Protein AF-0000000074056315 (afdb_homodimer)

InterPro domains:
  IPR000719 Protein kinase domain [PF00069] (44-263)
  IPR000719 Protein kinase domain [PS50011] (41-303)
  IPR000719 Protein kinase domain [SM00220] (41-303)
  IPR008271 Serine/threonine-protein kinase, active site [PS00108] (164-176)
  IPR011009 Protein kinase-like domain superfamily [SSF56112] (33-300)

Solvent-accessible surface area (backbone atoms only — not comparable to full-atom values): 35479 Å² total; per-residue (Å²): 135,84,79,73,76,77,76,74,77,74,76,78,78,74,74,79,76,63,82,74,72,74,74,72,89,68,62,82,71,66,67,74,81,76,77,76,70,86,45,60,61,48,79,72,42,82,74,48,74,60,96,57,35,35,30,24,37,23,39,32,49,67,36,50,73,61,65,40,93,70,33,62,26,22,36,41,30,48,35,81,90,39,47,83,36,62,69,57,47,49,43,55,46,33,25,48,56,56,38,63,72,51,84,48,89,25,40,54,52,53,38,46,81,44,85,40,87,85,28,58,31,34,37,25,66,57,80,62,65,47,42,40,67,73,42,42,60,78,76,58,55,67,47,54,48,24,44,26,49,16,44,42,25,43,36,47,29,53,36,46,73,70,72,44,32,52,54,58,50,38,32,86,31,28,33,26,31,80,90,51,42,36,25,39,47,76,45,57,52,30,27,56,60,70,48,62,83,58,78,73,73,64,50,61,56,49,63,74,51,52,71,56,72,75,55,47,51,32,35,29,39,59,45,73,74,65,46,74,74,34,60,52,39,34,34,24,7,42,35,37,33,53,40,18,38,42,50,56,40,52,55,54,77,75,35,36,39,59,58,30,55,75,66,65,64,74,62,74,79,36,83,69,54,54,76,88,51,40,65,60,49,52,29,19,58,43,78,49,61,86,63,32,62,55,40,56,61,52,16,50,54,28,42,51,50,20,50,51,45,53,48,53,58,54,52,52,67,67,64,54,126,137,82,80,74,75,77,76,74,76,74,76,76,79,74,75,78,76,65,82,73,72,75,74,72,89,69,63,84,69,66,69,77,81,76,78,77,70,88,45,60,59,47,78,73,42,81,74,47,74,62,95,58,36,36,31,25,37,23,39,33,48,66,35,50,73,60,65,39,92,69,32,61,27,23,37,41,29,48,37,80,92,38,47,81,35,62,69,56,47,49,44,54,46,32,25,49,56,57,38,64,72,50,86,48,88,24,38,55,50,54,38,47,80,44,85,39,88,85,30,57,31,34,38,24,65,58,80,61,64,46,42,39,66,72,44,43,61,77,74,58,55,68,45,56,50,24,43,26,50,15,44,42,25,44,36,47,28,52,36,46,74,71,72,44,32,53,54,58,48,38,32,86,30,27,32,27,29,80,90,50,41,36,25,41,48,77,46,57,52,30,28,57,60,70,47,62,84,56,77,74,71,64,50,60,56,50,63,73,50,52,71,55,71,73,56,47,51,31,34,29,40,58,47,74,73,65,47,73,73,34,60,52,39,34,34,24,6,44,35,37,33,51,41,18,37,43,50,57,41,52,56,55,77,75,35,38,41,56,58,28,55,74,66,64,65,74,64,74,79,36,84,69,53,54,77,87,50,40,64,61,49,50,30,18,57,43,79,49,60,87,62,33,60,55,41,56,60,52,15,51,53,27,41,52,51,21,50,52,45,54,49,55,56,52,53,52,66,68,64,56,128

pLDDT: mean 80.14, std 24.51, range [20.27, 98.62]

Sequence (642 aa):
MALHKHLRPVPAARPFRGPRRFPASHNLRKGMPGTEHNGRFLLQQLLGCGGVCEVYAALDLRRVEWSDASPQVAVKRLLPELTRNYQAQLALAQEFCILRHLVHPGVVRVFDLHNEPFGLCYSMELLQGRNAGEIRPGDLPGAALATMTARFFDALAFLHAQGIAHGDIKPANLLLKSGERPVLIDFNVAAASVRKGGTPAAVGLRESLRVPAHSLLYSSPERLEGGPPSMEDDIFSACCTVHEVFSGAHPFKRLSSSEARQQDMVPARPPGIPPFLWPLLRRGLAFQAQARPDAASLRRAFAAWSALCNCTGQVRNFFTPMALHKHLRPVPAARPFRGPRRFPASHNLRKGMPGTEHNGRFLLQQLLGCGGVCEVYAALDLRRVEWSDASPQVAVKRLLPELTRNYQAQLALAQEFCILRHLVHPGVVRVFDLHNEPFGLCYSMELLQGRNAGEIRPGDLPGAALATMTARFFDALAFLHAQGIAHGDIKPANLLLKSGERPVLIDFNVAAASVRKGGTPAAVGLRESLRVPAHSLLYSSPERLEGGPPSMEDDIFSACCTVHEVFSGAHPFKRLSSSEARQQDMVPARPPGIPPFLWPLLRRGLAFQAQARPDAASLRRAFAAWSALCNCTGQVRNFFTP

Structure (mmCIF, N/CA/C/O backbone):
data_AF-0000000074056315-model_v1
#
loop_
_entity.id
_entity.type
_entity.pdbx_description
1 polymer 'Serine/threonine protein kinase'
#
loop_
_atom_site.group_PDB
_atom_site.id
_atom_site.type_symbol
_atom_site.label_atom_id
_atom_site.label_alt_id
_atom_site.label_comp_id
_atom_site.label_asym_id
_atom_site.label_entity_id
_atom_site.label_seq_id
_atom_site.pdbx_PDB_ins_code
_atom_site.Cartn_x
_atom_site.Cartn_y
_atom_site.Cartn_z
_atom_site.occupancy
_atom_site.B_iso_or_equiv
_atom_site.auth_seq_id
_atom_site.auth_comp_id
_atom_site.auth_asym_id
_atom_site.auth_atom_id
_atom_site.pdbx_PDB_model_num
ATOM 1 N N . MET A 1 1 ? 22.984 14.461 62.719 1 20.27 1 MET A N 1
ATOM 2 C CA . MET A 1 1 ? 21.703 13.781 62.719 1 20.27 1 MET A CA 1
ATOM 3 C C . MET A 1 1 ? 21.375 13.281 61.312 1 20.27 1 MET A C 1
ATOM 5 O O . MET A 1 1 ? 21.328 14.07 60.344 1 20.27 1 MET A O 1
ATOM 9 N N . ALA A 1 2 ? 21.641 11.906 61.156 1 24.05 2 ALA A N 1
ATOM 10 C CA . ALA A 1 2 ? 21.719 10.938 60.062 1 24.05 2 ALA A CA 1
ATOM 11 C C . ALA A 1 2 ? 20.375 10.789 59.344 1 24.05 2 ALA A C 1
ATOM 13 O O . ALA A 1 2 ? 19.438 10.211 59.906 1 24.05 2 ALA A O 1
ATOM 14 N N . LEU A 1 3 ? 19.75 11.898 58.812 1 23.55 3 LEU A N 1
ATOM 15 C CA . LEU A 1 3 ? 18.375 11.898 58.312 1 23.55 3 LEU A CA 1
ATOM 16 C C . LEU A 1 3 ? 18.172 10.781 57.281 1 23.55 3 LEU A C 1
ATOM 18 O O . LEU A 1 3 ? 18.766 10.789 56.219 1 23.55 3 LEU A O 1
ATOM 22 N N . HIS A 1 4 ? 18.047 9.555 57.719 1 23.12 4 HIS A N 1
ATOM 23 C CA . HIS A 1 4 ? 17.828 8.312 57 1 23.12 4 HIS A CA 1
ATOM 24 C C . HIS A 1 4 ? 16.516 8.359 56.188 1 23.12 4 HIS A C 1
ATOM 26 O O . HIS A 1 4 ? 15.438 8.18 56.781 1 23.12 4 HIS A O 1
ATOM 32 N N . LYS A 1 5 ? 16.391 9.289 55.375 1 26.92 5 LYS A N 1
ATOM 33 C CA . LYS A 1 5 ? 15.117 9.43 54.656 1 26.92 5 LYS A CA 1
ATOM 34 C C . LYS A 1 5 ? 14.68 8.109 54.031 1 26.92 5 LYS A C 1
ATOM 36 O O . LYS A 1 5 ? 15.484 7.426 53.406 1 26.92 5 LYS A O 1
ATOM 41 N N . HIS A 1 6 ? 13.805 7.406 54.625 1 25.98 6 HIS A N 1
ATOM 42 C CA . HIS A 1 6 ? 13.211 6.102 54.344 1 25.98 6 HIS A CA 1
ATOM 43 C C . HIS A 1 6 ? 12.664 6.031 52.938 1 25.98 6 HIS A C 1
ATOM 45 O O . HIS A 1 6 ? 11.914 6.91 52.5 1 25.98 6 HIS A O 1
ATOM 51 N N . LEU A 1 7 ? 13.367 5.551 52 1 25.25 7 LEU A N 1
ATOM 52 C CA . LEU A 1 7 ? 13.125 5.336 50.562 1 25.25 7 LEU A CA 1
ATOM 53 C C . LEU A 1 7 ? 11.922 4.43 50.375 1 25.25 7 LEU A C 1
ATOM 55 O O . LEU A 1 7 ? 11.922 3.275 50.812 1 25.25 7 LEU A O 1
ATOM 59 N N . ARG A 1 8 ? 10.727 5 50.5 1 29.33 8 ARG A N 1
ATOM 60 C CA . ARG A 1 8 ? 9.523 4.172 50.406 1 29.33 8 ARG A CA 1
ATOM 61 C C . ARG A 1 8 ? 9.586 3.268 49.188 1 29.33 8 ARG A C 1
ATOM 63 O O . ARG A 1 8 ? 9.977 3.705 48.094 1 29.33 8 ARG A O 1
ATOM 70 N N . PRO A 1 9 ? 9.625 2.01 49.312 1 26.33 9 PRO A N 1
ATOM 71 C CA . PRO A 1 9 ? 9.805 1.023 48.219 1 26.33 9 PRO A CA 1
ATOM 72 C C . PRO A 1 9 ? 8.719 1.117 47.156 1 26.33 9 PRO A C 1
ATOM 74 O O . PRO A 1 9 ? 7.57 1.45 47.469 1 26.33 9 PRO A O 1
ATOM 77 N N . VAL A 1 10 ? 8.977 1.564 46.031 1 26.8 10 VAL A N 1
ATOM 78 C CA . VAL A 1 10 ? 8.078 1.742 44.906 1 26.8 10 VAL A CA 1
ATOM 79 C C . VAL A 1 10 ? 7.363 0.428 44.594 1 26.8 10 VAL A C 1
ATOM 81 O O . VAL A 1 10 ? 8 -0.621 44.469 1 26.8 10 VAL A O 1
ATOM 84 N N . PRO A 1 11 ? 6.176 0.3 45.062 1 26.11 11 PRO A N 1
ATOM 85 C CA . PRO A 1 11 ? 5.488 -0.986 44.938 1 26.11 11 PRO A CA 1
ATOM 86 C C . PRO A 1 11 ? 5.668 -1.616 43.562 1 26.11 11 PRO A C 1
ATOM 88 O O . PRO A 1 11 ? 5.945 -0.912 42.562 1 26.11 11 PRO A O 1
ATOM 91 N N . ALA A 1 12 ? 5.848 -2.881 43.531 1 26.44 12 ALA A N 1
ATOM 92 C CA . ALA A 1 12 ? 6.086 -3.854 42.469 1 26.44 12 ALA A CA 1
ATOM 93 C C . ALA A 1 12 ? 5.043 -3.723 41.344 1 26.44 12 ALA A C 1
ATOM 95 O O . ALA A 1 12 ? 3.885 -3.391 41.625 1 26.44 12 ALA A O 1
ATOM 96 N N . ALA A 1 13 ? 5.457 -3.553 40.125 1 24.84 13 ALA A N 1
ATOM 97 C CA . ALA A 1 13 ? 4.738 -3.414 38.875 1 24.84 13 ALA A CA 1
ATOM 98 C C . ALA A 1 13 ? 3.66 -4.484 38.75 1 24.84 13 ALA A C 1
ATOM 100 O O . ALA A 1 13 ? 3.928 -5.672 38.938 1 24.84 13 ALA A O 1
ATOM 101 N N . ARG A 1 14 ? 2.475 -4.184 39.062 1 27 14 ARG A N 1
ATOM 102 C CA . ARG A 1 14 ? 1.431 -5.199 38.938 1 27 14 ARG A CA 1
ATOM 103 C C . ARG A 1 14 ? 1.555 -5.977 37.656 1 27 14 ARG A C 1
ATOM 105 O O . ARG A 1 14 ? 1.919 -5.41 36.625 1 27 14 ARG A O 1
ATOM 112 N N . PRO A 1 15 ? 1.686 -7.227 37.625 1 25.62 15 PRO A N 1
ATOM 113 C CA . PRO A 1 15 ? 1.854 -8.109 36.469 1 25.62 15 PRO A CA 1
ATOM 114 C C . PRO A 1 15 ? 0.833 -7.832 35.375 1 25.62 15 PRO A C 1
ATOM 116 O O . PRO A 1 15 ? -0.277 -7.375 35.656 1 25.62 15 PRO A O 1
ATOM 119 N N . PHE A 1 16 ? 1.26 -7.395 34.312 1 24.23 16 PHE A N 1
ATOM 120 C CA . PHE A 1 16 ? 0.507 -7.195 33.062 1 24.23 16 PHE A CA 1
ATOM 121 C C . PHE A 1 16 ? -0.445 -8.359 32.812 1 24.23 16 PHE A C 1
ATOM 123 O O . PHE A 1 16 ? -0.006 -9.492 32.625 1 24.23 16 PHE A O 1
ATOM 130 N N . ARG A 1 17 ? -1.495 -8.414 33.531 1 27.39 17 ARG A N 1
ATOM 131 C CA . ARG A 1 17 ? -2.455 -9.477 33.281 1 27.39 17 ARG A CA 1
ATOM 132 C C . ARG A 1 17 ? -2.697 -9.641 31.766 1 27.39 17 ARG A C 1
ATOM 134 O O . ARG A 1 17 ? -2.773 -8.648 31.031 1 27.39 17 ARG A O 1
ATOM 141 N N . GLY A 1 18 ? -2.295 -10.625 31.156 1 27.42 18 GLY A N 1
ATOM 142 C CA . GLY A 1 18 ? -2.424 -11.117 29.797 1 27.42 18 GLY A CA 1
ATOM 143 C C . GLY A 1 18 ? -3.777 -10.82 29.172 1 27.42 18 GLY A C 1
ATOM 144 O O . GLY A 1 18 ? -4.723 -10.461 29.891 1 27.42 18 GLY A O 1
ATOM 145 N N . PRO A 1 19 ? -3.793 -10.445 28 1 26.36 19 PRO A N 1
ATOM 146 C CA . PRO A 1 19 ? -5.066 -10.023 27.406 1 26.36 19 PRO A CA 1
ATOM 147 C C . PRO A 1 19 ? -6.227 -10.938 27.797 1 26.36 19 PRO A C 1
ATOM 149 O O . PRO A 1 19 ? -6.039 -12.141 27.969 1 26.36 19 PRO A O 1
ATOM 152 N N . ARG A 1 20 ? -7.059 -10.477 28.656 1 26.86 20 ARG A N 1
ATOM 153 C CA . ARG A 1 20 ? -8.266 -11.211 29.016 1 26.86 20 ARG A CA 1
ATOM 154 C C . ARG A 1 20 ? -8.844 -11.945 27.812 1 26.86 20 ARG A C 1
ATOM 156 O O . ARG A 1 20 ? -8.812 -11.43 26.688 1 26.86 20 ARG A O 1
ATOM 163 N N . ARG A 1 21 ? -8.906 -13.219 27.781 1 28.27 21 ARG A N 1
ATOM 164 C CA . ARG A 1 21 ? -9.617 -14.102 26.875 1 28.27 21 ARG A CA 1
ATOM 165 C C . ARG A 1 21 ? -10.969 -13.523 26.484 1 28.27 21 ARG A C 1
ATOM 167 O O . ARG A 1 21 ? -11.773 -13.172 27.344 1 28.27 21 ARG A O 1
ATOM 174 N N . PHE A 1 22 ? -10.969 -12.812 25.359 1 27 22 PHE A N 1
ATOM 175 C CA . PHE A 1 22 ? -12.297 -12.391 24.938 1 27 22 PHE A CA 1
ATOM 176 C C . PHE A 1 22 ? -13.328 -13.484 25.203 1 27 22 PHE A C 1
ATOM 178 O O . PHE A 1 22 ? -13.07 -14.656 24.953 1 27 22 PHE A O 1
ATOM 185 N N . PRO A 1 23 ? -14.094 -13.32 26.234 1 29.64 23 PRO A N 1
ATOM 186 C CA . PRO A 1 23 ? -15.102 -14.359 26.484 1 29.64 23 PRO A CA 1
ATOM 187 C C . PRO A 1 23 ? -15.688 -14.938 25.203 1 29.64 23 PRO A C 1
ATOM 189 O O . PRO A 1 23 ? -15.602 -14.305 24.141 1 29.64 23 PRO A O 1
ATOM 192 N N . ALA A 1 24 ? -16.188 -16.266 25.156 1 27.09 24 ALA A N 1
ATOM 193 C CA . ALA A 1 24 ? -16.875 -17.141 24.203 1 27.09 24 ALA A CA 1
ATOM 194 C C . ALA A 1 24 ? -17.953 -16.375 23.438 1 27.09 24 ALA A C 1
ATOM 196 O O . ALA A 1 24 ? -18.484 -15.383 23.922 1 27.09 24 ALA A O 1
ATOM 197 N N . SER A 1 25 ? -18.141 -16.656 22.031 1 31.97 25 SER A N 1
ATOM 198 C CA . SER A 1 25 ? -19 -16.25 20.922 1 31.97 25 SER A CA 1
ATOM 199 C C . SER A 1 25 ? -20.438 -16.031 21.391 1 31.97 25 SER A C 1
ATOM 201 O O . SER A 1 25 ? -21.312 -15.688 20.594 1 31.97 25 SER A O 1
ATOM 203 N N . HIS A 1 26 ? -20.688 -16.562 22.641 1 29.84 26 HIS A N 1
ATOM 204 C CA . HIS A 1 26 ? -22.125 -16.641 22.891 1 29.84 26 HIS A CA 1
ATOM 205 C C . HIS A 1 26 ? -22.734 -15.242 22.984 1 29.84 26 HIS A C 1
ATOM 207 O O . HIS A 1 26 ? -23.844 -15.016 22.484 1 29.84 26 HIS A O 1
ATOM 213 N N . ASN A 1 27 ? -22.234 -14.547 24.062 1 29.81 27 ASN A N 1
ATOM 214 C CA . ASN A 1 27 ? -23.094 -13.5 24.625 1 29.81 27 ASN A CA 1
ATOM 215 C C . ASN A 1 27 ? -23 -12.211 23.812 1 29.81 27 ASN A C 1
ATOM 217 O O . ASN A 1 27 ? -23.328 -11.133 24.312 1 29.81 27 ASN A O 1
ATOM 221 N N . LEU A 1 28 ? -22.047 -12.164 22.953 1 30.89 28 LEU A N 1
ATOM 222 C CA . LEU A 1 28 ? -22 -10.867 22.281 1 30.89 28 LEU A CA 1
ATOM 223 C C . LEU A 1 28 ? -23.359 -10.539 21.672 1 30.89 28 LEU A C 1
ATOM 225 O O . LEU A 1 28 ? -23.5 -9.547 20.953 1 30.89 28 LEU A O 1
ATOM 229 N N . ARG A 1 29 ? -24.281 -11.516 21.703 1 28.83 29 ARG A N 1
ATOM 230 C CA . ARG A 1 29 ? -25.625 -11.172 21.266 1 28.83 29 ARG A CA 1
ATOM 231 C C . ARG A 1 29 ? -26.234 -10.117 22.172 1 28.83 29 ARG A C 1
ATOM 233 O O . ARG A 1 29 ? -27.312 -9.57 21.875 1 28.83 29 ARG A O 1
ATOM 240 N N . LYS A 1 30 ? -26.125 -10.266 23.484 1 29.27 30 LYS A N 1
ATOM 241 C CA . LYS A 1 30 ? -27.094 -9.555 24.312 1 29.27 30 LYS A CA 1
ATOM 242 C C . LYS A 1 30 ? -26.859 -8.047 24.25 1 29.27 30 LYS A C 1
ATOM 244 O O . LYS A 1 30 ? -27.797 -7.273 24.031 1 29.27 30 LYS A O 1
ATOM 249 N N . GLY A 1 31 ? -26.109 -7.422 25.266 1 31.23 31 GLY A N 1
ATOM 250 C CA . GLY A 1 31 ? -26.328 -6.148 25.938 1 31.23 31 GLY A CA 1
ATOM 251 C C . GLY A 1 31 ? -25.844 -4.961 25.125 1 31.23 31 GLY A C 1
ATOM 252 O O . GLY A 1 31 ? -25.734 -3.85 25.656 1 31.23 31 GLY A O 1
ATOM 253 N N . MET A 1 32 ? -24.812 -5.004 24.25 1 33.06 32 MET A N 1
ATOM 254 C CA . MET A 1 32 ? -24.547 -3.572 24.188 1 33.06 32 MET A CA 1
ATOM 255 C C . MET A 1 32 ? -25.797 -2.799 23.797 1 33.06 32 MET A C 1
ATOM 257 O O . MET A 1 32 ? -26.594 -3.273 22.984 1 33.06 32 MET A O 1
ATOM 261 N N . PRO A 1 33 ? -26.344 -1.716 24.406 1 32.88 33 PRO A N 1
ATOM 262 C CA . PRO A 1 33 ? -27.578 -1.073 23.969 1 32.88 33 PRO A CA 1
ATOM 263 C C . PRO A 1 33 ? -27.828 -1.225 22.469 1 32.88 33 PRO A C 1
ATOM 265 O O . PRO A 1 33 ? -26.906 -1.529 21.703 1 32.88 33 PRO A O 1
ATOM 268 N N . GLY A 1 34 ? -29.156 -1.071 22.016 1 35.12 34 GLY A N 1
ATOM 269 C CA . GLY A 1 34 ? -30.031 -1.274 20.859 1 35.12 34 GLY A CA 1
ATOM 270 C C . GLY A 1 34 ? -29.453 -0.705 19.578 1 35.12 34 GLY A C 1
ATOM 271 O O . GLY A 1 34 ? -30.172 -0.527 18.594 1 35.12 34 GLY A O 1
ATOM 272 N N . THR A 1 35 ? -28.453 0.268 19.625 1 36.47 35 THR A N 1
ATOM 273 C CA . THR A 1 35 ? -28.484 0.989 18.344 1 36.47 35 THR A CA 1
ATOM 274 C C . THR A 1 35 ? -28.328 0.025 17.172 1 36.47 35 THR A C 1
ATOM 276 O O . THR A 1 35 ? -27.359 -0.735 17.109 1 36.47 35 THR A O 1
ATOM 279 N N . GLU A 1 36 ? -29.281 -0.725 16.688 1 41.53 36 GLU A N 1
ATOM 280 C CA . GLU A 1 36 ? -29.547 -1.354 15.398 1 41.53 36 GLU A CA 1
ATOM 281 C C . GLU A 1 36 ? -28.641 -0.808 14.305 1 41.53 36 GLU A C 1
ATOM 283 O O . GLU A 1 36 ? -28.828 0.313 13.828 1 41.53 36 GLU A O 1
ATOM 288 N N . HIS A 1 37 ? -27.312 -0.807 14.391 1 51.25 37 HIS A N 1
ATOM 289 C CA . HIS A 1 37 ? -26.391 -0.035 13.562 1 51.25 37 HIS A CA 1
ATOM 290 C C . HIS A 1 37 ? -26.578 -0.355 12.086 1 51.25 37 HIS A C 1
ATOM 292 O O . HIS A 1 37 ? -26.562 -1.523 11.688 1 51.25 37 HIS A O 1
ATOM 298 N N . ASN A 1 38 ? -27.406 0.319 11.328 1 65.69 38 ASN A N 1
ATOM 299 C CA . ASN A 1 38 ? -27.781 0.276 9.922 1 65.69 38 ASN A CA 1
ATOM 300 C C . ASN A 1 38 ? -26.609 0.58 9.008 1 65.69 38 ASN A C 1
ATOM 302 O O . ASN A 1 38 ? -26.781 0.762 7.801 1 65.69 38 ASN A O 1
ATOM 306 N N . GLY A 1 39 ? -25.391 0.601 9.633 1 86.69 39 GLY A N 1
ATOM 307 C CA . GLY A 1 39 ? -24.281 0.89 8.742 1 86.69 39 GLY A CA 1
ATOM 308 C C . GLY A 1 39 ? -23.172 -0.138 8.82 1 86.69 39 GLY A C 1
ATOM 309 O O . GLY A 1 39 ? -23.312 -1.162 9.492 1 86.69 39 GLY A O 1
ATOM 310 N N . ARG A 1 40 ? -22.25 -0.017 8.102 1 91.88 40 ARG A N 1
ATOM 311 C CA . ARG A 1 40 ? -21.125 -0.943 7.965 1 91.88 40 ARG A CA 1
ATOM 312 C C . ARG A 1 40 ? -20.172 -0.83 9.148 1 91.88 40 ARG A C 1
ATOM 314 O O . ARG A 1 40 ? -19.516 -1.805 9.523 1 91.88 40 ARG A O 1
ATOM 321 N N . PHE A 1 41 ? -20.203 0.297 9.836 1 95.81 41 PHE A N 1
ATOM 322 C CA . PHE A 1 41 ? -19.156 0.522 10.844 1 95.81 41 PHE A CA 1
ATOM 323 C C . PHE A 1 41 ? -19.781 0.754 12.211 1 95.81 41 PHE A C 1
ATOM 325 O O . PHE A 1 41 ? -20.75 1.497 12.344 1 95.81 41 PHE A O 1
ATOM 332 N N . LEU A 1 42 ? -19.219 0.094 13.188 1 95.5 42 LEU A N 1
ATOM 333 C CA . LEU A 1 42 ? -19.484 0.405 14.586 1 95.5 42 LEU A CA 1
ATOM 334 C C . LEU A 1 42 ? -18.406 1.317 15.156 1 95.5 42 LEU A C 1
ATOM 336 O O . LEU A 1 42 ? -17.312 0.86 15.469 1 95.5 42 LEU A O 1
ATOM 340 N N . LEU A 1 43 ? -18.703 2.582 15.328 1 94.94 43 LEU A N 1
ATOM 341 C CA . LEU A 1 43 ? -17.734 3.541 15.852 1 94.94 43 LEU A CA 1
ATOM 342 C C . LEU A 1 43 ? -17.484 3.293 17.328 1 94.94 43 LEU A C 1
ATOM 344 O O . LEU A 1 43 ? -18.422 3.166 18.125 1 94.94 43 LEU A O 1
ATOM 348 N N . GLN A 1 44 ? -16.234 3.191 17.688 1 94.88 44 GLN A N 1
ATOM 349 C CA . GLN A 1 44 ? -15.906 2.766 19.047 1 94.88 44 GLN A CA 1
ATOM 350 C C . GLN A 1 44 ? -15.242 3.893 19.828 1 94.88 44 GLN A C 1
ATOM 352 O O . GLN A 1 44 ? -15.656 4.195 20.953 1 94.88 44 GLN A O 1
ATOM 357 N N . GLN A 1 45 ? -14.188 4.473 19.328 1 95.06 45 GLN A N 1
ATOM 358 C CA . GLN A 1 45 ? -13.398 5.465 20.047 1 95.06 45 GLN A CA 1
ATOM 359 C C . GLN A 1 45 ? -13.023 6.633 19.141 1 95.06 45 GLN A C 1
ATOM 361 O O . GLN A 1 45 ? -12.617 6.43 18 1 95.06 45 GLN A O 1
ATOM 366 N N . LEU A 1 46 ? -13.156 7.797 19.703 1 94.69 46 LEU A N 1
ATOM 367 C CA . LEU A 1 46 ? -12.703 8.992 19 1 94.69 46 LEU A CA 1
ATOM 368 C C . LEU A 1 46 ? -11.188 9.102 19.031 1 94.69 46 LEU A C 1
ATOM 370 O O . LEU A 1 46 ? -10.586 9.117 20.109 1 94.69 46 LEU A O 1
ATOM 374 N N . LEU A 1 47 ? -10.547 9.109 17.906 1 93.25 47 LEU A N 1
ATOM 375 C CA . LEU A 1 47 ? -9.094 9.188 17.812 1 93.25 47 LEU A CA 1
ATOM 376 C C . LEU A 1 47 ? -8.641 10.633 17.672 1 93.25 47 LEU A C 1
ATOM 378 O O . LEU A 1 47 ? -7.543 10.992 18.109 1 93.25 47 LEU A O 1
ATOM 382 N N . GLY A 1 48 ? -9.383 11.43 16.969 1 89.31 48 GLY A N 1
ATOM 383 C CA . GLY A 1 48 ? -9.078 12.836 16.75 1 89.31 48 GLY A CA 1
ATOM 384 C C . GLY A 1 48 ? -10.242 13.617 16.172 1 89.31 48 GLY A C 1
ATOM 385 O O . GLY A 1 48 ? -11.148 13.023 15.57 1 89.31 48 GLY A O 1
ATOM 386 N N . CYS A 1 49 ? -10.156 14.906 16.438 1 87.81 49 CYS A N 1
ATOM 387 C CA . CYS A 1 49 ? -11.219 15.781 15.969 1 87.81 49 CYS A CA 1
ATOM 388 C C . CYS A 1 49 ? -10.664 17.125 15.531 1 87.81 49 CYS A C 1
ATOM 390 O O . CYS A 1 49 ? -9.914 17.766 16.281 1 87.81 49 CYS A O 1
ATOM 392 N N . GLY A 1 50 ? -10.984 17.438 14.297 1 80.12 50 GLY A N 1
ATOM 393 C CA . GLY A 1 50 ? -10.641 18.766 13.812 1 80.12 50 GLY A CA 1
ATOM 394 C C . GLY A 1 50 ? -11.852 19.656 13.57 1 80.12 50 GLY A C 1
ATOM 395 O O . GLY A 1 50 ? -12.922 19.406 14.133 1 80.12 50 GLY A O 1
ATOM 396 N N . GLY A 1 51 ? -11.617 20.703 12.875 1 78.25 51 GLY A N 1
ATOM 397 C CA . GLY A 1 51 ? -12.695 21.656 12.625 1 78.25 51 GLY A CA 1
ATOM 398 C C . GLY A 1 51 ? -13.68 21.172 11.57 1 78.25 51 GLY A C 1
ATOM 399 O O . GLY A 1 51 ? -14.789 21.688 11.469 1 78.25 51 GLY A O 1
ATOM 400 N N . VAL A 1 52 ? -13.336 20.156 10.867 1 84.44 52 VAL A N 1
ATOM 401 C CA . VAL A 1 52 ? -14.164 19.75 9.742 1 84.44 52 VAL A CA 1
ATOM 402 C C . VAL A 1 52 ? -14.516 18.266 9.883 1 84.44 52 VAL A C 1
ATOM 404 O O . VAL A 1 52 ? -15.641 17.859 9.586 1 84.44 52 VAL A O 1
ATOM 407 N N . CYS A 1 53 ? -13.5 17.484 10.359 1 92.31 53 CYS A N 1
ATOM 408 C CA . CYS A 1 53 ? -13.68 16.031 10.398 1 92.31 53 CYS A CA 1
ATOM 409 C C . CYS A 1 53 ? -13.344 15.477 11.781 1 92.31 53 CYS A C 1
ATOM 411 O O . CYS A 1 53 ? -12.734 16.172 12.594 1 92.31 53 CYS A O 1
ATOM 413 N N . GLU A 1 54 ? -13.828 14.352 11.969 1 94.81 54 GLU A N 1
ATOM 414 C CA . GLU A 1 54 ? -13.438 13.539 13.117 1 94.81 54 GLU A CA 1
ATOM 415 C C . GLU A 1 54 ? -13.07 12.117 12.68 1 94.81 54 GLU A C 1
ATOM 417 O O . GLU A 1 54 ? -13.547 11.633 11.656 1 94.81 54 GLU A O 1
ATOM 422 N N . VAL A 1 55 ? -12.18 11.5 13.414 1 96.06 55 VAL A N 1
ATOM 423 C CA . VAL A 1 55 ? -11.695 10.156 13.117 1 96.06 55 VAL A CA 1
ATOM 424 C C . VAL A 1 55 ? -12 9.227 14.281 1 96.06 55 VAL A C 1
ATOM 426 O O . VAL A 1 55 ? -11.75 9.562 15.438 1 96.06 55 VAL A O 1
ATOM 429 N N . TYR A 1 56 ? -12.531 8.047 13.969 1 96.88 56 TYR A N 1
ATOM 430 C CA . TYR A 1 56 ? -12.883 7.051 14.977 1 96.88 56 TYR A CA 1
ATOM 431 C C . TYR A 1 56 ? -12.164 5.734 14.719 1 96.88 56 TYR A C 1
ATOM 433 O O . TYR A 1 56 ? -11.984 5.336 13.562 1 96.88 56 TYR A O 1
ATOM 441 N N . ALA A 1 57 ? -11.781 5.137 15.805 1 97.06 57 ALA A N 1
ATOM 442 C CA . ALA A 1 57 ? -11.602 3.691 15.719 1 97.06 57 ALA A CA 1
ATOM 443 C C . ALA A 1 57 ? -12.945 2.979 15.578 1 97.06 57 ALA A C 1
ATOM 445 O O . ALA A 1 57 ? -13.914 3.342 16.25 1 97.06 57 ALA A O 1
ATOM 446 N N . ALA A 1 58 ? -13.016 2.025 14.695 1 96.75 58 ALA A N 1
ATOM 447 C CA . ALA A 1 58 ? -14.297 1.376 14.422 1 96.75 58 ALA A CA 1
ATOM 448 C C . ALA A 1 58 ? -14.109 -0.104 14.102 1 96.75 58 ALA A C 1
ATOM 450 O O . ALA A 1 58 ? -13.008 -0.533 13.758 1 96.75 58 ALA A O 1
ATOM 451 N N . LEU A 1 59 ? -15.148 -0.818 14.312 1 96 59 LEU A N 1
ATOM 452 C CA . LEU A 1 59 ? -15.234 -2.193 13.836 1 96 59 LEU A CA 1
ATOM 453 C C . LEU A 1 59 ? -15.945 -2.256 12.484 1 96 59 LEU A C 1
ATOM 455 O O . LEU A 1 59 ? -17.047 -1.724 12.336 1 96 59 LEU A O 1
ATOM 459 N N . ASP A 1 60 ? -15.281 -2.828 11.547 1 95.12 60 ASP A N 1
ATOM 460 C CA . ASP A 1 60 ? -15.914 -3.096 10.258 1 95.12 60 ASP A CA 1
ATOM 461 C C . ASP A 1 60 ? -16.766 -4.367 10.312 1 95.12 60 ASP A C 1
ATOM 463 O O . ASP A 1 60 ? -16.219 -5.477 10.336 1 95.12 60 ASP A O 1
ATOM 467 N N . LEU A 1 61 ? -18.016 -4.25 10.258 1 92.94 61 LEU A N 1
ATOM 468 C CA . LEU A 1 61 ? -18.922 -5.363 10.492 1 92.94 61 LEU A CA 1
ATOM 469 C C . LEU A 1 61 ? -18.875 -6.359 9.344 1 92.94 61 LEU A C 1
ATOM 471 O O . LEU A 1 61 ? -19.156 -7.547 9.531 1 92.94 61 LEU A O 1
ATOM 475 N N . ARG A 1 62 ? -18.609 -5.859 8.172 1 90.31 62 ARG A N 1
ATOM 476 C CA . ARG A 1 62 ? -18.406 -6.77 7.047 1 90.31 62 ARG A CA 1
ATOM 477 C C . ARG A 1 62 ? -17.203 -7.676 7.285 1 90.31 62 ARG A C 1
ATOM 479 O O . ARG A 1 62 ? -17.25 -8.875 6.984 1 90.31 62 ARG A O 1
ATOM 486 N N . ARG A 1 63 ? -16.219 -7.152 7.793 1 88.81 63 ARG A N 1
ATOM 487 C CA . ARG A 1 63 ? -15.008 -7.926 8.086 1 88.81 63 ARG A CA 1
ATOM 488 C C . ARG A 1 63 ? -15.258 -8.906 9.227 1 88.81 63 ARG A C 1
ATOM 490 O O . ARG A 1 63 ? -14.734 -10.023 9.219 1 88.81 63 ARG A O 1
ATOM 497 N N . VAL A 1 64 ? -16.016 -8.438 10.156 1 89.94 64 VAL A N 1
ATOM 498 C CA . VAL A 1 64 ? -16.406 -9.328 11.25 1 89.94 64 VAL A CA 1
ATOM 499 C C . VAL A 1 64 ? -17.203 -10.508 10.688 1 89.94 64 VAL A C 1
ATOM 501 O O . VAL A 1 64 ? -16.969 -11.656 11.07 1 89.94 64 VAL A O 1
ATOM 504 N N . GLU A 1 65 ? -18.109 -10.172 9.844 1 88.94 65 GLU A N 1
ATOM 505 C CA . GLU A 1 65 ? -18.969 -11.172 9.227 1 88.94 65 GLU A CA 1
ATOM 506 C C . GLU A 1 65 ? -18.141 -12.281 8.578 1 88.94 65 GLU A C 1
ATOM 508 O O . GLU A 1 65 ? -18.516 -13.461 8.648 1 88.94 65 GLU A O 1
ATOM 513 N N . TRP A 1 66 ? -17.047 -11.938 8.07 1 87.38 66 TRP A N 1
ATOM 514 C CA . TRP A 1 66 ? -16.281 -12.922 7.305 1 87.38 66 TRP A CA 1
ATOM 515 C C . TRP A 1 66 ? -15.023 -13.344 8.062 1 87.38 66 TRP A C 1
ATOM 517 O O . TRP A 1 66 ? -14.023 -13.727 7.453 1 87.38 66 TRP A O 1
ATOM 527 N N . SER A 1 67 ? -14.984 -13.094 9.312 1 83.81 67 SER A N 1
ATOM 528 C CA . SER A 1 67 ? -14.016 -13.633 10.266 1 83.81 67 SER A CA 1
ATOM 529 C C . SER A 1 67 ? -12.617 -13.094 10 1 83.81 67 SER A C 1
ATOM 531 O O . SER A 1 67 ? -11.641 -13.844 10.039 1 83.81 67 SER A O 1
ATOM 533 N N . ASP A 1 68 ? -12.594 -11.867 9.633 1 86.62 68 ASP A N 1
ATOM 534 C CA . ASP A 1 68 ? -11.297 -11.211 9.57 1 86.62 68 ASP A CA 1
ATOM 535 C C . ASP A 1 68 ? -10.641 -11.148 10.953 1 86.62 68 ASP A C 1
ATOM 537 O O . ASP A 1 68 ? -11.297 -10.812 11.938 1 86.62 68 ASP A O 1
ATOM 541 N N . ALA A 1 69 ? -9.367 -11.523 10.93 1 82.94 69 ALA A N 1
ATOM 542 C CA . ALA A 1 69 ? -8.648 -11.555 12.203 1 82.94 69 ALA A CA 1
ATOM 543 C C . ALA A 1 69 ? -8.453 -10.148 12.758 1 82.94 69 ALA A C 1
ATOM 545 O O . ALA A 1 69 ? -8.258 -9.977 13.969 1 82.94 69 ALA A O 1
ATOM 546 N N . SER A 1 70 ? -8.5 -9.141 11.953 1 88.44 70 SER A N 1
ATOM 547 C CA . SER A 1 70 ? -8.289 -7.758 12.352 1 88.44 70 SER A CA 1
ATOM 548 C C . SER A 1 70 ? -9.312 -6.828 11.711 1 88.44 70 SER A C 1
ATOM 550 O O . SER A 1 70 ? -8.969 -6.027 10.836 1 88.44 70 SER A O 1
ATOM 552 N N . PRO A 1 71 ? -10.516 -6.898 12.25 1 93 71 PRO A N 1
ATOM 553 C CA . PRO A 1 71 ? -11.609 -6.148 11.617 1 93 71 PRO A CA 1
ATOM 554 C C . PRO A 1 71 ? -11.617 -4.672 12 1 93 71 PRO A C 1
ATOM 556 O O . PRO A 1 71 ? -12.469 -3.912 11.53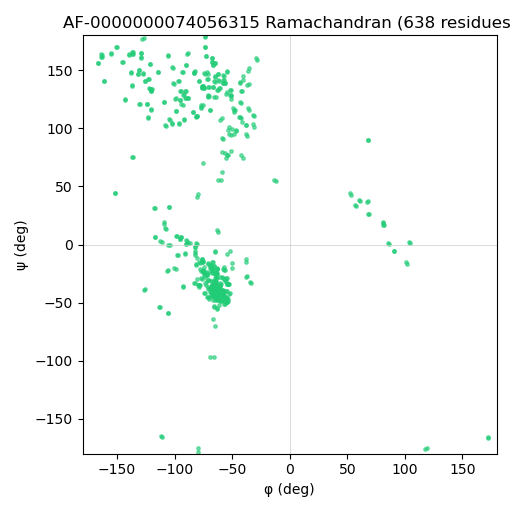9 1 93 71 PRO A O 1
ATOM 559 N N . GLN A 1 72 ? -10.664 -4.23 12.82 1 94.94 72 GLN A N 1
ATOM 560 C CA . GLN A 1 72 ? -10.617 -2.844 13.273 1 94.94 72 GLN A CA 1
ATOM 561 C C . GLN A 1 72 ? -10.094 -1.922 12.18 1 94.94 72 GLN A C 1
ATOM 563 O O . GLN A 1 72 ? -9.164 -2.281 11.453 1 94.94 72 GLN A O 1
ATOM 568 N N . VAL A 1 73 ? -10.766 -0.797 12.039 1 96.38 73 VAL A N 1
ATOM 569 C CA . VAL A 1 73 ? -10.359 0.223 11.078 1 96.38 73 VAL A CA 1
ATOM 570 C C . VAL A 1 73 ? -10.516 1.61 11.695 1 96.38 73 VAL A C 1
ATOM 572 O O . VAL A 1 73 ? -11.086 1.751 12.781 1 96.38 73 VAL A O 1
ATOM 575 N N . ALA A 1 74 ? -9.898 2.613 11.102 1 97.06 74 ALA A N 1
ATOM 576 C CA . ALA A 1 74 ? -10.211 4.008 11.391 1 97.06 74 ALA A CA 1
ATOM 577 C C . ALA A 1 74 ? -11.18 4.586 10.367 1 97.06 74 ALA A C 1
ATOM 579 O O . ALA A 1 74 ? -11.086 4.289 9.18 1 97.06 74 ALA A O 1
ATOM 580 N N . VAL A 1 75 ? -12.102 5.391 10.852 1 97.81 75 VAL A N 1
ATOM 581 C CA . VAL A 1 75 ? -13.102 5.996 9.977 1 97.81 75 VAL A CA 1
ATOM 582 C C . VAL A 1 75 ? -13.055 7.516 10.117 1 97.81 75 VAL A C 1
ATOM 584 O O . VAL A 1 75 ? -13.164 8.047 11.219 1 97.81 75 VAL A O 1
ATOM 587 N N . LYS A 1 76 ? -12.805 8.164 9.031 1 96.88 76 LYS A N 1
ATOM 588 C CA . LYS A 1 76 ? -12.859 9.625 9 1 96.88 76 LYS A CA 1
ATOM 589 C C . LYS A 1 76 ? -14.18 10.109 8.422 1 96.88 76 LYS A C 1
ATOM 591 O O . LYS A 1 76 ? -14.562 9.719 7.312 1 96.88 76 LYS A O 1
ATOM 596 N N . ARG A 1 77 ? -14.844 10.938 9.164 1 96.44 77 ARG A N 1
ATOM 597 C CA . ARG A 1 77 ? -16.141 11.453 8.719 1 96.44 77 ARG A CA 1
ATOM 598 C C . ARG A 1 77 ? -16.25 12.945 8.992 1 96.44 77 ARG A C 1
ATOM 600 O O . ARG A 1 77 ? -15.445 13.508 9.734 1 96.44 77 ARG A O 1
ATOM 607 N N . LEU A 1 78 ? -17.203 13.539 8.352 1 94.19 78 LEU A N 1
ATOM 608 C CA . LEU A 1 78 ? -17.5 14.953 8.578 1 94.19 78 LEU A CA 1
ATOM 609 C C . LEU A 1 78 ? -18.188 15.156 9.922 1 94.19 78 LEU A C 1
ATOM 611 O O . LEU A 1 78 ? -18.906 14.281 10.398 1 94.19 78 LEU A O 1
ATOM 615 N N . LEU A 1 79 ? -17.875 16.312 10.508 1 91.62 79 LEU A N 1
ATOM 616 C CA . LEU A 1 79 ? -18.672 16.688 11.68 1 91.62 79 LEU A CA 1
ATOM 617 C C . LEU A 1 79 ? -20.156 16.688 11.352 1 91.62 79 LEU A C 1
ATOM 619 O O . LEU A 1 79 ? -20.547 16.953 10.219 1 91.62 79 LEU A O 1
ATOM 623 N N . PRO A 1 80 ? -20.969 16.391 12.32 1 91.81 80 PRO A N 1
ATOM 624 C CA . PRO A 1 80 ? -22.406 16.25 12.094 1 91.81 80 PRO A CA 1
ATOM 625 C C . PRO A 1 80 ? -23.016 17.484 11.406 1 91.81 80 PRO A C 1
ATOM 627 O O . PRO A 1 80 ? -23.875 17.328 10.539 1 91.81 80 PRO A O 1
ATOM 630 N N . GLU A 1 81 ? -22.516 18.625 11.703 1 91.5 81 GLU A N 1
ATOM 631 C CA . GLU A 1 81 ? -23.078 19.859 11.164 1 91.5 81 GLU A CA 1
ATOM 632 C C . GLU A 1 81 ? -22.688 20.047 9.703 1 91.5 81 GLU A C 1
ATOM 634 O O . GLU A 1 81 ? -23.297 20.844 8.992 1 91.5 81 GLU A O 1
ATOM 639 N N . LEU A 1 82 ? -21.734 19.297 9.258 1 92.44 82 LEU A N 1
ATOM 640 C CA . LEU A 1 82 ? -21.203 19.5 7.918 1 92.44 82 LEU A CA 1
ATOM 641 C C . LEU A 1 82 ? -21.562 18.344 7 1 92.44 82 LEU A C 1
ATOM 643 O O . LEU A 1 82 ? -21.203 18.344 5.82 1 92.44 82 LEU A O 1
ATOM 647 N N . THR A 1 83 ? -22.297 17.391 7.477 1 92.88 83 THR A N 1
ATOM 648 C CA . THR A 1 83 ? -22.562 16.156 6.742 1 92.88 83 THR A CA 1
ATOM 649 C C . THR A 1 83 ? -23.328 16.453 5.457 1 92.88 83 THR A C 1
ATOM 651 O O . THR A 1 83 ? -23.219 15.711 4.48 1 92.88 83 THR A O 1
ATOM 654 N N . ARG A 1 84 ? -24.047 17.547 5.43 1 93 84 ARG A N 1
ATOM 655 C CA . ARG A 1 84 ? -24.859 17.859 4.262 1 93 84 ARG A CA 1
ATOM 656 C C . ARG A 1 84 ? -24.219 18.953 3.422 1 93 84 ARG A C 1
ATOM 658 O O . ARG A 1 84 ? -24.781 19.375 2.408 1 93 84 ARG A O 1
ATOM 665 N N . ASN A 1 85 ? -23.109 19.406 3.895 1 91.31 85 ASN A N 1
ATOM 666 C CA . ASN A 1 85 ? -22.375 20.406 3.137 1 91.31 85 ASN A CA 1
ATOM 667 C C . ASN A 1 85 ? -21.625 19.781 1.969 1 91.31 85 ASN A C 1
ATOM 669 O O . ASN A 1 85 ? -20.672 19.016 2.172 1 91.31 85 ASN A O 1
ATOM 673 N N . TYR A 1 86 ? -21.953 20.172 0.849 1 89.88 86 TYR A N 1
ATOM 674 C CA . TYR A 1 86 ? -21.422 19.531 -0.353 1 89.88 86 TYR A CA 1
ATOM 675 C C . TYR A 1 86 ? -19.922 19.781 -0.473 1 89.88 86 TYR A C 1
ATOM 677 O O . TYR A 1 86 ? -19.172 18.875 -0.859 1 89.88 86 TYR A O 1
ATOM 685 N N . GLN A 1 87 ? -19.562 20.969 -0.185 1 86.56 87 GLN A N 1
ATOM 686 C CA . GLN A 1 87 ? -18.141 21.297 -0.29 1 86.56 87 GLN A CA 1
ATOM 687 C C . GLN A 1 87 ? -17.312 20.453 0.684 1 86.56 87 GLN A C 1
ATOM 689 O O . GLN A 1 87 ? -16.203 20.016 0.351 1 86.56 87 GLN A O 1
ATOM 694 N N . ALA A 1 88 ? -17.859 20.297 1.846 1 89.44 88 ALA A N 1
ATOM 695 C CA . ALA A 1 88 ? -17.188 19.453 2.834 1 89.44 88 ALA A CA 1
ATOM 696 C C . ALA A 1 88 ? -17.125 18 2.369 1 89.44 88 ALA A C 1
ATOM 698 O O . ALA A 1 88 ? -16.094 17.344 2.514 1 89.44 88 ALA A O 1
ATOM 699 N N . GLN A 1 89 ? -18.156 17.562 1.788 1 92.81 89 GLN A N 1
ATOM 700 C CA . GLN A 1 89 ? -18.203 16.203 1.249 1 92.81 89 GLN A CA 1
ATOM 701 C C . GLN A 1 89 ? -17.172 16.016 0.137 1 92.81 89 GLN A C 1
ATOM 703 O O . GLN A 1 89 ? -16.453 15.016 0.106 1 92.81 89 GLN A O 1
ATOM 708 N N . LEU A 1 90 ? -17.125 16.953 -0.694 1 90 90 LEU A N 1
ATOM 709 C CA . LEU A 1 90 ? -16.203 16.906 -1.82 1 90 90 LEU A CA 1
ATOM 710 C C . LEU A 1 90 ? -14.758 16.891 -1.334 1 90 90 LEU A C 1
ATOM 712 O O . LEU A 1 90 ? -13.938 16.141 -1.855 1 90 90 LEU A O 1
ATOM 716 N N . ALA A 1 91 ? -14.445 17.688 -0.359 1 88.62 91 ALA A N 1
ATOM 717 C CA . ALA A 1 91 ? -13.094 17.734 0.191 1 88.62 91 ALA A CA 1
ATOM 718 C C . ALA A 1 91 ? -12.688 16.406 0.797 1 88.62 91 ALA A C 1
ATOM 720 O O . ALA A 1 91 ? -11.57 15.93 0.595 1 88.62 91 ALA A O 1
ATOM 721 N N . LEU A 1 92 ? -13.594 15.844 1.528 1 92.94 92 LEU A N 1
ATOM 722 C CA . LEU A 1 92 ? -13.344 14.539 2.131 1 92.94 92 LEU A CA 1
ATOM 723 C C . LEU A 1 92 ? -13.117 13.477 1.058 1 92.94 92 LEU A C 1
ATOM 725 O O . LEU A 1 92 ? -12.188 12.68 1.154 1 92.94 92 LEU A O 1
ATOM 729 N N . ALA A 1 93 ? -13.93 13.508 0.034 1 93.31 93 ALA A N 1
ATOM 730 C CA . ALA A 1 93 ? -13.812 12.555 -1.065 1 93.31 93 ALA A CA 1
ATOM 731 C C . ALA A 1 93 ? -12.492 12.734 -1.811 1 93.31 93 ALA A C 1
ATOM 733 O O . ALA A 1 93 ? -11.836 11.758 -2.166 1 93.31 93 ALA A O 1
ATOM 734 N N . GLN A 1 94 ? -12.141 13.922 -1.997 1 90.31 94 GLN A N 1
ATOM 735 C CA . GLN A 1 94 ? -10.906 14.211 -2.711 1 90.31 94 GLN A CA 1
ATOM 736 C C . GLN A 1 94 ? -9.688 13.75 -1.908 1 90.31 94 GLN A C 1
ATOM 738 O O . GLN A 1 94 ? -8.703 13.273 -2.477 1 90.31 94 GLN A O 1
ATOM 743 N N . GLU A 1 95 ? -9.797 13.992 -0.623 1 92.31 95 GLU A N 1
ATOM 744 C CA . GLU A 1 95 ? -8.734 13.469 0.228 1 92.31 95 GLU A CA 1
ATOM 745 C C . GLU A 1 95 ? -8.562 11.961 0.034 1 92.31 95 GLU A C 1
ATOM 747 O O . GLU A 1 95 ? -7.441 11.477 -0.153 1 92.31 95 GLU A O 1
ATOM 752 N N . PHE A 1 96 ? -9.602 11.258 0.014 1 94.06 96 PHE A N 1
ATOM 753 C CA . PHE A 1 96 ? -9.578 9.82 -0.214 1 94.06 96 PHE A CA 1
ATOM 754 C C . PHE A 1 96 ? -8.984 9.492 -1.579 1 94.06 96 PHE A C 1
ATOM 756 O O . PHE A 1 96 ? -8.148 8.594 -1.702 1 94.06 96 PHE A O 1
ATOM 763 N N . CYS A 1 97 ? -9.391 10.242 -2.564 1 89.75 97 CYS A N 1
ATOM 764 C CA . CYS A 1 97 ? -8.969 9.977 -3.936 1 89.75 97 CYS A CA 1
ATOM 765 C C . CYS A 1 97 ? -7.465 10.164 -4.09 1 89.75 97 CYS A C 1
ATOM 767 O O . CYS A 1 97 ? -6.816 9.422 -4.832 1 89.75 97 CYS A O 1
ATOM 769 N N . ILE A 1 98 ? -6.934 11.062 -3.408 1 88.56 98 ILE A N 1
ATOM 770 C CA . ILE A 1 98 ? -5.492 11.281 -3.439 1 88.56 98 ILE A CA 1
ATOM 771 C C . ILE A 1 98 ? -4.777 10.133 -2.732 1 88.56 98 ILE A C 1
ATOM 773 O O . ILE A 1 98 ? -3.842 9.547 -3.277 1 88.56 98 ILE A O 1
ATOM 777 N N . LEU A 1 99 ? -5.262 9.781 -1.645 1 92.62 99 LEU A N 1
ATOM 778 C CA . LEU A 1 99 ? -4.613 8.797 -0.786 1 92.62 99 LEU A CA 1
ATOM 779 C C . LEU A 1 99 ? -4.652 7.414 -1.421 1 92.62 99 LEU A C 1
ATOM 781 O O . LEU A 1 99 ? -3.709 6.633 -1.28 1 92.62 99 LEU A O 1
ATOM 785 N N . ARG A 1 100 ? -5.691 7.117 -2.051 1 89.44 100 ARG A N 1
ATOM 786 C CA . ARG A 1 100 ? -5.922 5.758 -2.531 1 89.44 100 ARG A CA 1
ATOM 787 C C . ARG A 1 100 ? -4.859 5.352 -3.549 1 89.44 100 ARG A C 1
ATOM 789 O O . ARG A 1 100 ? -4.641 4.16 -3.779 1 89.44 100 ARG A O 1
ATOM 796 N N . HIS A 1 101 ? -4.219 6.262 -4.137 1 83.75 101 HIS A N 1
ATOM 797 C CA . HIS A 1 101 ? -3.229 5.969 -5.172 1 83.75 101 HIS A CA 1
ATOM 798 C C . HIS A 1 101 ? -1.816 5.965 -4.594 1 83.75 101 HIS A C 1
ATOM 800 O O . HIS A 1 101 ? -0.859 5.621 -5.293 1 83.75 101 HIS A O 1
ATOM 806 N N . LEU A 1 102 ? -1.715 6.359 -3.438 1 87.62 102 LEU A N 1
ATOM 807 C CA . LEU A 1 102 ? -0.402 6.461 -2.811 1 87.62 102 LEU A CA 1
ATOM 808 C C . LEU A 1 102 ? -0.057 5.176 -2.064 1 87.62 102 LEU A C 1
ATOM 810 O O . LEU A 1 102 ? -0.648 4.875 -1.024 1 87.62 102 LEU A O 1
ATOM 814 N N . VAL A 1 103 ? 0.879 4.461 -2.66 1 85 103 VAL A N 1
ATOM 815 C CA . VAL A 1 103 ? 1.303 3.217 -2.029 1 85 103 VAL A CA 1
ATOM 816 C C . VAL A 1 103 ? 2.705 3.381 -1.449 1 85 103 VAL A C 1
ATOM 818 O O . VAL A 1 103 ? 3.695 3.344 -2.182 1 85 103 VAL A O 1
ATOM 821 N N . HIS A 1 104 ? 2.801 3.539 -0.252 1 89.88 104 HIS A N 1
ATOM 822 C CA . HIS A 1 104 ? 4.051 3.729 0.476 1 89.88 104 HIS A CA 1
ATOM 823 C C . HIS A 1 104 ? 3.869 3.451 1.965 1 89.88 104 HIS A C 1
ATOM 825 O O . HIS A 1 104 ? 2.859 3.844 2.555 1 89.88 104 HIS A O 1
ATOM 831 N N . PRO A 1 105 ? 4.852 2.82 2.547 1 89.12 105 PRO A N 1
ATOM 832 C CA . PRO A 1 105 ? 4.719 2.477 3.965 1 89.12 105 PRO A CA 1
ATOM 833 C C . PRO A 1 105 ? 4.617 3.709 4.863 1 89.12 105 PRO A C 1
ATOM 835 O O . PRO A 1 105 ? 4.156 3.609 6.004 1 89.12 105 PRO A O 1
ATOM 838 N N . GLY A 1 106 ? 5.055 4.832 4.402 1 94.56 106 GLY A N 1
ATOM 839 C CA . GLY A 1 106 ? 5.043 6.051 5.199 1 94.56 106 GLY A CA 1
ATOM 840 C C . GLY A 1 106 ? 3.812 6.906 4.969 1 94.56 106 GLY A C 1
ATOM 841 O O . GLY A 1 106 ? 3.744 8.047 5.434 1 94.56 106 GLY A O 1
ATOM 842 N N . VAL A 1 107 ? 2.873 6.438 4.234 1 94.88 107 VAL A N 1
ATOM 843 C CA . VAL A 1 107 ? 1.605 7.117 3.986 1 94.88 107 VAL A CA 1
ATOM 844 C C . VAL A 1 107 ? 0.449 6.234 4.457 1 94.88 107 VAL A C 1
ATOM 846 O O . VAL A 1 107 ? 0.421 5.035 4.176 1 94.88 107 VAL A O 1
ATOM 849 N N . VAL A 1 108 ? -0.444 6.809 5.188 1 95.25 108 VAL A N 1
ATOM 850 C CA . VAL A 1 108 ? -1.562 6.047 5.734 1 95.25 108 VAL A CA 1
ATOM 851 C C . VAL A 1 108 ? -2.32 5.355 4.605 1 95.25 108 VAL A C 1
ATOM 853 O O . VAL A 1 108 ? -2.545 5.945 3.547 1 95.25 108 VAL A O 1
ATOM 856 N N . ARG A 1 109 ? -2.697 4.172 4.844 1 92.75 109 ARG A N 1
ATOM 857 C CA . ARG A 1 109 ? -3.422 3.395 3.844 1 92.75 109 ARG A CA 1
ATOM 858 C C . ARG A 1 109 ? -4.926 3.582 3.99 1 92.75 109 ARG A C 1
ATOM 860 O O . ARG A 1 109 ? -5.484 3.352 5.066 1 92.75 109 ARG A O 1
ATOM 867 N N . VAL A 1 110 ? -5.539 3.951 2.953 1 94.62 110 VAL A N 1
ATOM 868 C CA . VAL A 1 110 ? -6.996 4.07 2.967 1 94.62 110 VAL A CA 1
ATOM 869 C C . VAL A 1 110 ? -7.617 2.854 2.283 1 94.62 110 VAL A C 1
ATOM 871 O O . VAL A 1 110 ? -6.996 2.232 1.419 1 94.62 110 VAL A O 1
ATOM 874 N N . PHE A 1 111 ? -8.836 2.506 2.68 1 93.56 111 PHE A N 1
ATOM 875 C CA . PHE A 1 111 ? -9.477 1.3 2.17 1 93.56 111 PHE A CA 1
ATOM 876 C C . PHE A 1 111 ? -10.57 1.651 1.166 1 93.56 111 PHE A C 1
ATOM 878 O O . PHE A 1 111 ? -10.531 1.199 0.019 1 93.56 111 PHE A O 1
ATOM 885 N N . ASP A 1 112 ? -11.562 2.457 1.663 1 94.56 112 ASP A N 1
ATOM 886 C CA . ASP A 1 112 ? -12.641 2.744 0.727 1 94.56 112 ASP A CA 1
ATOM 887 C C . ASP A 1 112 ? -13.477 3.936 1.197 1 94.56 112 ASP A C 1
ATOM 889 O O . ASP A 1 112 ? -13.375 4.348 2.355 1 94.56 112 ASP A O 1
ATOM 893 N N . LEU A 1 113 ? -14.203 4.488 0.242 1 94.62 113 LEU A N 1
ATOM 894 C CA . LEU A 1 113 ? -15.156 5.562 0.474 1 94.62 113 LEU A CA 1
ATOM 895 C C . LEU A 1 113 ? -16.562 5.008 0.671 1 94.62 113 LEU A C 1
ATOM 897 O O . LEU A 1 113 ? -17.016 4.168 -0.11 1 94.62 113 LEU A O 1
ATOM 901 N N . HIS A 1 114 ? -17.266 5.477 1.738 1 93.44 114 HIS A N 1
ATOM 902 C CA . HIS A 1 114 ? -18.547 4.883 2.117 1 93.44 114 HIS A CA 1
ATOM 903 C C . HIS A 1 114 ? -19.625 5.945 2.244 1 93.44 114 HIS A C 1
ATOM 905 O O . HIS A 1 114 ? -19.344 7.074 2.65 1 93.44 114 HIS A O 1
ATOM 911 N N . ASN A 1 115 ? -20.797 5.535 1.908 1 92.19 115 ASN A N 1
ATOM 912 C CA . ASN A 1 115 ? -22 6.258 2.297 1 92.19 115 ASN A CA 1
ATOM 913 C C . ASN A 1 115 ? -22.703 5.582 3.471 1 92.19 115 ASN A C 1
ATOM 915 O O . ASN A 1 115 ? -23.344 4.543 3.301 1 92.19 115 ASN A O 1
ATOM 919 N N . GLU A 1 116 ? -22.562 6.152 4.609 1 93.5 116 GLU A N 1
ATOM 920 C CA . GLU A 1 116 ? -23.156 5.613 5.832 1 93.5 116 GLU A CA 1
ATOM 921 C C . GLU A 1 116 ? -24.359 6.441 6.277 1 93.5 116 GLU A C 1
ATOM 923 O O . GLU A 1 116 ? -24.547 7.562 5.809 1 93.5 116 GLU A O 1
ATOM 928 N N . PRO A 1 117 ? -25.141 5.875 7.113 1 91.94 117 PRO A N 1
ATOM 929 C CA . PRO A 1 117 ? -26.281 6.652 7.617 1 91.94 117 PRO A CA 1
ATOM 930 C C . PRO A 1 117 ? -25.844 7.98 8.242 1 91.94 117 PRO A C 1
ATOM 932 O O . PRO A 1 117 ? -26.594 8.961 8.172 1 91.94 117 PRO A O 1
ATOM 935 N N . PHE A 1 118 ? -24.625 8.016 8.789 1 91.94 118 PHE A N 1
ATOM 936 C CA . PHE A 1 118 ? -24.156 9.234 9.438 1 91.94 118 PHE A CA 1
ATOM 937 C C . PHE A 1 118 ? -23.453 10.141 8.438 1 91.94 118 PHE A C 1
ATOM 939 O O . PHE A 1 118 ? -22.922 11.195 8.812 1 91.94 118 PHE A O 1
ATOM 946 N N . GLY A 1 119 ? -23.438 9.711 7.148 1 93.25 119 GLY A N 1
ATOM 947 C CA . GLY A 1 119 ? -22.859 10.547 6.113 1 93.25 119 GLY A CA 1
ATOM 948 C C . GLY A 1 119 ? -21.688 9.906 5.414 1 93.25 119 GLY A C 1
ATOM 949 O O . GLY A 1 119 ? -21.359 8.75 5.672 1 93.25 119 GLY A O 1
ATOM 950 N N . LEU A 1 120 ? -21.078 10.719 4.523 1 94.38 120 LEU A N 1
ATOM 951 C CA . LEU A 1 120 ? -19.906 10.289 3.764 1 94.38 120 LEU A CA 1
ATOM 952 C C . LEU A 1 120 ? -18.719 10.086 4.684 1 94.38 120 LEU A C 1
ATOM 954 O O . LEU A 1 120 ? -18.469 10.898 5.582 1 94.38 120 LEU A O 1
ATOM 958 N N . CYS A 1 121 ? -18.031 9.039 4.488 1 96.81 121 CYS A N 1
ATOM 959 C CA . CYS A 1 121 ? -16.828 8.773 5.258 1 96.81 121 CYS A CA 1
ATOM 960 C C . CYS A 1 121 ? -15.883 7.848 4.492 1 96.81 121 CYS A C 1
ATOM 962 O O . CYS A 1 121 ? -16.266 7.289 3.463 1 96.81 121 CYS A O 1
ATOM 964 N N . TYR A 1 122 ? -14.648 7.77 4.902 1 96.5 122 TYR A N 1
ATOM 965 C CA . TYR A 1 122 ? -13.797 6.727 4.344 1 96.5 122 TYR A CA 1
ATOM 966 C C . TYR A 1 122 ? -13.062 5.973 5.441 1 96.5 122 TYR A C 1
ATOM 968 O O . TYR A 1 122 ? -12.836 6.508 6.531 1 96.5 122 TYR A O 1
ATOM 976 N N . SER A 1 123 ? -12.852 4.688 5.176 1 96.62 123 SER A N 1
ATOM 977 C CA . SER A 1 123 ? -12.133 3.811 6.094 1 96.62 123 SER A CA 1
ATOM 978 C C . SER A 1 123 ? -10.648 3.748 5.746 1 96.62 123 SER A C 1
ATOM 980 O O . SER A 1 123 ? -10.273 3.891 4.582 1 96.62 123 SER A O 1
ATOM 982 N N . MET A 1 124 ? -9.836 3.566 6.758 1 96 124 MET A N 1
ATOM 983 C CA . MET A 1 124 ? -8.391 3.469 6.605 1 96 124 MET A CA 1
ATOM 984 C C . MET A 1 124 ? -7.785 2.586 7.691 1 96 124 MET A C 1
ATOM 986 O O . MET A 1 124 ? -8.492 2.121 8.586 1 96 124 MET A O 1
ATOM 990 N N . GLU A 1 125 ? -6.543 2.285 7.523 1 93.56 125 GLU A N 1
ATOM 991 C CA . GLU A 1 125 ? -5.867 1.453 8.516 1 93.56 125 GLU A CA 1
ATOM 992 C C . GLU A 1 125 ? -5.852 2.129 9.883 1 93.56 125 GLU A C 1
ATOM 994 O O . GLU A 1 125 ? -5.668 3.346 9.977 1 93.56 125 GLU A O 1
ATOM 999 N N . LEU A 1 126 ? -6.156 1.379 10.883 1 94.62 126 LEU A N 1
ATOM 1000 C CA . LEU A 1 126 ? -6.027 1.863 12.25 1 94.62 126 LEU A CA 1
ATOM 1001 C C . LEU A 1 126 ? -4.582 1.758 12.727 1 94.62 126 LEU A C 1
ATOM 1003 O O . LEU A 1 126 ? -4.055 0.655 12.883 1 94.62 126 LEU A O 1
ATOM 1007 N N . LEU A 1 127 ? -3.996 2.838 12.883 1 92.69 127 LEU A N 1
ATOM 1008 C CA . LEU A 1 127 ? -2.596 2.891 13.289 1 92.69 127 LEU A CA 1
ATOM 1009 C C . LEU A 1 127 ? -2.473 2.893 14.805 1 92.69 127 LEU A C 1
ATOM 1011 O O . LEU A 1 127 ? -3.17 3.645 15.492 1 92.69 127 LEU A O 1
ATOM 1015 N N . GLN A 1 128 ? -1.667 1.931 15.203 1 89 128 GLN A N 1
ATOM 1016 C CA . GLN A 1 128 ? -1.311 1.921 16.609 1 89 128 GLN A CA 1
ATOM 1017 C C . GLN A 1 128 ? 0.055 2.561 16.844 1 89 128 GLN A C 1
ATOM 1019 O O . GLN A 1 128 ? 1.038 2.184 16.203 1 89 128 GLN A O 1
ATOM 1024 N N . GLY A 1 129 ? 0.049 3.598 17.5 1 89.12 129 GLY A N 1
ATOM 1025 C CA . GLY A 1 129 ? 1.289 4.305 17.781 1 89.12 129 GLY A CA 1
ATOM 1026 C C . GLY A 1 129 ? 1.072 5.656 18.438 1 89.12 129 GLY A C 1
ATOM 1027 O O . GLY A 1 129 ? 0.048 5.879 19.078 1 89.12 129 GLY A O 1
ATOM 1028 N N . ARG A 1 130 ? 2.123 6.418 18.438 1 89.19 130 ARG A N 1
ATOM 1029 C CA . ARG A 1 130 ? 2.031 7.738 19.047 1 89.19 130 ARG A CA 1
ATOM 1030 C C . ARG A 1 130 ? 2.365 8.836 18.047 1 89.19 130 ARG A C 1
ATOM 1032 O O . ARG A 1 130 ? 3.066 8.586 17.062 1 89.19 130 ARG A O 1
ATOM 1039 N N . ASN A 1 131 ? 1.851 9.969 18.328 1 90.81 131 ASN A N 1
ATOM 1040 C CA . ASN A 1 131 ? 2.174 11.133 17.5 1 90.81 131 ASN A CA 1
ATOM 1041 C C . ASN A 1 131 ? 3.609 11.594 17.734 1 90.81 131 ASN A C 1
ATOM 1043 O O . ASN A 1 131 ? 4.125 11.508 18.844 1 90.81 131 ASN A O 1
ATOM 1047 N N . ALA A 1 132 ? 4.148 12.109 16.688 1 92.88 132 ALA A N 1
ATOM 1048 C CA . ALA A 1 132 ? 5.516 12.602 16.797 1 92.88 132 ALA A CA 1
ATOM 1049 C C . ALA A 1 132 ? 5.617 13.711 17.844 1 92.88 132 ALA A C 1
ATOM 1051 O O . ALA A 1 132 ? 6.676 13.914 18.438 1 92.88 132 ALA A O 1
ATOM 1052 N N . GLY A 1 133 ? 4.527 14.414 18.031 1 89.69 133 GLY A N 1
ATOM 1053 C CA . GLY A 1 133 ? 4.508 15.477 19.031 1 89.69 133 GLY A CA 1
ATOM 1054 C C . GLY A 1 133 ? 4.641 14.969 20.453 1 89.69 133 GLY A C 1
ATOM 1055 O O . GLY A 1 133 ? 4.93 15.742 21.375 1 89.69 133 GLY A O 1
ATOM 1056 N N . GLU A 1 134 ? 4.457 13.695 20.641 1 89.88 134 GLU A N 1
ATOM 1057 C CA . GLU A 1 134 ? 4.527 13.086 21.969 1 89.88 134 GLU A CA 1
ATOM 1058 C C . GLU A 1 134 ? 5.938 12.602 22.281 1 89.88 134 GLU A C 1
ATOM 1060 O O . GLU A 1 134 ? 6.23 12.211 23.406 1 89.88 134 GLU A O 1
ATOM 1065 N N . ILE A 1 135 ? 6.75 12.664 21.312 1 89.56 135 ILE A N 1
ATOM 1066 C CA . ILE A 1 135 ? 8.125 12.219 21.516 1 89.56 135 ILE A CA 1
ATOM 1067 C C . ILE A 1 135 ? 8.898 13.273 22.297 1 89.56 135 ILE A C 1
ATOM 1069 O O . ILE A 1 135 ? 8.805 14.469 22 1 89.56 135 ILE A O 1
ATOM 1073 N N . ARG A 1 136 ? 9.617 12.82 23.25 1 89.19 136 ARG A N 1
ATOM 1074 C CA . ARG A 1 136 ? 10.484 13.68 24.031 1 89.19 136 ARG A CA 1
ATOM 1075 C C . ARG A 1 136 ? 11.953 13.328 23.812 1 89.19 136 ARG A C 1
ATOM 1077 O O . ARG A 1 136 ? 12.281 12.188 23.5 1 89.19 136 ARG A O 1
ATOM 1084 N N . PRO A 1 137 ? 12.703 14.445 23.938 1 87.75 137 PRO A N 1
ATOM 1085 C CA . PRO A 1 137 ? 14.133 14.141 23.828 1 87.75 137 PRO A CA 1
ATOM 1086 C C . PRO A 1 137 ? 14.57 13.008 24.75 1 87.75 137 PRO A C 1
ATOM 1088 O O . PRO A 1 137 ? 14.188 12.977 25.922 1 87.75 137 PRO A O 1
ATOM 1091 N N . GLY A 1 138 ? 15.242 12.031 24.203 1 87.06 138 GLY A N 1
ATOM 1092 C CA . GLY A 1 138 ? 15.711 10.914 25.016 1 87.06 138 GLY A CA 1
ATOM 1093 C C . GLY A 1 138 ? 14.844 9.68 24.875 1 87.06 138 GLY A C 1
ATOM 1094 O O . GLY A 1 138 ? 15.258 8.578 25.25 1 87.06 138 GLY A O 1
ATOM 1095 N N . ASP A 1 139 ? 13.648 9.859 24.344 1 88.56 139 ASP A N 1
ATOM 1096 C CA . ASP A 1 139 ? 12.734 8.734 24.203 1 88.56 139 ASP A CA 1
ATOM 1097 C C . ASP A 1 139 ? 13.297 7.688 23.25 1 88.56 139 ASP A C 1
ATOM 1099 O O . ASP A 1 139 ? 13.078 6.488 23.422 1 88.56 139 ASP A O 1
ATOM 1103 N N . LEU A 1 140 ? 14.055 8.125 22.234 1 89.56 140 LEU A N 1
ATOM 1104 C CA . LEU A 1 140 ? 14.602 7.242 21.203 1 89.56 140 LEU A CA 1
ATOM 1105 C C . LEU A 1 140 ? 16.109 7.406 21.094 1 89.56 140 LEU A C 1
ATOM 1107 O O . LEU A 1 140 ? 16.625 8.523 21.188 1 89.56 140 LEU A O 1
ATOM 1111 N N . PRO A 1 141 ? 16.781 6.277 20.891 1 89.88 141 PRO A N 1
ATOM 1112 C CA . PRO A 1 141 ? 18.219 6.379 20.641 1 89.88 141 PRO A CA 1
ATOM 1113 C C . PRO A 1 141 ? 18.531 7.043 19.297 1 89.88 141 PRO A C 1
ATOM 1115 O O . PRO A 1 141 ? 17.672 7.113 18.422 1 89.88 141 PRO A O 1
ATOM 1118 N N . GLY A 1 142 ? 19.703 7.492 19.219 1 89.38 142 GLY A N 1
ATOM 1119 C CA . GLY A 1 142 ? 20.156 8.188 18.031 1 89.38 142 GLY A CA 1
ATOM 1120 C C . GLY A 1 142 ? 19.922 7.402 16.75 1 89.38 142 GLY A C 1
ATOM 1121 O O . GLY A 1 142 ? 19.438 7.949 15.766 1 89.38 142 GLY A O 1
ATOM 1122 N N . ALA A 1 143 ? 20.203 6.16 16.844 1 90.31 143 ALA A N 1
ATOM 1123 C CA . ALA A 1 143 ? 20.031 5.305 15.672 1 90.31 143 ALA A CA 1
ATOM 1124 C C . ALA A 1 143 ? 18.578 5.227 15.242 1 90.31 143 ALA A C 1
ATOM 1126 O O . ALA A 1 143 ? 18.266 5.289 14.055 1 90.31 143 ALA A O 1
ATOM 1127 N N . ALA A 1 144 ? 17.703 5.121 16.188 1 91.62 144 ALA A N 1
ATOM 1128 C CA . ALA A 1 144 ? 16.266 5.047 15.914 1 91.62 144 ALA A CA 1
ATOM 1129 C C . ALA A 1 144 ? 15.758 6.363 15.344 1 91.62 144 ALA A C 1
ATOM 1131 O O . ALA A 1 144 ? 14.953 6.371 14.406 1 91.62 144 ALA A O 1
ATOM 1132 N N . LEU A 1 145 ? 16.281 7.434 15.867 1 93.75 145 LEU A N 1
ATOM 1133 C CA . LEU A 1 145 ? 15.906 8.758 15.383 1 93.75 145 LEU A CA 1
ATOM 1134 C C . LEU A 1 145 ? 16.359 8.953 13.938 1 93.75 145 LEU A C 1
ATOM 1136 O O . LEU A 1 145 ? 15.609 9.484 13.117 1 93.75 145 LEU A O 1
ATOM 1140 N N . ALA A 1 146 ? 17.547 8.523 13.695 1 94.88 146 ALA A N 1
ATOM 1141 C CA . ALA A 1 146 ? 18.109 8.633 12.344 1 94.88 146 ALA A CA 1
ATOM 1142 C C . ALA A 1 146 ? 17.266 7.848 11.344 1 94.88 146 ALA A C 1
ATOM 1144 O O . ALA A 1 146 ? 16.891 8.367 10.289 1 94.88 146 ALA A O 1
ATOM 1145 N N . THR A 1 147 ? 16.953 6.66 11.742 1 94.56 147 THR A N 1
ATOM 1146 C CA . THR A 1 147 ? 16.188 5.777 10.875 1 94.56 147 THR A CA 1
ATOM 1147 C C . THR A 1 147 ? 14.781 6.324 10.664 1 94.56 147 THR A C 1
ATOM 1149 O O . THR A 1 147 ? 14.297 6.383 9.531 1 94.56 147 THR A O 1
ATOM 1152 N N . MET A 1 148 ? 14.195 6.684 11.719 1 95.19 148 MET A N 1
ATOM 1153 C CA . MET A 1 148 ? 12.844 7.238 11.672 1 95.19 148 MET A CA 1
ATOM 1154 C C . MET A 1 148 ? 12.789 8.461 10.766 1 95.19 148 MET A C 1
ATOM 1156 O O . MET A 1 148 ? 11.891 8.586 9.93 1 95.19 148 MET A O 1
ATOM 1160 N N . THR A 1 149 ? 13.742 9.328 10.906 1 97.19 149 THR A N 1
ATOM 1161 C CA . THR A 1 149 ? 13.766 10.57 10.148 1 97.19 149 THR A CA 1
ATOM 1162 C C . THR A 1 149 ? 14.031 10.297 8.672 1 97.19 149 THR A C 1
ATOM 1164 O O . THR A 1 149 ? 13.414 10.906 7.797 1 97.19 149 THR A O 1
ATOM 1167 N N . ALA A 1 150 ? 14.914 9.406 8.422 1 97.44 150 ALA A N 1
ATOM 1168 C CA . ALA A 1 150 ? 15.164 9.008 7.043 1 97.44 150 ALA A CA 1
ATOM 1169 C C . ALA A 1 150 ? 13.898 8.477 6.383 1 97.44 150 ALA A C 1
ATOM 1171 O O . ALA A 1 150 ? 13.586 8.828 5.246 1 97.44 150 ALA A O 1
ATOM 1172 N N . ARG A 1 151 ? 13.195 7.676 7.086 1 96.19 151 ARG A N 1
ATOM 1173 C CA . ARG A 1 151 ? 11.953 7.098 6.578 1 96.19 151 ARG A CA 1
ATOM 1174 C C . ARG A 1 151 ? 10.898 8.172 6.359 1 96.19 151 ARG A C 1
ATOM 1176 O O . ARG A 1 151 ? 10.125 8.109 5.398 1 96.19 151 ARG A O 1
ATOM 1183 N N . PHE A 1 152 ? 10.875 9.094 7.289 1 97.88 152 PHE A N 1
ATOM 1184 C CA . PHE A 1 152 ? 9.961 10.219 7.172 1 97.88 152 PHE A CA 1
ATOM 1185 C C . PHE A 1 152 ? 10.219 10.992 5.883 1 97.88 152 PHE A C 1
ATOM 1187 O O . PHE A 1 152 ? 9.297 11.234 5.102 1 97.88 152 PHE A O 1
ATOM 1194 N N . PHE A 1 153 ? 11.445 11.312 5.594 1 98.44 153 PHE A N 1
ATOM 1195 C CA . PHE A 1 153 ? 11.781 12.062 4.391 1 98.44 153 PHE A CA 1
ATOM 1196 C C . PHE A 1 153 ? 11.625 11.195 3.148 1 98.44 153 PHE A C 1
ATOM 1198 O O . PHE A 1 153 ? 11.383 11.703 2.053 1 98.44 153 PHE A O 1
ATOM 1205 N N . ASP A 1 154 ? 11.758 9.922 3.338 1 97.12 154 ASP A N 1
ATOM 1206 C CA . ASP A 1 154 ? 11.484 9.008 2.23 1 97.12 154 ASP A CA 1
ATOM 1207 C C . ASP A 1 154 ? 10.023 9.102 1.795 1 97.12 154 ASP A C 1
ATOM 1209 O O . ASP A 1 154 ? 9.727 9.133 0.599 1 97.12 154 ASP A O 1
ATOM 1213 N N . ALA A 1 155 ? 9.172 9.133 2.73 1 97.06 155 ALA A N 1
ATOM 1214 C CA . ALA A 1 155 ? 7.754 9.281 2.436 1 97.06 155 ALA A CA 1
ATOM 1215 C C . ALA A 1 155 ? 7.477 10.609 1.735 1 97.06 155 ALA A C 1
ATOM 1217 O O . ALA A 1 155 ? 6.711 10.664 0.771 1 97.06 155 ALA A O 1
ATOM 1218 N N . LEU A 1 156 ? 8.133 11.594 2.203 1 97.94 156 LEU A N 1
ATOM 1219 C CA . LEU A 1 156 ? 7.941 12.914 1.604 1 97.94 156 LEU A CA 1
ATOM 1220 C C . LEU A 1 156 ? 8.492 12.945 0.183 1 97.94 156 LEU A C 1
ATOM 1222 O O . LEU A 1 156 ? 7.875 13.523 -0.715 1 97.94 156 LEU A O 1
ATOM 1226 N N . ALA A 1 157 ? 9.648 12.391 0.045 1 98.06 157 ALA A N 1
ATOM 1227 C CA . ALA A 1 157 ? 10.234 12.312 -1.29 1 98.06 157 ALA A CA 1
ATOM 1228 C C . ALA A 1 157 ? 9.32 11.555 -2.25 1 98.06 157 ALA A C 1
ATOM 1230 O O . ALA A 1 157 ? 9.164 11.953 -3.408 1 98.06 157 ALA A O 1
ATOM 1231 N N . PHE A 1 158 ? 8.758 10.531 -1.762 1 94.31 158 PHE A N 1
ATOM 1232 C CA . PHE A 1 158 ? 7.797 9.766 -2.543 1 94.31 158 PHE A CA 1
ATOM 1233 C C . PHE A 1 158 ? 6.617 10.633 -2.965 1 94.31 158 PHE A C 1
ATOM 1235 O O . PHE A 1 158 ? 6.25 10.664 -4.141 1 94.31 158 PHE A O 1
ATOM 1242 N N . LEU A 1 159 ? 6.059 11.344 -2.066 1 96.31 159 LEU A N 1
ATOM 1243 C CA . LEU A 1 159 ? 4.941 12.234 -2.367 1 96.31 159 LEU A CA 1
ATOM 1244 C C . LEU A 1 159 ? 5.332 13.25 -3.43 1 96.31 159 LEU A C 1
ATOM 1246 O O . LEU A 1 159 ? 4.613 13.438 -4.414 1 96.31 159 LEU A O 1
ATOM 1250 N N . HIS A 1 160 ? 6.445 13.852 -3.229 1 96.75 160 HIS A N 1
ATOM 1251 C CA . HIS A 1 160 ? 6.898 14.914 -4.121 1 96.75 160 HIS A CA 1
ATOM 1252 C C . HIS A 1 160 ? 7.195 14.375 -5.516 1 96.75 160 HIS A C 1
ATOM 1254 O O . HIS A 1 160 ? 6.957 15.062 -6.512 1 96.75 160 HIS A O 1
ATOM 1260 N N . ALA A 1 161 ? 7.68 13.195 -5.543 1 94.19 161 ALA A N 1
ATOM 1261 C CA . ALA A 1 161 ? 7.945 12.555 -6.828 1 94.19 161 ALA A CA 1
ATOM 1262 C C . ALA A 1 161 ? 6.652 12.328 -7.605 1 94.19 161 ALA A C 1
ATOM 1264 O O . ALA A 1 161 ? 6.664 12.25 -8.836 1 94.19 161 ALA A O 1
ATOM 1265 N N . GLN A 1 162 ? 5.582 12.242 -6.898 1 89.88 162 GLN A N 1
ATOM 1266 C CA . GLN A 1 162 ? 4.273 12.07 -7.52 1 89.88 162 GLN A CA 1
ATOM 1267 C C . GLN A 1 162 ? 3.625 13.422 -7.809 1 89.88 162 GLN A C 1
ATOM 1269 O O . GLN A 1 162 ? 2.475 13.484 -8.242 1 89.88 162 GLN A O 1
ATOM 1274 N N . GLY A 1 163 ? 4.285 14.477 -7.492 1 92.44 163 GLY A N 1
ATOM 1275 C CA . GLY A 1 163 ? 3.77 15.82 -7.715 1 92.44 163 GLY A CA 1
ATOM 1276 C C . GLY A 1 163 ? 2.797 16.266 -6.641 1 92.44 163 GLY A C 1
ATOM 1277 O O . GLY A 1 163 ? 2.004 17.188 -6.859 1 92.44 163 GLY A O 1
ATOM 1278 N N . ILE A 1 164 ? 2.826 15.648 -5.547 1 93.25 164 ILE A N 1
ATOM 1279 C CA . ILE A 1 164 ? 1.869 15.945 -4.484 1 93.25 164 ILE A CA 1
ATOM 1280 C C . ILE A 1 164 ? 2.58 16.641 -3.328 1 93.25 164 ILE A C 1
ATOM 1282 O O . ILE A 1 164 ? 3.568 16.125 -2.797 1 93.25 164 ILE A O 1
ATOM 1286 N N . ALA A 1 165 ? 2.125 17.812 -2.973 1 95.19 165 ALA A N 1
ATOM 1287 C CA . ALA A 1 165 ? 2.482 18.453 -1.716 1 95.19 165 ALA A CA 1
ATOM 1288 C C . ALA A 1 165 ? 1.495 18.094 -0.61 1 95.19 165 ALA A C 1
ATOM 1290 O O . ALA A 1 165 ? 0.28 18.156 -0.81 1 95.19 165 ALA A O 1
ATOM 1291 N N . HIS A 1 166 ? 1.978 17.703 0.549 1 94.94 166 HIS A N 1
ATOM 1292 C CA . HIS A 1 166 ? 1.104 17.328 1.658 1 94.94 166 HIS A CA 1
ATOM 1293 C C . HIS A 1 166 ? 0.302 18.531 2.148 1 94.94 166 HIS A C 1
ATOM 1295 O O . HIS A 1 166 ? -0.916 18.438 2.324 1 94.94 166 HIS A O 1
ATOM 1301 N N . GLY A 1 167 ? 1.091 19.625 2.459 1 92.56 167 GLY A N 1
ATOM 1302 C CA . GLY A 1 167 ? 0.469 20.922 2.727 1 92.56 167 GLY A CA 1
ATOM 1303 C C . GLY A 1 167 ? 0.142 21.125 4.191 1 92.56 167 GLY A C 1
ATOM 1304 O O . GLY A 1 167 ? -0.221 22.234 4.602 1 92.56 167 GLY A O 1
ATOM 1305 N N . ASP A 1 168 ? 0.334 20.125 5.035 1 91.94 168 ASP A N 1
ATOM 1306 C CA . ASP A 1 168 ? 0.021 20.297 6.453 1 91.94 168 ASP A CA 1
ATOM 1307 C C . ASP A 1 168 ? 0.902 19.406 7.324 1 91.94 168 ASP A C 1
ATOM 1309 O O . ASP A 1 168 ? 0.406 18.719 8.219 1 91.94 168 ASP A O 1
ATOM 1313 N N . ILE A 1 169 ? 2.104 19.359 7.043 1 95.94 169 ILE A N 1
ATOM 1314 C CA . ILE A 1 169 ? 3.041 18.562 7.828 1 95.94 169 ILE A CA 1
ATOM 1315 C C . ILE A 1 169 ? 3.256 19.219 9.195 1 95.94 169 ILE A C 1
ATOM 1317 O O . ILE A 1 169 ? 3.527 20.422 9.273 1 95.94 169 ILE A O 1
ATOM 1321 N N . LYS A 1 170 ? 3.094 18.484 10.234 1 94.62 170 LYS A N 1
ATOM 1322 C CA . LYS A 1 170 ? 3.297 18.828 11.641 1 94.62 170 LYS A CA 1
ATOM 1323 C C . LYS A 1 170 ? 3.369 17.578 12.508 1 94.62 170 LYS A C 1
ATOM 1325 O O . LYS A 1 170 ? 3.023 16.484 12.062 1 94.62 170 LYS A O 1
ATOM 1330 N N . PRO A 1 171 ? 3.871 17.719 13.711 1 94.44 171 PRO A N 1
ATOM 1331 C CA . PRO A 1 171 ? 4.012 16.531 14.555 1 94.44 171 PRO A CA 1
ATOM 1332 C C . PRO A 1 171 ? 2.699 15.758 14.719 1 94.44 171 PRO A C 1
ATOM 1334 O O . PRO A 1 171 ? 2.697 14.531 14.719 1 94.44 171 PRO A O 1
ATOM 1337 N N . ALA A 1 172 ? 1.558 16.453 14.742 1 91.56 172 ALA A N 1
ATOM 1338 C CA . ALA A 1 172 ? 0.255 15.836 14.961 1 91.56 172 ALA A CA 1
ATOM 1339 C C . ALA A 1 172 ? -0.161 15 13.75 1 91.56 172 ALA A C 1
ATOM 1341 O O . ALA A 1 172 ? -1.053 14.156 13.852 1 91.56 172 ALA A O 1
ATOM 1342 N N . ASN A 1 173 ? 0.472 15.203 12.602 1 93.69 173 ASN A N 1
ATOM 1343 C CA . ASN A 1 173 ? 0.127 14.477 11.383 1 93.69 173 ASN A CA 1
ATOM 1344 C C . ASN A 1 173 ? 1.193 13.445 11.023 1 93.69 173 ASN A C 1
ATOM 1346 O O . ASN A 1 173 ? 1.247 12.977 9.891 1 93.69 173 ASN A O 1
ATOM 1350 N N . LEU A 1 174 ? 2.037 13.195 11.945 1 96.06 174 LEU A N 1
ATOM 1351 C CA . LEU A 1 174 ? 3.055 12.148 11.828 1 96.06 174 LEU A CA 1
ATOM 1352 C C . LEU A 1 174 ? 2.934 11.141 12.969 1 96.06 174 LEU A C 1
ATOM 1354 O O . LEU A 1 174 ? 3.264 11.453 14.117 1 96.06 174 LEU A O 1
ATOM 1358 N N . LEU A 1 175 ? 2.512 10 12.617 1 95.62 175 LEU A N 1
ATOM 1359 C CA . LEU A 1 175 ? 2.344 8.945 13.609 1 95.62 175 LEU A CA 1
ATOM 1360 C C . LEU A 1 175 ? 3.508 7.961 13.555 1 95.62 175 LEU A C 1
ATOM 1362 O O . LEU A 1 175 ? 3.979 7.605 12.477 1 95.62 175 LEU A O 1
ATOM 1366 N N . LEU A 1 176 ? 3.928 7.566 14.711 1 93.5 176 LEU A N 1
ATOM 1367 C CA . LEU A 1 176 ? 4.965 6.543 14.805 1 93.5 176 LEU A CA 1
ATOM 1368 C C . LEU A 1 176 ? 4.367 5.207 15.227 1 93.5 176 LEU A C 1
ATOM 1370 O O . LEU A 1 176 ? 3.959 5.039 16.375 1 93.5 176 LEU A O 1
ATOM 1374 N N . LYS A 1 177 ? 4.332 4.305 14.234 1 89.75 177 LYS A N 1
ATOM 1375 C CA . LYS A 1 177 ? 3.873 2.945 14.516 1 89.75 177 LYS A CA 1
ATOM 1376 C C . LYS A 1 177 ? 4.922 2.156 15.289 1 89.75 177 LYS A C 1
ATOM 1378 O O . LYS A 1 177 ? 5.973 2.695 15.648 1 89.75 177 LYS A O 1
ATOM 1383 N N . SER A 1 178 ? 4.555 0.883 15.602 1 80.25 178 SER A N 1
ATOM 1384 C CA . SER A 1 178 ? 5.512 -0.004 16.25 1 80.25 178 SER A CA 1
ATOM 1385 C C . SER A 1 178 ? 6.832 -0.045 15.484 1 80.25 178 SER A C 1
ATOM 1387 O O . SER A 1 178 ? 6.84 -0.07 14.258 1 80.25 178 SER A O 1
ATOM 1389 N N . GLY A 1 179 ? 7.93 0.085 16.219 1 74.12 179 GLY A N 1
ATOM 1390 C CA . GLY A 1 179 ? 9.25 0.104 15.625 1 74.12 179 GLY A CA 1
ATOM 1391 C C . GLY A 1 179 ? 9.633 1.463 15.07 1 74.12 179 GLY A C 1
ATOM 1392 O O . GLY A 1 179 ? 10.477 1.558 14.172 1 74.12 179 GLY A O 1
ATOM 1393 N N . GLU A 1 180 ? 8.906 2.465 15.508 1 79.69 180 GLU A N 1
ATOM 1394 C CA . GLU A 1 180 ? 9.156 3.865 15.18 1 79.69 180 GLU A CA 1
ATOM 1395 C C . GLU A 1 180 ? 9.055 4.105 13.672 1 79.69 180 GLU A C 1
ATOM 1397 O O . GLU A 1 180 ? 9.906 4.785 13.094 1 79.69 180 GLU A O 1
ATOM 1402 N N . ARG A 1 181 ? 8.164 3.471 13.062 1 90.62 181 ARG A N 1
ATOM 1403 C CA . ARG A 1 181 ? 7.891 3.695 11.641 1 90.62 181 ARG A CA 1
ATOM 1404 C C . ARG A 1 181 ? 6.945 4.879 11.445 1 90.62 181 ARG A C 1
ATOM 1406 O O . ARG A 1 181 ? 5.785 4.824 11.852 1 90.62 181 ARG A O 1
ATOM 1413 N N . PRO A 1 182 ? 7.504 5.934 10.828 1 96.19 182 PRO A N 1
ATOM 1414 C CA . PRO A 1 182 ? 6.676 7.133 10.664 1 96.19 182 PRO A CA 1
ATOM 1415 C C . PRO A 1 182 ? 5.629 6.977 9.562 1 96.19 182 PRO A C 1
ATOM 1417 O O . PRO A 1 182 ? 5.93 6.434 8.5 1 96.19 182 PRO A O 1
ATOM 1420 N N . VAL A 1 183 ? 4.422 7.402 9.805 1 96.62 183 VAL A N 1
ATOM 1421 C CA . VAL A 1 183 ? 3.33 7.387 8.836 1 96.62 183 VAL A CA 1
ATOM 1422 C C . VAL A 1 183 ? 2.656 8.758 8.797 1 96.62 183 VAL A C 1
ATOM 1424 O O . VAL A 1 183 ? 2.219 9.273 9.828 1 96.62 183 VAL A O 1
ATOM 1427 N N . LEU A 1 184 ? 2.666 9.336 7.637 1 96.94 184 LEU A N 1
ATOM 1428 C CA . LEU A 1 184 ? 1.97 10.594 7.426 1 96.94 184 LEU A CA 1
ATOM 1429 C C . LEU A 1 184 ? 0.462 10.383 7.355 1 96.94 184 LEU A C 1
ATOM 1431 O O . LEU A 1 184 ? -0.006 9.453 6.695 1 96.94 184 LEU A O 1
ATOM 1435 N N . ILE A 1 185 ? -0.249 11.219 8.031 1 94.44 185 ILE A N 1
ATOM 1436 C CA . ILE A 1 185 ? -1.706 11.141 8.023 1 94.44 185 ILE A CA 1
ATOM 1437 C C . ILE A 1 185 ? -2.295 12.508 7.707 1 94.44 185 ILE A C 1
ATOM 1439 O O . ILE A 1 185 ? -1.574 13.508 7.672 1 94.44 185 ILE A O 1
ATOM 1443 N N . ASP A 1 186 ? -3.578 12.586 7.344 1 91 186 ASP A N 1
ATOM 1444 C CA . ASP A 1 186 ? -4.383 13.789 7.141 1 91 186 ASP A CA 1
ATOM 1445 C C . ASP A 1 186 ? -3.896 14.57 5.922 1 91 186 ASP A C 1
ATOM 1447 O O . ASP A 1 186 ? -3.164 15.555 6.062 1 91 186 ASP A O 1
ATOM 1451 N N . PHE A 1 187 ? -4.367 14.336 4.824 1 91.19 187 PHE A N 1
ATOM 1452 C CA . PHE A 1 187 ? -4.004 14.945 3.549 1 91.19 187 PHE A CA 1
ATOM 1453 C C . PHE A 1 187 ? -5.07 15.938 3.102 1 91.19 187 PHE A C 1
ATOM 1455 O O . PHE A 1 187 ? -5.328 16.078 1.904 1 91.19 187 PHE A O 1
ATOM 1462 N N . ASN A 1 188 ? -5.684 16.562 3.994 1 84.44 188 ASN A N 1
ATOM 1463 C CA . ASN A 1 188 ? -6.816 17.422 3.707 1 84.44 188 ASN A CA 1
ATOM 1464 C C . ASN A 1 188 ? -6.402 18.625 2.865 1 84.44 188 ASN A C 1
ATOM 1466 O O . ASN A 1 188 ? -7.137 19.047 1.969 1 84.44 188 ASN A O 1
ATOM 1470 N N . VAL A 1 189 ? -5.281 19.156 3.084 1 75.62 189 VAL A N 1
ATOM 1471 C CA . VAL A 1 189 ? -4.824 20.328 2.348 1 75.62 189 VAL A CA 1
ATOM 1472 C C . VAL A 1 189 ? -4.422 19.938 0.931 1 75.62 189 VAL A C 1
ATOM 1474 O O . VAL A 1 189 ? -4.723 20.641 -0.032 1 75.62 189 VAL A O 1
ATOM 1477 N N . ALA A 1 190 ? -3.762 18.844 0.827 1 77.38 190 ALA A N 1
ATOM 1478 C CA . ALA A 1 190 ? -3.408 18.328 -0.495 1 77.38 190 ALA A CA 1
ATOM 1479 C C . ALA A 1 190 ? -4.648 18.172 -1.372 1 77.38 190 ALA A C 1
ATOM 1481 O O . ALA A 1 190 ? -4.621 18.516 -2.559 1 77.38 190 ALA A O 1
ATOM 1482 N N . ALA A 1 191 ? -5.648 17.734 -0.816 1 73.12 191 ALA A N 1
ATOM 1483 C CA . ALA A 1 191 ? -6.898 17.5 -1.528 1 73.12 191 ALA A CA 1
ATOM 1484 C C . ALA A 1 191 ? -7.52 18.812 -2.008 1 73.12 191 ALA A C 1
ATOM 1486 O O . ALA A 1 191 ? -8.07 18.875 -3.107 1 73.12 191 ALA A O 1
ATOM 1487 N N . ALA A 1 192 ? -7.363 19.797 -1.264 1 66.19 192 ALA A N 1
ATOM 1488 C CA . ALA A 1 192 ? -7.949 21.094 -1.578 1 66.19 192 ALA A CA 1
ATOM 1489 C C . ALA A 1 192 ? -7.191 21.781 -2.709 1 66.19 192 ALA A C 1
ATOM 1491 O O . ALA A 1 192 ? -7.766 22.578 -3.457 1 66.19 192 ALA A O 1
ATOM 1492 N N . SER A 1 193 ? -5.957 21.438 -2.877 1 62.38 193 SER A N 1
ATOM 1493 C CA . SER A 1 193 ? -5.098 22.094 -3.859 1 62.38 193 SER A CA 1
ATOM 1494 C C . SER A 1 193 ? -5.309 21.5 -5.254 1 62.38 193 SER A C 1
ATOM 1496 O O . SER A 1 193 ? -5.047 22.172 -6.258 1 62.38 193 SER A O 1
ATOM 1498 N N . VAL A 1 194 ? -5.586 20.25 -5.273 1 56.31 194 VAL A N 1
ATOM 1499 C CA . VAL A 1 194 ? -5.793 19.625 -6.578 1 56.31 194 VAL A CA 1
ATOM 1500 C C . VAL A 1 194 ? -7.051 20.188 -7.23 1 56.31 194 VAL A C 1
ATOM 1502 O O . VAL A 1 194 ? -7.164 20.219 -8.461 1 56.31 194 VAL A O 1
ATOM 1505 N N . ARG A 1 195 ? -7.984 20.75 -6.492 1 51.22 195 ARG A N 1
ATOM 1506 C CA . ARG A 1 195 ? -9.242 21.297 -6.996 1 51.22 195 ARG A CA 1
ATOM 1507 C C . ARG A 1 195 ? -9.016 22.625 -7.703 1 51.22 195 ARG A C 1
ATOM 1509 O O . ARG A 1 195 ? -9.922 23.141 -8.367 1 51.22 195 ARG A O 1
ATOM 1516 N N . LYS A 1 196 ? -7.984 23.312 -7.508 1 46.12 196 LYS A N 1
ATOM 1517 C CA . LYS A 1 196 ? -7.953 24.688 -7.98 1 46.12 196 LYS A CA 1
ATOM 1518 C C . LYS A 1 196 ? -8.211 24.766 -9.484 1 46.12 196 LYS A C 1
ATOM 1520 O O . LYS A 1 196 ? -8.297 25.859 -10.055 1 46.12 196 LYS A O 1
ATOM 1525 N N . GLY A 1 197 ? -8.094 23.797 -10.328 1 38.38 197 GLY A N 1
ATOM 1526 C CA . GLY A 1 197 ? -8.57 24.281 -11.617 1 38.38 197 GLY A CA 1
ATOM 1527 C C . GLY A 1 197 ? -10.062 24.562 -11.641 1 38.38 197 GLY A C 1
ATOM 1528 O O . GLY A 1 197 ? -10.609 24.938 -12.672 1 38.38 197 GLY A O 1
ATOM 1529 N N . GLY A 1 198 ? -10.883 24 -10.859 1 35.19 198 GLY A N 1
ATOM 1530 C CA . GLY A 1 198 ? -12.273 24.391 -10.969 1 35.19 198 GLY A CA 1
ATOM 1531 C C . GLY A 1 198 ? -12.586 25.703 -10.273 1 35.19 198 GLY A C 1
ATOM 1532 O O . GLY A 1 198 ? -11.703 26.312 -9.664 1 35.19 198 GLY A O 1
ATOM 1533 N N . THR A 1 199 ? -14.094 26.156 -10.234 1 33.81 199 THR A N 1
ATOM 1534 C CA . THR A 1 199 ? -14.695 27.438 -9.914 1 33.81 199 THR A CA 1
ATOM 1535 C C . THR A 1 199 ? -14.305 27.891 -8.508 1 33.81 199 THR A C 1
ATOM 1537 O O . THR A 1 199 ? -14.062 27.062 -7.629 1 33.81 199 THR A O 1
ATOM 1540 N N . PRO A 1 200 ? -14.047 29.188 -8.266 1 33.34 200 PRO A N 1
ATOM 1541 C CA . PRO A 1 200 ? -13.75 30.031 -7.105 1 33.34 200 PRO A CA 1
ATOM 1542 C C . PRO A 1 200 ? -14.547 29.641 -5.867 1 33.34 200 PRO A C 1
ATOM 1544 O O . PRO A 1 200 ? -14.383 30.234 -4.801 1 33.34 200 PRO A O 1
ATOM 1547 N N . ALA A 1 201 ? -15.672 29.094 -6.051 1 33.19 201 ALA A N 1
ATOM 1548 C CA . ALA A 1 201 ? -16.594 28.938 -4.938 1 33.19 201 ALA A CA 1
ATOM 1549 C C . ALA A 1 201 ? -15.961 28.141 -3.795 1 33.19 201 ALA A C 1
ATOM 1551 O O . ALA A 1 201 ? -16.578 27.953 -2.748 1 33.19 201 ALA A O 1
ATOM 1552 N N . ALA A 1 202 ? -14.977 27.375 -4.031 1 37.84 202 ALA A N 1
ATOM 1553 C CA . ALA A 1 202 ? -14.305 26.656 -2.945 1 37.84 202 ALA A CA 1
ATOM 1554 C C . ALA A 1 202 ? -13.625 27.641 -1.99 1 37.84 202 ALA A C 1
ATOM 1556 O O . ALA A 1 202 ? -12.953 27.219 -1.045 1 37.84 202 ALA A O 1
ATOM 1557 N N . VAL A 1 203 ? -13.609 28.875 -2.262 1 33.94 203 VAL A N 1
ATOM 1558 C CA . VAL A 1 203 ? -13.094 30 -1.49 1 33.94 203 VAL A CA 1
ATOM 1559 C C . VAL A 1 203 ? -13.82 30.078 -0.15 1 33.94 203 VAL A C 1
ATOM 1561 O O . VAL A 1 203 ? -13.219 30.422 0.869 1 33.94 203 VAL A O 1
ATOM 1564 N N . GLY A 1 204 ? -15.109 29.906 -0.235 1 35.69 204 GLY A N 1
ATOM 1565 C CA . GLY A 1 204 ? -15.812 30.156 1.015 1 35.69 204 GLY A CA 1
ATOM 1566 C C . GLY A 1 204 ? -15.398 29.203 2.127 1 35.69 204 GLY A C 1
ATOM 1567 O O . GLY A 1 204 ? -15.555 29.516 3.309 1 35.69 204 GLY A O 1
ATOM 1568 N N . LEU A 1 205 ? -15.305 27.906 1.766 1 38.78 205 LEU A N 1
ATOM 1569 C CA . LEU A 1 205 ? -14.836 27 2.807 1 38.78 205 LEU A CA 1
ATOM 1570 C C . LEU A 1 205 ? -13.367 27.25 3.131 1 38.78 205 LEU A C 1
ATOM 1572 O O . LEU A 1 205 ? -12.828 26.703 4.09 1 38.78 205 LEU A O 1
ATOM 1576 N N . ARG A 1 206 ? -12.625 27.875 2.336 1 40.97 206 ARG A N 1
ATOM 1577 C CA . ARG A 1 206 ? -11.281 28.375 2.656 1 40.97 206 ARG A CA 1
ATOM 1578 C C . ARG A 1 206 ? -11.305 29.25 3.902 1 40.97 206 ARG A C 1
ATOM 1580 O O . ARG A 1 206 ? -10.375 29.203 4.715 1 40.97 206 ARG A O 1
ATOM 1587 N N . GLU A 1 207 ? -12.227 30.125 3.809 1 39.31 207 GLU A N 1
ATOM 1588 C CA . GLU A 1 207 ? -12.344 31.016 4.961 1 39.31 207 GLU A CA 1
ATOM 1589 C C . GLU A 1 207 ? -12.727 30.25 6.219 1 39.31 20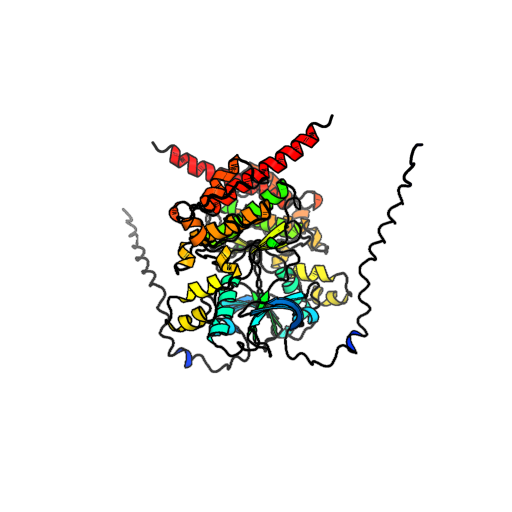7 GLU A C 1
ATOM 1591 O O . GLU A 1 207 ? -12.25 30.562 7.312 1 39.31 207 GLU A O 1
ATOM 1596 N N . SER A 1 208 ? -13.82 29.547 6.078 1 38.19 208 SER A N 1
ATOM 1597 C CA . SER A 1 208 ? -14.273 28.859 7.289 1 38.19 208 SER A CA 1
ATOM 1598 C C . SER A 1 208 ? -13.312 27.734 7.672 1 38.19 208 SER A C 1
ATOM 1600 O O . SER A 1 208 ? -13.414 27.172 8.766 1 38.19 208 SER A O 1
ATOM 1602 N N . LEU A 1 209 ? -12.648 27.094 6.684 1 41.06 209 LEU A N 1
ATOM 1603 C CA . LEU A 1 209 ? -11.688 26.078 7.09 1 41.06 209 LEU A CA 1
ATOM 1604 C C . LEU A 1 209 ? -10.367 26.719 7.52 1 41.06 209 LEU A C 1
ATOM 1606 O O . LEU A 1 209 ? -9.438 26.812 6.719 1 41.06 209 LEU A O 1
ATOM 1610 N N . ARG A 1 210 ? -10.445 27.75 8.188 1 39.75 210 ARG A N 1
ATOM 1611 C CA . ARG A 1 210 ? -9.258 28.297 8.836 1 39.75 210 ARG A CA 1
ATOM 1612 C C . ARG A 1 210 ? -8.297 27.188 9.242 1 39.75 210 ARG A C 1
ATOM 1614 O O . ARG A 1 210 ? -8.719 26.156 9.758 1 39.75 210 ARG A O 1
ATOM 1621 N N . VAL A 1 211 ? -7.277 27.078 8.484 1 46.75 211 VAL A N 1
ATOM 1622 C CA . VAL A 1 211 ? -6.199 26.219 8.969 1 46.75 211 VAL A CA 1
ATOM 1623 C C . VAL A 1 211 ? -6.148 26.266 10.5 1 46.75 211 VAL A C 1
ATOM 1625 O O . VAL A 1 211 ? -6.094 27.344 11.094 1 46.75 211 VAL A O 1
ATOM 1628 N N . PRO A 1 212 ? -6.504 25.172 11.094 1 53.44 212 PRO A N 1
ATOM 1629 C CA . PRO A 1 212 ? -6.355 25.234 12.547 1 53.44 212 PRO A CA 1
ATOM 1630 C C . PRO A 1 212 ? -5.062 25.922 12.977 1 53.44 212 PRO A C 1
ATOM 1632 O O . PRO A 1 212 ? -4.043 25.828 12.289 1 53.44 212 PRO A O 1
ATOM 1635 N N . ALA A 1 213 ? -5.09 26.844 13.891 1 51 213 ALA A N 1
ATOM 1636 C CA . ALA A 1 213 ? -4.004 27.609 14.492 1 51 213 ALA A CA 1
ATOM 1637 C C . ALA A 1 213 ? -2.738 26.766 14.617 1 51 213 ALA A C 1
ATOM 1639 O O . ALA A 1 213 ? -1.637 27.234 14.328 1 51 213 ALA A O 1
ATOM 1640 N N . HIS A 1 214 ? -2.941 25.516 14.828 1 59.06 214 HIS A N 1
ATOM 1641 C CA . HIS A 1 214 ? -1.777 24.672 15.086 1 59.06 214 HIS A CA 1
ATOM 1642 C C . HIS A 1 214 ? -1.01 24.391 13.805 1 59.06 214 HIS A C 1
ATOM 1644 O O . HIS A 1 214 ? 0.213 24.219 13.828 1 59.06 214 HIS A O 1
ATOM 1650 N N . SER A 1 215 ? -1.695 24.5 12.688 1 75.25 215 SER A N 1
ATOM 1651 C CA . SER A 1 215 ? -1.017 24.297 11.414 1 75.25 215 SER A CA 1
ATOM 1652 C C . SER A 1 215 ? -0.219 25.531 11.008 1 75.25 215 SER A C 1
ATOM 1654 O O . SER A 1 215 ? 0.806 25.422 10.328 1 75.25 215 SER A O 1
ATOM 1656 N N . LEU A 1 216 ? -0.51 26.609 11.648 1 82.69 216 LEU A N 1
ATOM 1657 C CA . LEU A 1 216 ? 0.127 27.875 11.289 1 82.69 216 LEU A CA 1
ATOM 1658 C C . LEU A 1 216 ? 1.562 27.922 11.805 1 82.69 216 LEU A C 1
ATOM 1660 O O . LEU A 1 216 ? 2.445 28.469 11.141 1 82.69 216 LEU A O 1
ATOM 1664 N N . LEU A 1 217 ? 1.803 27.234 12.922 1 90.75 217 LEU A N 1
ATOM 1665 C CA . LEU A 1 217 ? 3.109 27.25 13.57 1 90.75 217 LEU A CA 1
ATOM 1666 C C . LEU A 1 217 ? 4.148 26.531 12.719 1 90.75 217 LEU A C 1
ATOM 1668 O O . LEU A 1 217 ? 5.348 26.766 12.867 1 90.75 217 LEU A O 1
ATOM 1672 N N . TYR A 1 218 ? 3.684 25.75 11.805 1 94.94 218 TYR A N 1
ATOM 1673 C CA . TYR A 1 218 ? 4.621 24.922 11.039 1 94.94 218 TYR A CA 1
ATOM 1674 C C . TYR A 1 218 ? 4.594 25.312 9.562 1 94.94 218 TYR A C 1
ATOM 1676 O O . TYR A 1 218 ? 5.246 24.672 8.734 1 94.94 218 TYR A O 1
ATOM 1684 N N . SER A 1 219 ? 3.865 26.359 9.281 1 94.44 219 SER A N 1
ATOM 1685 C CA . SER A 1 219 ? 3.721 26.797 7.898 1 94.44 219 SER A CA 1
ATOM 1686 C C . SER A 1 219 ? 4.898 27.656 7.465 1 94.44 219 SER A C 1
ATOM 1688 O O . SER A 1 219 ? 5.434 28.422 8.266 1 94.44 219 SER A O 1
ATOM 1690 N N . SER A 1 220 ? 5.254 27.578 6.234 1 95.38 220 SER A N 1
ATOM 1691 C CA . SER A 1 220 ? 6.293 28.438 5.66 1 95.38 220 SER A CA 1
ATOM 1692 C C . SER A 1 220 ? 5.801 29.859 5.48 1 95.38 220 SER A C 1
ATOM 1694 O O . SER A 1 220 ? 4.598 30.125 5.508 1 95.38 220 SER A O 1
ATOM 1696 N N . PRO A 1 221 ? 6.746 30.75 5.332 1 94.5 221 PRO A N 1
ATOM 1697 C CA . PRO A 1 221 ? 6.344 32.125 5.07 1 94.5 221 PRO A CA 1
ATOM 1698 C C . PRO A 1 221 ? 5.465 32.281 3.83 1 94.5 221 PRO A C 1
ATOM 1700 O O . PRO A 1 221 ? 4.477 33 3.846 1 94.5 221 PRO A O 1
ATOM 1703 N N . GLU A 1 222 ? 5.797 31.516 2.738 1 93.44 222 GLU A N 1
ATOM 1704 C CA . GLU A 1 222 ? 5.027 31.578 1.499 1 93.44 222 GLU A CA 1
ATOM 1705 C C . GLU A 1 222 ? 3.582 31.156 1.724 1 93.44 222 GLU A C 1
ATOM 1707 O O . GLU A 1 222 ? 2.654 31.766 1.185 1 93.44 222 GLU A O 1
ATOM 1712 N N . ARG A 1 223 ? 3.43 30.125 2.498 1 91.06 223 ARG A N 1
ATOM 1713 C CA . ARG A 1 223 ? 2.09 29.641 2.801 1 91.06 223 ARG A CA 1
ATOM 1714 C C . ARG A 1 223 ? 1.305 30.656 3.619 1 91.06 223 ARG A C 1
ATOM 1716 O O . ARG A 1 223 ? 0.117 30.875 3.373 1 91.06 223 ARG A O 1
ATOM 1723 N N . LEU A 1 224 ? 1.938 31.25 4.594 1 90 224 LEU A N 1
ATOM 1724 C CA . LEU A 1 224 ? 1.297 32.25 5.445 1 90 224 LEU A CA 1
ATOM 1725 C C . LEU A 1 224 ? 0.883 33.469 4.637 1 90 224 LEU A C 1
ATOM 1727 O O . LEU A 1 224 ? -0.077 34.156 4.992 1 90 224 LEU A O 1
ATOM 1731 N N . GLU A 1 225 ? 1.592 33.688 3.623 1 88.81 225 GLU A N 1
ATOM 1732 C CA . GLU A 1 225 ? 1.298 34.812 2.754 1 88.81 225 GLU A CA 1
ATOM 1733 C C . GLU A 1 225 ? 0.192 34.469 1.759 1 88.81 225 GLU A C 1
ATOM 1735 O O . GLU A 1 225 ? -0.159 35.312 0.909 1 88.81 225 GLU A O 1
ATOM 1740 N N . GLY A 1 226 ? -0.296 33.156 1.823 1 85.38 226 GLY A N 1
ATOM 1741 C CA . GLY A 1 226 ? -1.462 32.812 1.035 1 85.38 226 GLY A CA 1
ATOM 1742 C C . GLY A 1 226 ? -1.115 32 -0.208 1 85.38 226 GLY A C 1
ATOM 1743 O O . GLY A 1 226 ? -1.977 31.766 -1.057 1 85.38 226 GLY A O 1
ATOM 1744 N N . GLY A 1 227 ? 0.062 31.719 -0.373 1 85.31 227 GLY A N 1
ATOM 1745 C CA . GLY A 1 227 ? 0.459 30.906 -1.519 1 85.31 227 GLY A CA 1
ATOM 1746 C C . GLY A 1 227 ? -0.093 29.5 -1.478 1 85.31 227 GLY A C 1
ATOM 1747 O O . GLY A 1 227 ? -0.465 29 -0.412 1 85.31 227 GLY A O 1
ATOM 1748 N N . PRO A 1 228 ? -0.207 28.859 -2.643 1 86.81 228 PRO A N 1
ATOM 1749 C CA . PRO A 1 228 ? -0.613 27.453 -2.666 1 86.81 228 PRO A CA 1
ATOM 1750 C C . PRO A 1 228 ? 0.431 26.516 -2.047 1 86.81 228 PRO A C 1
ATOM 1752 O O . PRO A 1 228 ? 1.613 26.875 -1.988 1 86.81 228 PRO A O 1
ATOM 1755 N N . PRO A 1 229 ? -0.04 25.422 -1.583 1 89.56 229 PRO A N 1
ATOM 1756 C CA . PRO A 1 229 ? 0.934 24.453 -1.057 1 89.56 229 PRO A CA 1
ATOM 1757 C C . PRO A 1 229 ? 1.972 24.047 -2.096 1 89.56 229 PRO A C 1
ATOM 1759 O O . PRO A 1 229 ? 1.639 23.875 -3.273 1 89.56 229 PRO A O 1
ATOM 1762 N N . SER A 1 230 ? 3.215 23.953 -1.631 1 94.06 230 SER A N 1
ATOM 1763 C CA . SER A 1 230 ? 4.312 23.531 -2.498 1 94.06 230 SER A CA 1
ATOM 1764 C C . SER A 1 230 ? 5.219 22.531 -1.795 1 94.06 230 SER A C 1
ATOM 1766 O O . SER A 1 230 ? 5.109 22.328 -0.584 1 94.06 230 SER A O 1
ATOM 1768 N N . MET A 1 231 ? 6.039 21.891 -2.568 1 96.69 231 MET A N 1
ATOM 1769 C CA . MET A 1 231 ? 6.98 20.922 -2.014 1 96.69 231 MET A CA 1
ATOM 1770 C C . MET A 1 231 ? 7.988 21.609 -1.095 1 96.69 231 MET A C 1
ATOM 1772 O O . MET A 1 231 ? 8.422 21.016 -0.097 1 96.69 231 MET A O 1
ATOM 1776 N N . GLU A 1 232 ? 8.289 22.828 -1.45 1 97.31 232 GLU A N 1
ATOM 1777 C CA . GLU A 1 232 ? 9.203 23.594 -0.615 1 97.31 232 GLU A CA 1
ATOM 1778 C C . GLU A 1 232 ? 8.57 23.922 0.735 1 97.31 232 GLU A C 1
ATOM 1780 O O . GLU A 1 232 ? 9.266 23.969 1.754 1 97.31 232 GLU A O 1
ATOM 1785 N N . ASP A 1 233 ? 7.277 24.172 0.732 1 96 233 ASP A N 1
ATOM 1786 C CA . ASP A 1 233 ? 6.559 24.406 1.981 1 96 233 ASP A CA 1
ATOM 1787 C C . ASP A 1 233 ? 6.609 23.172 2.875 1 96 233 ASP A C 1
ATOM 1789 O O . ASP A 1 233 ? 6.777 23.281 4.09 1 96 233 ASP A O 1
ATOM 1793 N N . ASP A 1 234 ? 6.445 22.062 2.209 1 97.62 234 ASP A N 1
ATOM 1794 C CA . ASP A 1 234 ? 6.516 20.781 2.928 1 97.62 234 ASP A CA 1
ATOM 1795 C C . ASP A 1 234 ? 7.863 20.625 3.633 1 97.62 234 ASP A C 1
ATOM 1797 O O . ASP A 1 234 ? 7.922 20.141 4.762 1 97.62 234 ASP A O 1
ATOM 1801 N N . ILE A 1 235 ? 8.875 21.031 2.949 1 98.62 235 ILE A N 1
ATOM 1802 C CA . ILE A 1 235 ? 10.219 20.891 3.496 1 98.62 235 ILE A CA 1
ATOM 1803 C C . ILE A 1 235 ? 10.359 21.734 4.758 1 98.62 235 ILE A C 1
ATOM 1805 O O . ILE A 1 235 ? 10.883 21.266 5.77 1 98.62 235 ILE A O 1
ATOM 1809 N N . PHE A 1 236 ? 9.922 22.953 4.703 1 98.31 236 PHE A N 1
ATOM 1810 C CA . PHE A 1 236 ? 9.969 23.812 5.875 1 98.31 236 PHE A CA 1
ATOM 1811 C C . PHE A 1 236 ? 9.242 23.188 7.051 1 98.31 236 PHE A C 1
ATOM 1813 O O . PHE A 1 236 ? 9.805 23.047 8.141 1 98.31 236 PHE A O 1
ATOM 1820 N N . SER A 1 237 ? 8.008 22.766 6.789 1 97.81 237 SER A N 1
ATOM 1821 C CA . SER A 1 237 ? 7.18 22.156 7.828 1 97.81 237 SER A CA 1
ATOM 1822 C C . SER A 1 237 ? 7.809 20.891 8.367 1 97.81 237 SER A C 1
ATOM 1824 O O . SER A 1 237 ? 7.773 20.625 9.57 1 97.81 237 SER A O 1
ATOM 1826 N N . ALA A 1 238 ? 8.359 20.109 7.465 1 98.44 238 ALA A N 1
ATOM 1827 C CA . ALA A 1 238 ? 8.992 18.859 7.852 1 98.44 238 ALA A CA 1
ATOM 1828 C C . ALA A 1 238 ? 10.211 19.109 8.742 1 98.44 238 ALA A C 1
ATOM 1830 O O . ALA A 1 238 ? 10.406 18.422 9.742 1 98.44 238 ALA A O 1
ATOM 1831 N N . CYS A 1 239 ? 11 20.047 8.344 1 98.56 239 CYS A N 1
ATOM 1832 C CA . CYS A 1 239 ? 12.203 20.344 9.125 1 98.56 239 CYS A CA 1
ATOM 1833 C C . CYS A 1 239 ? 11.844 20.938 10.477 1 98.56 239 CYS A C 1
ATOM 1835 O O . CYS A 1 239 ? 12.523 20.688 11.477 1 98.56 239 CYS A O 1
ATOM 1837 N N . CYS A 1 240 ? 10.773 21.75 10.555 1 97.69 240 CYS A N 1
ATOM 1838 C CA . CYS A 1 240 ? 10.258 22.172 11.844 1 97.69 240 CYS A CA 1
ATOM 1839 C C . CYS A 1 240 ? 9.891 20.984 12.719 1 97.69 240 CYS A C 1
ATOM 1841 O O . CYS A 1 240 ? 10.242 20.938 13.898 1 97.69 240 CYS A O 1
ATOM 1843 N N . THR A 1 241 ? 9.219 20.031 12.148 1 97.12 241 THR A N 1
ATOM 1844 C CA . THR A 1 241 ? 8.766 18.844 12.844 1 97.12 241 THR A CA 1
ATOM 1845 C C . THR A 1 241 ? 9.953 18.031 13.367 1 97.12 241 THR A C 1
ATOM 1847 O O . THR A 1 241 ? 9.969 17.641 14.539 1 97.12 241 THR A O 1
ATOM 1850 N N . VAL A 1 242 ? 10.93 17.828 12.477 1 97.5 242 VAL A N 1
ATOM 1851 C CA . VAL A 1 242 ? 12.117 17.062 12.859 1 97.5 242 VAL A CA 1
ATOM 1852 C C . VAL A 1 242 ? 12.844 17.781 13.992 1 97.5 242 VAL A C 1
ATOM 1854 O O . VAL A 1 242 ? 13.242 17.156 14.977 1 97.5 242 VAL A O 1
ATOM 1857 N N . HIS A 1 243 ? 13.023 19.094 13.859 1 97.06 243 HIS A N 1
ATOM 1858 C CA . HIS A 1 243 ? 13.664 19.891 14.898 1 97.06 243 HIS A CA 1
ATOM 1859 C C . HIS A 1 243 ? 12.969 19.688 16.25 1 97.06 243 HIS A C 1
ATOM 1861 O O . HIS A 1 243 ? 13.625 19.469 17.266 1 97.06 243 HIS A O 1
ATOM 1867 N N . GLU A 1 244 ? 11.695 19.75 16.219 1 95.25 244 GLU A N 1
ATOM 1868 C CA . GLU A 1 244 ? 10.914 19.641 17.438 1 95.25 244 GLU A CA 1
ATOM 1869 C C . GLU A 1 244 ? 11.023 18.234 18.031 1 95.25 244 GLU A C 1
ATOM 1871 O O . GLU A 1 244 ? 11.117 18.078 19.25 1 95.25 244 GLU A O 1
ATOM 1876 N N . VAL A 1 245 ? 10.977 17.219 17.25 1 94.56 245 VAL A N 1
ATOM 1877 C CA . VAL A 1 245 ? 11.094 15.852 17.719 1 94.56 245 VAL A CA 1
ATOM 1878 C C . VAL A 1 245 ? 12.445 15.664 18.422 1 94.56 245 VAL A C 1
ATOM 1880 O O . VAL A 1 245 ? 12.523 15.008 19.453 1 94.56 245 VAL A O 1
ATOM 1883 N N . PHE A 1 246 ? 13.484 16.25 17.891 1 95.06 246 PHE A N 1
ATOM 1884 C CA . PHE A 1 246 ? 14.836 16.047 18.391 1 95.06 246 PHE A CA 1
ATOM 1885 C C . PHE A 1 246 ? 15.07 16.906 19.641 1 95.06 246 PHE A C 1
ATOM 1887 O O . PHE A 1 246 ? 15.812 16.5 20.531 1 95.06 246 PHE A O 1
ATOM 1894 N N . SER A 1 247 ? 14.5 18.078 19.688 1 93.81 247 SER A N 1
ATOM 1895 C CA . SER A 1 247 ? 14.844 19.031 20.75 1 93.81 247 SER A CA 1
ATOM 1896 C C . SER A 1 247 ? 13.727 19.125 21.781 1 93.81 247 SER A C 1
ATOM 1898 O O . SER A 1 247 ? 13.945 19.641 22.891 1 93.81 247 SER A O 1
ATOM 1900 N N . GLY A 1 248 ? 12.516 18.734 21.328 1 92.81 248 GLY A N 1
ATOM 1901 C CA . GLY A 1 248 ? 11.367 18.922 22.203 1 92.81 248 GLY A CA 1
ATOM 1902 C C . GLY A 1 248 ? 10.758 20.312 22.109 1 92.81 248 GLY A C 1
ATOM 1903 O O . GLY A 1 248 ? 9.773 20.609 22.781 1 92.81 248 GLY A O 1
ATOM 1904 N N . ALA A 1 249 ? 11.352 21.109 21.234 1 92.94 249 ALA A N 1
ATOM 1905 C CA . ALA A 1 249 ? 10.875 22.484 21.125 1 92.94 249 ALA A CA 1
ATOM 1906 C C . ALA A 1 249 ? 10.797 22.922 19.656 1 92.94 249 ALA A C 1
ATOM 1908 O O . ALA A 1 249 ? 11.609 22.484 18.844 1 92.94 249 ALA A O 1
ATOM 1909 N N . HIS A 1 250 ? 9.867 23.75 19.422 1 94.94 250 HIS A N 1
ATOM 1910 C CA . HIS A 1 250 ? 9.75 24.344 18.094 1 94.94 250 HIS A CA 1
ATOM 1911 C C . HIS A 1 250 ? 10.984 25.172 17.75 1 94.94 250 HIS A C 1
ATOM 1913 O O . HIS A 1 250 ? 11.516 25.875 18.609 1 94.94 250 HIS A O 1
ATOM 1919 N N . PRO A 1 251 ? 11.422 25.141 16.562 1 96.38 251 PRO A N 1
ATOM 1920 C CA . PRO A 1 251 ? 12.688 25.797 16.234 1 96.38 251 PRO A CA 1
ATOM 1921 C C . PRO A 1 251 ? 12.609 27.328 16.391 1 96.38 251 PRO A C 1
ATOM 1923 O O . PRO A 1 251 ? 13.641 27.969 16.578 1 96.38 251 PRO A O 1
ATOM 1926 N N . PHE A 1 252 ? 11.422 27.938 16.297 1 96.69 252 PHE A N 1
ATOM 1927 C CA . PHE A 1 252 ? 11.281 29.375 16.375 1 96.69 252 PHE A CA 1
ATOM 1928 C C . PHE A 1 252 ? 10.438 29.781 17.578 1 96.69 252 PHE A C 1
ATOM 1930 O O . PHE A 1 252 ? 9.641 30.734 17.484 1 96.69 252 PHE A O 1
ATOM 1937 N N . LYS A 1 253 ? 10.523 29 18.625 1 93.25 253 LYS A N 1
ATOM 1938 C CA . LYS A 1 253 ? 9.875 29.297 19.906 1 93.25 253 LYS A CA 1
ATOM 1939 C C . LYS A 1 253 ? 8.375 29.484 19.734 1 93.25 253 LYS A C 1
ATOM 1941 O O . LYS A 1 253 ? 7.785 30.406 20.281 1 93.25 253 LYS A O 1
ATOM 1946 N N . ARG A 1 254 ? 7.82 28.75 18.812 1 91.81 254 ARG A N 1
ATOM 1947 C CA . ARG A 1 254 ? 6.383 28.688 18.562 1 91.81 254 ARG A CA 1
ATOM 1948 C C . ARG A 1 254 ? 5.871 30 17.984 1 91.81 254 ARG A C 1
ATOM 1950 O O . ARG A 1 254 ? 4.742 30.406 18.266 1 91.81 254 ARG A O 1
ATOM 1957 N N . LEU A 1 255 ? 6.742 30.688 17.344 1 92.62 255 LEU A N 1
ATOM 1958 C CA . LEU A 1 255 ? 6.344 31.828 16.516 1 92.62 255 LEU A CA 1
ATOM 1959 C C . LEU A 1 255 ? 6.062 31.375 15.086 1 92.62 255 LEU A C 1
ATOM 1961 O O . LEU A 1 255 ? 6.609 30.375 14.625 1 92.62 255 LEU A O 1
ATOM 1965 N N . SER A 1 256 ? 5.242 32.188 14.5 1 93.06 256 SER A N 1
ATOM 1966 C CA . SER A 1 256 ? 5.035 31.938 13.078 1 93.06 256 SER A CA 1
ATOM 1967 C C . SER A 1 256 ? 6.305 32.219 12.281 1 93.06 256 SER A C 1
ATOM 1969 O O . SER A 1 256 ? 7.176 32.969 12.727 1 93.06 256 SER A O 1
ATOM 1971 N N . SER A 1 257 ? 6.352 31.609 11.156 1 94.25 257 SER A N 1
ATOM 1972 C CA . SER A 1 257 ? 7.527 31.797 10.312 1 94.25 257 SER A CA 1
ATOM 1973 C C . SER A 1 257 ? 7.688 33.281 9.922 1 94.25 257 SER A C 1
ATOM 1975 O O . SER A 1 257 ? 8.805 33.781 9.812 1 94.25 257 SER A O 1
ATOM 1977 N N . SER A 1 258 ? 6.621 33.938 9.719 1 92.75 258 SER A N 1
ATOM 1978 C CA . SER A 1 258 ? 6.668 35.375 9.391 1 92.75 258 SER A CA 1
ATOM 1979 C C . SER A 1 258 ? 7.246 36.188 10.531 1 92.75 258 SER A C 1
ATOM 1981 O O . SER A 1 258 ? 8.094 37.062 10.32 1 92.75 258 SER A O 1
ATOM 1983 N N . GLU A 1 259 ? 6.777 35.906 11.719 1 93.94 259 GLU A N 1
ATOM 1984 C CA . GLU A 1 259 ? 7.293 36.594 12.891 1 93.94 259 GLU A CA 1
ATOM 1985 C C . GLU A 1 259 ? 8.766 36.281 13.117 1 93.94 259 GLU A C 1
ATOM 1987 O O . GLU A 1 259 ? 9.562 37.156 13.438 1 93.94 259 GLU A O 1
ATOM 1992 N N . ALA A 1 260 ? 9.062 35.031 12.992 1 96.06 260 ALA A N 1
ATOM 1993 C CA . ALA A 1 260 ? 10.445 34.625 13.156 1 96.06 260 ALA A CA 1
ATOM 1994 C C . ALA A 1 260 ? 11.352 35.281 12.141 1 96.06 260 ALA A C 1
ATOM 1996 O O . ALA A 1 260 ? 12.469 35.719 12.469 1 96.06 260 ALA A O 1
ATOM 1997 N N . ARG A 1 261 ? 10.875 35.375 10.922 1 95.19 261 ARG A N 1
ATOM 1998 C CA . ARG A 1 261 ? 11.625 36.031 9.859 1 95.19 261 ARG A CA 1
ATOM 1999 C C . ARG A 1 261 ? 11.859 37.5 10.188 1 95.19 261 ARG A C 1
ATOM 2001 O O . ARG A 1 261 ? 12.969 38 10.008 1 95.19 261 ARG A O 1
ATOM 2008 N N . GLN A 1 262 ? 10.836 38.156 10.656 1 95 262 GLN A N 1
ATOM 2009 C CA . GLN A 1 262 ? 10.922 39.562 11.016 1 95 262 GLN A CA 1
ATOM 2010 C C . GLN A 1 262 ? 11.945 39.781 12.125 1 95 262 GLN A C 1
ATOM 2012 O O . GLN A 1 262 ? 12.633 40.812 12.141 1 95 262 GLN A O 1
ATOM 2017 N N . GLN A 1 263 ? 12.016 38.844 12.992 1 95.94 263 GLN A N 1
ATOM 2018 C CA . GLN A 1 263 ? 12.938 38.938 14.117 1 95.94 263 GLN A CA 1
ATOM 2019 C C . GLN A 1 263 ? 14.305 38.375 13.766 1 95.94 263 GLN A C 1
ATOM 2021 O O . GLN A 1 263 ? 15.195 38.312 14.617 1 95.94 263 GLN A O 1
ATOM 2026 N N . ASP A 1 264 ? 14.453 37.938 12.555 1 94 264 ASP A N 1
ATOM 2027 C CA . ASP A 1 264 ? 15.688 37.344 12.062 1 94 264 ASP A CA 1
ATOM 2028 C C . ASP A 1 264 ? 16.156 36.219 12.984 1 94 264 ASP A C 1
ATOM 2030 O O . ASP A 1 264 ? 17.312 36.188 13.398 1 94 264 ASP A O 1
ATOM 2034 N N . MET A 1 265 ? 15.266 35.406 13.375 1 95.31 265 MET A N 1
ATOM 2035 C CA . MET A 1 265 ? 15.562 34.312 14.305 1 95.31 265 MET A CA 1
ATOM 2036 C C . MET A 1 265 ? 16.391 33.219 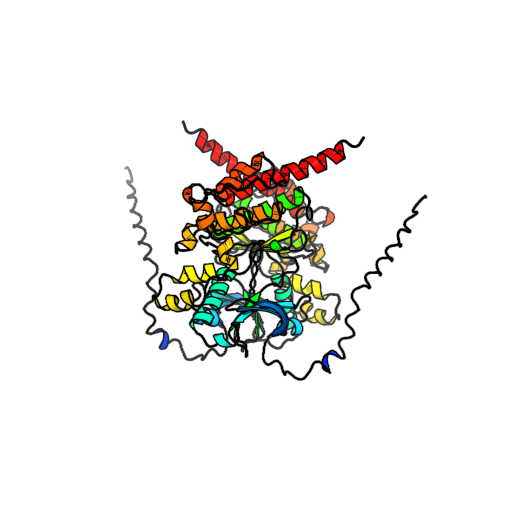13.617 1 95.31 265 MET A C 1
ATOM 2038 O O . MET A 1 265 ? 16.156 32.906 12.445 1 95.31 265 MET A O 1
ATOM 2042 N N . VAL A 1 266 ? 17.297 32.688 14.375 1 93.81 266 VAL A N 1
ATOM 2043 C CA . VAL A 1 266 ? 18.109 31.562 13.922 1 93.81 266 VAL A CA 1
ATOM 2044 C C . VAL A 1 266 ? 17.906 30.359 14.859 1 93.81 266 VAL A C 1
ATOM 2046 O O . VAL A 1 266 ? 18.219 30.438 16.047 1 93.81 266 VAL A O 1
ATOM 2049 N N . PRO A 1 267 ? 17.359 29.297 14.281 1 95.88 267 PRO A N 1
ATOM 2050 C CA . PRO A 1 267 ? 17.156 28.141 15.148 1 95.88 267 PRO A CA 1
ATOM 2051 C C . PRO A 1 267 ? 18.453 27.531 15.656 1 95.88 267 PRO A C 1
ATOM 2053 O O . PRO A 1 267 ? 19.453 27.5 14.914 1 95.88 267 PRO A O 1
ATOM 2056 N N . ALA A 1 268 ? 18.438 27.047 16.906 1 95.75 268 ALA A N 1
ATOM 2057 C CA . ALA A 1 268 ? 19.594 26.359 17.484 1 95.75 268 ALA A CA 1
ATOM 2058 C C . ALA A 1 268 ? 19.625 24.891 17.062 1 95.75 268 ALA A C 1
ATOM 2060 O O . ALA A 1 268 ? 18.578 24.281 16.844 1 95.75 268 ALA A O 1
ATOM 2061 N N . ARG A 1 269 ? 20.766 24.422 16.969 1 96.31 269 ARG A N 1
ATOM 2062 C CA . ARG A 1 269 ? 20.891 23 16.656 1 96.31 269 ARG A CA 1
ATOM 2063 C C . ARG A 1 269 ? 20.344 22.141 17.797 1 96.31 269 ARG A C 1
ATOM 2065 O O . ARG A 1 269 ? 20.766 22.281 18.938 1 96.31 269 ARG A O 1
ATOM 2072 N N . PRO A 1 270 ? 19.453 21.25 17.453 1 94.88 270 PRO A N 1
ATOM 2073 C CA . PRO A 1 270 ? 19.047 20.297 18.484 1 94.88 270 PRO A CA 1
ATOM 2074 C C . PRO A 1 270 ? 20.203 19.375 18.922 1 94.88 270 PRO A C 1
ATOM 2076 O O . PRO A 1 270 ? 20.969 18.922 18.078 1 94.88 270 PRO A O 1
ATOM 2079 N N . PRO A 1 271 ? 20.312 19.109 20.172 1 89.88 271 PRO A N 1
ATOM 2080 C CA . PRO A 1 271 ? 21.422 18.266 20.656 1 89.88 271 PRO A CA 1
ATOM 2081 C C . PRO A 1 271 ? 21.453 16.891 20 1 89.88 271 PRO A C 1
ATOM 2083 O O . PRO A 1 271 ? 22.531 16.328 19.797 1 89.88 271 PRO A O 1
ATOM 2086 N N . GLY A 1 272 ? 20.422 16.391 19.609 1 89.94 272 GLY A N 1
ATOM 2087 C CA . GLY A 1 272 ? 20.375 15.047 19.047 1 89.94 272 GLY A CA 1
ATOM 2088 C C . GLY A 1 272 ? 20.766 14.992 17.594 1 89.94 272 GLY A C 1
ATOM 2089 O O . GLY A 1 272 ? 21.016 13.922 17.047 1 89.94 272 GLY A O 1
ATOM 2090 N N . ILE A 1 273 ? 20.922 16.078 16.938 1 94.25 273 ILE A N 1
ATOM 2091 C CA . ILE A 1 273 ? 21.297 16.141 15.531 1 94.25 273 ILE A CA 1
ATOM 2092 C C . ILE A 1 273 ? 22.812 16.266 15.398 1 94.25 273 ILE A C 1
ATOM 2094 O O . ILE A 1 273 ? 23.406 17.219 15.914 1 94.25 273 ILE A O 1
ATOM 2098 N N . PRO A 1 274 ? 23.438 15.359 14.758 1 94.56 274 PRO A N 1
ATOM 2099 C CA . PRO A 1 274 ? 24.875 15.492 14.555 1 94.56 274 PRO A CA 1
ATOM 2100 C C . PRO A 1 274 ? 25.25 16.781 13.836 1 94.56 274 PRO A C 1
ATOM 2102 O O . PRO A 1 274 ? 24.547 17.234 12.938 1 94.56 274 PRO A O 1
ATOM 2105 N N . PRO A 1 275 ? 26.406 17.328 14.234 1 95.31 275 PRO A N 1
ATOM 2106 C CA . PRO A 1 275 ? 26.844 18.578 13.633 1 95.31 275 PRO A CA 1
ATOM 2107 C C . PRO A 1 275 ? 26.922 18.516 12.109 1 95.31 275 PRO A C 1
ATOM 2109 O O . PRO A 1 275 ? 26.641 19.516 11.43 1 95.31 275 PRO A O 1
ATOM 2112 N N . PHE A 1 276 ? 27.219 17.406 11.609 1 94.19 276 PHE A N 1
ATOM 2113 C CA . PHE A 1 276 ? 27.422 17.297 10.164 1 94.19 276 PHE A CA 1
ATOM 2114 C C . PHE A 1 276 ? 26.078 17.312 9.43 1 94.19 276 PHE A C 1
ATOM 2116 O O . PHE A 1 276 ? 26.031 17.562 8.227 1 94.19 276 PHE A O 1
ATOM 2123 N N . LEU A 1 277 ? 24.969 17.109 10.109 1 96.62 277 LEU A N 1
ATOM 2124 C CA . LEU A 1 277 ? 23.656 17.078 9.492 1 96.62 277 LEU A CA 1
ATOM 2125 C C . LEU A 1 277 ? 22.938 18.422 9.656 1 96.62 277 LEU A C 1
ATOM 2127 O O . LEU A 1 277 ? 22.016 18.734 8.914 1 96.62 277 LEU A O 1
ATOM 2131 N N . TRP A 1 278 ? 23.359 19.188 10.617 1 97 278 TRP A N 1
ATOM 2132 C CA . TRP A 1 278 ? 22.672 20.406 11.023 1 97 278 TRP A CA 1
ATOM 2133 C C . TRP A 1 278 ? 22.594 21.406 9.867 1 97 278 TRP A C 1
ATOM 2135 O O . TRP A 1 278 ? 21.547 21.984 9.609 1 97 278 TRP A O 1
ATOM 2145 N N . PRO A 1 279 ? 23.688 21.562 9.094 1 97.56 279 PRO A N 1
ATOM 2146 C CA . PRO A 1 279 ? 23.609 22.547 8.016 1 97.56 279 PRO A CA 1
ATOM 2147 C C . PRO A 1 279 ? 22.484 22.25 7.023 1 97.56 279 PRO A C 1
ATOM 2149 O O . PRO A 1 279 ? 21.797 23.172 6.57 1 97.56 279 PRO A O 1
ATOM 2152 N N . LEU A 1 280 ? 22.312 21.016 6.738 1 97.94 280 LEU A N 1
ATOM 2153 C CA . LEU A 1 280 ? 21.281 20.625 5.781 1 97.94 280 LEU A CA 1
ATOM 2154 C C . LEU A 1 280 ? 19.891 20.844 6.371 1 97.94 280 LEU A C 1
ATOM 2156 O O . LEU A 1 280 ? 19 21.391 5.711 1 97.94 280 LEU A O 1
ATOM 2160 N N . LEU A 1 281 ? 19.688 20.406 7.617 1 97.88 281 LEU A N 1
ATOM 2161 C CA . LEU A 1 281 ? 18.406 20.609 8.281 1 97.88 281 LEU A CA 1
ATOM 2162 C C . LEU A 1 281 ? 18.094 22.094 8.438 1 97.88 281 LEU A C 1
ATOM 2164 O O . LEU A 1 281 ? 16.969 22.516 8.227 1 97.88 281 LEU A O 1
ATOM 2168 N N . ARG A 1 282 ? 19.109 22.828 8.812 1 98 282 ARG A N 1
ATOM 2169 C CA . ARG A 1 282 ? 18.953 24.266 8.977 1 98 282 ARG A CA 1
ATOM 2170 C C . ARG A 1 282 ? 18.516 24.922 7.672 1 98 282 ARG A C 1
ATOM 2172 O O . ARG A 1 282 ? 17.703 25.844 7.676 1 98 282 ARG A O 1
ATOM 2179 N N . ARG A 1 283 ? 19.078 24.484 6.578 1 98.25 283 ARG A N 1
ATOM 2180 C CA . ARG A 1 283 ? 18.656 25 5.277 1 98.25 283 ARG A CA 1
ATOM 2181 C C . ARG A 1 283 ? 17.188 24.734 5.02 1 98.25 283 ARG A C 1
ATOM 2183 O O . ARG A 1 283 ? 16.5 25.531 4.371 1 98.25 283 ARG A O 1
ATOM 2190 N N . GLY A 1 284 ? 16.734 23.625 5.523 1 98.38 284 GLY A N 1
ATOM 2191 C CA . GLY A 1 284 ? 15.328 23.297 5.387 1 98.38 284 GLY A CA 1
ATOM 2192 C C . GLY A 1 284 ? 14.422 24.25 6.141 1 98.38 284 GLY A C 1
ATOM 2193 O O . GLY A 1 284 ? 13.227 24.344 5.848 1 98.38 284 GLY A O 1
ATOM 2194 N N . LEU A 1 285 ? 14.977 24.984 7.098 1 98.06 285 LEU A N 1
ATOM 2195 C CA . LEU A 1 285 ? 14.25 25.938 7.938 1 98.06 285 LEU A CA 1
ATOM 2196 C C . LEU A 1 285 ? 14.398 27.359 7.418 1 98.06 285 LEU A C 1
ATOM 2198 O O . LEU A 1 285 ? 13.977 28.312 8.078 1 98.06 285 LEU A O 1
ATOM 2202 N N . ALA A 1 286 ? 15.016 27.453 6.242 1 97.88 286 ALA A N 1
ATOM 2203 C CA . ALA A 1 286 ? 15.219 28.781 5.66 1 97.88 286 ALA A CA 1
ATOM 2204 C C . ALA A 1 286 ? 13.891 29.453 5.371 1 97.88 286 ALA A C 1
ATOM 2206 O O . ALA A 1 286 ? 12.922 28.812 4.969 1 97.88 286 ALA A O 1
ATOM 2207 N N . PHE A 1 287 ? 13.852 30.75 5.504 1 97 287 PHE A N 1
ATOM 2208 C CA . PHE A 1 287 ? 12.633 31.516 5.242 1 97 287 PHE A CA 1
ATOM 2209 C C . PHE A 1 287 ? 12.414 31.672 3.744 1 97 287 PHE A C 1
ATOM 2211 O O . PHE A 1 287 ? 11.281 31.906 3.301 1 97 287 PHE A O 1
ATOM 2218 N N . GLN A 1 288 ? 13.477 31.547 2.979 1 95.75 288 GLN A N 1
ATOM 2219 C CA . GLN A 1 288 ? 13.367 31.578 1.524 1 95.75 288 GLN A CA 1
ATOM 2220 C C . GLN A 1 288 ? 13.195 30.172 0.949 1 95.75 288 GLN A C 1
ATOM 2222 O O . GLN A 1 288 ? 14.039 29.297 1.161 1 95.75 288 GLN A O 1
ATOM 2227 N N . ALA A 1 289 ? 12.258 30.016 0.154 1 96.56 289 ALA A N 1
ATOM 2228 C CA . ALA A 1 289 ? 11.891 28.703 -0.373 1 96.56 289 ALA A CA 1
ATOM 2229 C C . ALA A 1 289 ? 13.023 28.094 -1.199 1 96.56 289 ALA A C 1
ATOM 2231 O O . ALA A 1 289 ? 13.289 26.891 -1.122 1 96.56 289 ALA A O 1
ATOM 2232 N N . GLN A 1 290 ? 13.711 28.859 -1.973 1 96.31 290 GLN A N 1
ATOM 2233 C CA . GLN A 1 290 ? 14.719 28.375 -2.918 1 96.31 290 GLN A CA 1
ATOM 2234 C C . GLN A 1 290 ? 15.945 27.828 -2.189 1 96.31 290 GLN A C 1
ATOM 2236 O O . GLN A 1 290 ? 16.734 27.078 -2.77 1 96.31 290 GLN A O 1
ATOM 2241 N N . ALA A 1 291 ? 16.094 28.219 -0.99 1 97.12 291 ALA A N 1
ATOM 2242 C CA . ALA A 1 291 ? 17.266 27.797 -0.22 1 97.12 291 ALA A CA 1
ATOM 2243 C C . ALA A 1 291 ? 17.062 26.391 0.352 1 97.12 291 ALA A C 1
ATOM 2245 O O . ALA A 1 291 ? 18.016 25.75 0.786 1 97.12 291 ALA A O 1
ATOM 2246 N N . ARG A 1 292 ? 15.852 25.953 0.386 1 98.31 292 ARG A N 1
ATOM 2247 C CA . ARG A 1 292 ? 15.531 24.703 1.06 1 98.31 292 ARG A CA 1
ATOM 2248 C C . ARG A 1 292 ? 15.898 23.5 0.191 1 98.31 292 ARG A C 1
ATOM 2250 O O . ARG A 1 292 ? 15.711 23.531 -1.027 1 98.31 292 ARG A O 1
ATOM 2257 N N . PRO A 1 293 ? 16.422 22.469 0.783 1 98.5 293 PRO A N 1
ATOM 2258 C CA . PRO A 1 293 ? 16.734 21.25 0.028 1 98.5 293 PRO A CA 1
ATOM 2259 C C . PRO A 1 293 ? 15.484 20.453 -0.351 1 98.5 293 PRO A C 1
ATOM 2261 O O . PRO A 1 293 ? 14.375 20.812 0.068 1 98.5 293 PRO A O 1
ATOM 2264 N N . ASP A 1 294 ? 15.719 19.484 -1.195 1 98.12 294 ASP A N 1
ATOM 2265 C CA . ASP A 1 294 ? 14.602 18.594 -1.507 1 98.12 294 ASP A CA 1
ATOM 2266 C C . ASP A 1 294 ? 14.531 17.438 -0.52 1 98.12 294 ASP A C 1
ATOM 2268 O O . ASP A 1 294 ? 15.461 17.203 0.252 1 98.12 294 ASP A O 1
ATOM 2272 N N . ALA A 1 295 ? 13.445 16.812 -0.528 1 98.44 295 ALA A N 1
ATOM 2273 C CA . ALA A 1 295 ? 13.203 15.711 0.41 1 98.44 295 ALA A CA 1
ATOM 2274 C C . ALA A 1 295 ? 14.203 14.578 0.197 1 98.44 295 ALA A C 1
ATOM 2276 O O . ALA A 1 295 ? 14.648 13.945 1.157 1 98.44 295 ALA A O 1
ATOM 2277 N N . ALA A 1 296 ? 14.562 14.32 -1.011 1 97.5 296 ALA A N 1
ATOM 2278 C CA . ALA A 1 296 ? 15.492 13.242 -1.328 1 97.5 296 ALA A CA 1
ATOM 2279 C C . ALA A 1 296 ? 16.859 13.508 -0.709 1 97.5 296 ALA A C 1
ATOM 2281 O O . ALA A 1 296 ? 17.516 12.586 -0.206 1 97.5 296 ALA A O 1
ATOM 2282 N N . SER A 1 297 ? 17.312 14.711 -0.803 1 97.94 297 SER A N 1
ATOM 2283 C CA . SER A 1 297 ? 18.594 15.086 -0.211 1 97.94 297 SER A CA 1
ATOM 2284 C C . SER A 1 297 ? 18.578 14.875 1.299 1 97.94 297 SER A C 1
ATOM 2286 O O . SER A 1 297 ? 19.547 14.359 1.863 1 97.94 297 SER A O 1
ATOM 2288 N N . LEU A 1 298 ? 17.547 15.281 1.916 1 98.44 298 LEU A N 1
ATOM 2289 C CA . LEU A 1 298 ? 17.422 15.086 3.355 1 98.44 298 LEU A CA 1
ATOM 2290 C C . LEU A 1 298 ? 17.359 13.602 3.699 1 98.44 298 LEU A C 1
ATOM 2292 O O . LEU A 1 298 ? 18 13.156 4.652 1 98.44 298 LEU A O 1
ATOM 2296 N N . ARG A 1 299 ? 16.578 12.836 2.949 1 98 299 ARG A N 1
ATOM 2297 C CA . ARG A 1 299 ? 16.5 11.391 3.135 1 98 299 ARG A CA 1
ATOM 2298 C C . ARG A 1 299 ? 17.891 10.75 3.086 1 98 299 ARG A C 1
ATOM 2300 O O . ARG A 1 299 ? 18.25 9.961 3.965 1 98 299 ARG A O 1
ATOM 2307 N N . ARG A 1 300 ? 18.656 11.094 2.086 1 96.69 300 ARG A N 1
ATOM 2308 C CA . ARG A 1 300 ? 19.984 10.523 1.907 1 96.69 300 ARG A CA 1
ATOM 2309 C C . ARG A 1 300 ? 20.891 10.844 3.096 1 96.69 300 ARG A C 1
ATOM 2311 O O . ARG A 1 300 ? 21.625 9.977 3.578 1 96.69 300 ARG A O 1
ATOM 2318 N N . ALA A 1 301 ? 20.844 12.047 3.5 1 96.75 301 ALA A N 1
ATOM 2319 C CA . ALA A 1 301 ? 21.688 12.484 4.609 1 96.75 301 ALA A CA 1
ATOM 2320 C C . ALA A 1 301 ? 21.359 11.711 5.887 1 96.75 301 ALA A C 1
ATOM 2322 O O . ALA A 1 301 ? 22.266 11.219 6.566 1 96.75 301 ALA A O 1
ATOM 2323 N N . PHE A 1 302 ? 20.125 11.594 6.191 1 97.12 302 PHE A N 1
ATOM 2324 C CA . PHE A 1 302 ? 19.734 10.914 7.422 1 97.12 302 PHE A CA 1
ATOM 2325 C C . PHE A 1 302 ? 19.938 9.406 7.285 1 97.12 302 PHE A C 1
ATOM 2327 O O . PHE A 1 302 ? 20.234 8.719 8.266 1 97.12 302 PHE A O 1
ATOM 2334 N N . ALA A 1 303 ? 19.719 8.898 6.102 1 94.62 303 ALA A N 1
ATOM 2335 C CA . ALA A 1 303 ? 20 7.48 5.859 1 94.62 303 AL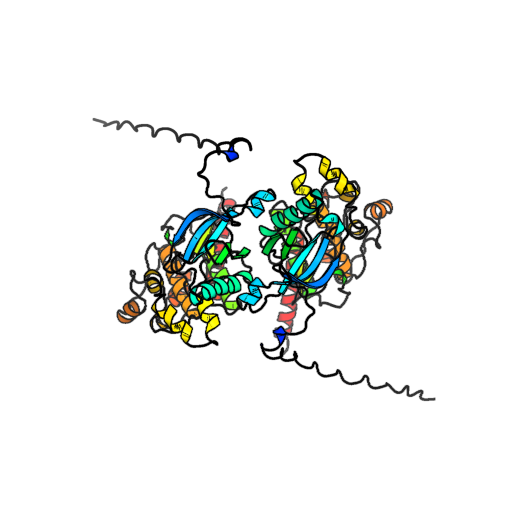A A CA 1
ATOM 2336 C C . ALA A 1 303 ? 21.484 7.168 6.094 1 94.62 303 ALA A C 1
ATOM 2338 O O . ALA A 1 303 ? 21.812 6.125 6.652 1 94.62 303 ALA A O 1
ATOM 2339 N N . ALA A 1 304 ? 22.328 8.039 5.617 1 93.38 304 ALA A N 1
ATOM 2340 C CA . ALA A 1 304 ? 23.766 7.879 5.836 1 93.38 304 ALA A CA 1
ATOM 2341 C C . ALA A 1 304 ? 24.094 7.879 7.328 1 93.38 304 ALA A C 1
ATOM 2343 O O . ALA A 1 304 ? 24.891 7.066 7.793 1 93.38 304 ALA A O 1
ATOM 2344 N N . TRP A 1 305 ? 23.469 8.797 8.008 1 94 305 TRP A N 1
ATOM 2345 C CA . TRP A 1 305 ? 23.672 8.836 9.453 1 94 305 TRP A CA 1
ATOM 2346 C C . TRP A 1 305 ? 23.188 7.539 10.102 1 94 305 TRP A C 1
ATOM 2348 O O . TRP A 1 305 ? 23.859 6.988 10.977 1 94 305 TRP A O 1
ATOM 2358 N N . SER A 1 306 ? 22.031 7.039 9.719 1 92.44 306 SER A N 1
ATOM 2359 C CA . SER A 1 306 ? 21.484 5.789 10.234 1 92.44 306 SER A CA 1
ATOM 2360 C C . SER A 1 306 ? 22.453 4.629 10.008 1 92.44 306 SER A C 1
ATOM 2362 O O . SER A 1 306 ? 22.656 3.807 10.906 1 92.44 306 SER A O 1
ATOM 2364 N N . ALA A 1 307 ? 23.016 4.594 8.836 1 88.88 307 ALA A N 1
ATOM 2365 C CA . ALA A 1 307 ? 23.984 3.551 8.492 1 88.88 307 ALA A CA 1
ATOM 2366 C C . ALA A 1 307 ? 25.203 3.619 9.406 1 88.88 307 ALA A C 1
ATOM 2368 O O . ALA A 1 307 ? 25.734 2.586 9.828 1 88.88 307 ALA A O 1
ATOM 2369 N N . LEU A 1 308 ? 25.656 4.734 9.688 1 86.88 308 LEU A N 1
ATOM 2370 C CA . LEU A 1 308 ? 26.812 4.949 10.555 1 86.88 308 LEU A CA 1
ATOM 2371 C C . LEU A 1 308 ? 26.516 4.496 11.977 1 86.88 308 LEU A C 1
ATOM 2373 O O . LEU A 1 308 ? 27.391 3.918 12.641 1 86.88 308 LEU A O 1
ATOM 2377 N N . CYS A 1 309 ? 25.312 4.789 12.398 1 87.06 309 CYS A N 1
ATOM 2378 C CA . CYS A 1 309 ? 24.906 4.387 13.742 1 87.06 309 CYS A CA 1
ATOM 2379 C C . CYS A 1 309 ? 24.859 2.867 13.867 1 87.06 309 CYS A C 1
ATOM 2381 O O . CYS A 1 309 ? 25.156 2.318 14.93 1 87.06 309 CYS A O 1
ATOM 2383 N N . ASN A 1 310 ? 24.438 2.232 12.82 1 77.5 310 ASN A N 1
ATOM 2384 C CA . ASN A 1 310 ? 24.297 0.78 12.844 1 77.5 310 ASN A CA 1
ATOM 2385 C C . ASN A 1 310 ? 25.641 0.079 12.664 1 77.5 310 ASN A C 1
ATOM 2387 O O . ASN A 1 310 ? 25.812 -1.066 13.086 1 77.5 310 ASN A O 1
ATOM 2391 N N . CYS A 1 311 ? 26.453 0.676 11.883 1 68.25 311 CYS A N 1
ATOM 2392 C CA . CYS A 1 311 ? 27.797 0.116 11.727 1 68.25 311 CYS A CA 1
ATOM 2393 C C . CYS A 1 311 ? 28.578 0.197 13.031 1 68.25 311 CYS A C 1
ATOM 2395 O O . CYS A 1 311 ? 29.359 -0.702 13.344 1 68.25 311 CYS A O 1
ATOM 2397 N N . THR A 1 312 ? 28.5 1.327 13.688 1 57.06 312 THR A N 1
ATOM 2398 C CA . THR A 1 312 ? 29.25 1.477 14.93 1 57.06 312 THR A CA 1
ATOM 2399 C C . THR A 1 312 ? 28.719 0.533 16 1 57.06 312 THR A C 1
ATOM 2401 O O . THR A 1 312 ? 29.453 0.118 16.891 1 57.06 312 THR A O 1
ATOM 2404 N N . GLY A 1 313 ? 27.5 0.23 16.016 1 49.59 313 GLY A N 1
ATOM 2405 C CA . GLY A 1 313 ? 27 -0.771 16.953 1 49.59 313 GLY A CA 1
ATOM 2406 C C . GLY A 1 313 ? 27.516 -2.168 16.641 1 49.59 313 GLY A C 1
ATOM 2407 O O . GLY A 1 313 ? 27.734 -2.965 17.562 1 49.59 313 GLY A O 1
ATOM 2408 N N . GLN A 1 314 ? 27.625 -2.506 15.367 1 46.03 314 GLN A N 1
ATOM 2409 C CA . GLN A 1 314 ? 28.172 -3.801 14.992 1 46.03 314 GLN A CA 1
ATOM 2410 C C . GLN A 1 314 ? 29.672 -3.852 15.266 1 46.03 314 GLN A C 1
ATOM 2412 O O . GLN A 1 314 ? 30.219 -4.91 15.578 1 46.03 314 GLN A O 1
ATOM 2417 N N . VAL A 1 315 ? 30.391 -2.775 15.039 1 41.62 315 VAL A N 1
ATOM 2418 C CA . VAL A 1 315 ? 31.812 -2.854 15.352 1 41.62 315 VAL A CA 1
ATOM 2419 C C . VAL A 1 315 ? 32 -3.059 16.859 1 41.62 315 VAL A C 1
ATOM 2421 O O . VAL A 1 315 ? 33.094 -3.449 17.297 1 41.62 315 VAL A O 1
ATOM 2424 N N . ARG A 1 316 ? 31.094 -2.576 17.594 1 40.5 316 ARG A N 1
ATOM 2425 C CA . ARG A 1 316 ? 31.375 -2.809 19 1 40.5 316 ARG A CA 1
ATOM 2426 C C . ARG A 1 316 ? 31.344 -4.297 19.328 1 40.5 316 ARG A C 1
ATOM 2428 O O . ARG A 1 316 ? 31.875 -4.723 20.359 1 40.5 316 ARG A O 1
ATOM 2435 N N . ASN A 1 317 ? 30.453 -4.969 18.641 1 38.28 317 ASN A N 1
ATOM 2436 C CA . ASN A 1 317 ? 30.422 -6.375 19.031 1 38.28 317 ASN A CA 1
ATOM 2437 C C . ASN A 1 317 ? 31.672 -7.113 18.547 1 38.28 317 ASN A C 1
ATOM 2439 O O . ASN A 1 317 ? 31.875 -8.281 18.891 1 38.28 317 ASN A O 1
ATOM 2443 N N . PHE A 1 318 ? 32.281 -6.613 17.516 1 35.97 318 PHE A N 1
ATOM 2444 C CA . PHE A 1 318 ? 33.469 -7.348 17.078 1 35.97 318 PHE A CA 1
ATOM 2445 C C . PHE A 1 318 ? 34.625 -7.113 18.047 1 35.97 318 PHE A C 1
ATOM 2447 O O . PHE A 1 318 ? 35.594 -7.879 18.062 1 35.97 318 PHE A O 1
ATOM 2454 N N . PHE A 1 319 ? 34.594 -5.965 18.688 1 30.47 319 PHE A N 1
ATOM 2455 C CA . PHE A 1 319 ? 35.781 -5.715 19.5 1 30.47 319 PHE A CA 1
ATOM 2456 C C . PHE A 1 319 ? 35.562 -6.137 20.953 1 30.47 319 PHE A C 1
ATOM 2458 O O . PHE A 1 319 ? 36.219 -5.648 21.859 1 30.47 319 PHE A O 1
ATOM 2465 N N . THR A 1 320 ? 34.406 -6.727 21.219 1 30.3 320 THR A N 1
ATOM 2466 C CA . THR A 1 320 ? 34.625 -7.301 22.547 1 30.3 320 THR A CA 1
ATOM 2467 C C . THR A 1 320 ? 35.625 -8.469 22.484 1 30.3 320 THR A C 1
ATOM 2469 O O . THR A 1 320 ? 35.406 -9.406 21.703 1 30.3 320 THR A O 1
ATOM 2472 N N . PRO A 1 321 ? 36.75 -8.344 23.094 1 29 321 PRO A N 1
ATOM 2473 C CA . PRO A 1 321 ? 37.594 -9.523 23.312 1 29 321 PRO A CA 1
ATOM 2474 C C . PRO A 1 321 ? 36.844 -10.672 23.969 1 29 321 PRO A C 1
ATOM 2476 O O . PRO A 1 321 ? 35.844 -10.453 24.688 1 29 321 PRO A O 1
ATOM 2479 N N . MET B 1 1 ? 22.734 -8.266 -65.625 1 25.67 1 MET B N 1
ATOM 2480 C CA . MET B 1 1 ? 21.469 -7.543 -65.562 1 25.67 1 MET B CA 1
ATOM 2481 C C . MET B 1 1 ? 20.969 -7.387 -64.125 1 25.67 1 MET B C 1
ATOM 2483 O O . MET B 1 1 ? 20.75 -8.375 -63.438 1 25.67 1 MET B O 1
ATOM 2487 N N . ALA B 1 2 ? 21.234 -6.199 -63.531 1 25.36 2 ALA B N 1
ATOM 2488 C CA . ALA B 1 2 ? 21.328 -5.625 -62.188 1 25.36 2 ALA B CA 1
ATOM 2489 C C . ALA B 1 2 ? 19.922 -5.422 -61.594 1 25.36 2 ALA B C 1
ATOM 2491 O O . ALA B 1 2 ? 19.141 -4.617 -62.125 1 25.36 2 ALA B O 1
ATOM 2492 N N . LEU B 1 3 ? 19.203 -6.512 -61.25 1 26.16 3 LEU B N 1
ATOM 2493 C CA . LEU B 1 3 ? 17.812 -6.523 -60.812 1 26.16 3 LEU B CA 1
ATOM 2494 C C . LEU B 1 3 ? 17.578 -5.516 -59.688 1 26.16 3 LEU B C 1
ATOM 2496 O O . LEU B 1 3 ? 18.172 -5.633 -58.625 1 26.16 3 LEU B O 1
ATOM 2500 N N . HIS B 1 4 ? 17.422 -4.258 -60 1 23.66 4 HIS B N 1
ATOM 2501 C CA . HIS B 1 4 ? 17.172 -3.08 -59.156 1 23.66 4 HIS B CA 1
ATOM 2502 C C . HIS B 1 4 ? 15.891 -3.25 -58.344 1 23.66 4 HIS B C 1
ATOM 2504 O O . HIS B 1 4 ? 14.781 -3.1 -58.875 1 23.66 4 HIS B O 1
ATOM 2510 N N . LYS B 1 5 ? 15.852 -4.223 -57.5 1 25.72 5 LYS B N 1
ATOM 2511 C CA . LYS B 1 5 ? 14.648 -4.547 -56.75 1 25.72 5 LYS B CA 1
ATOM 2512 C C . LYS B 1 5 ? 14.086 -3.311 -56.062 1 25.72 5 LYS B C 1
ATOM 2514 O O . LYS B 1 5 ? 14.82 -2.586 -55.375 1 25.72 5 LYS B O 1
ATOM 2519 N N . HIS B 1 6 ? 13.18 -2.621 -56.625 1 25.81 6 HIS B N 1
ATOM 2520 C CA . HIS B 1 6 ? 12.445 -1.426 -56.219 1 25.81 6 HIS B CA 1
ATOM 2521 C C . HIS B 1 6 ? 11.898 -1.575 -54.812 1 25.81 6 HIS B C 1
ATOM 2523 O O . HIS B 1 6 ? 11.273 -2.586 -54.469 1 25.81 6 HIS B O 1
ATOM 2529 N N . LEU B 1 7 ? 12.57 -1.098 -53.781 1 25.88 7 LEU B N 1
ATOM 2530 C CA . LEU B 1 7 ? 12.32 -1.037 -52.344 1 25.88 7 LEU B CA 1
ATOM 2531 C C . LEU B 1 7 ? 10.992 -0.348 -52.062 1 25.88 7 LEU B C 1
ATOM 2533 O O . LEU B 1 7 ? 10.812 0.827 -52.375 1 25.88 7 LEU B O 1
ATOM 2537 N N . ARG B 1 8 ? 9.898 -1.042 -52.312 1 29.19 8 ARG B N 1
ATOM 2538 C CA . ARG B 1 8 ? 8.602 -0.393 -52.125 1 29.19 8 ARG B CA 1
ATOM 2539 C C . ARG B 1 8 ? 8.547 0.326 -50.781 1 29.19 8 ARG B C 1
ATOM 2541 O O . ARG B 1 8 ? 8.969 -0.219 -49.75 1 29.19 8 ARG B O 1
ATOM 2548 N N . PRO B 1 9 ? 8.422 1.623 -50.719 1 26.16 9 PRO B N 1
ATOM 2549 C CA . PRO B 1 9 ? 8.469 2.463 -49.5 1 26.16 9 PRO B CA 1
ATOM 2550 C C . PRO B 1 9 ? 7.379 2.107 -48.5 1 26.16 9 PRO B C 1
ATOM 2552 O O . PRO B 1 9 ? 6.273 1.729 -48.906 1 26.16 9 PRO B O 1
ATOM 2555 N N . VAL B 1 10 ? 7.637 1.513 -47.438 1 27.42 10 VAL B N 1
ATOM 2556 C CA . VAL B 1 10 ? 6.734 1.098 -46.375 1 27.42 10 VAL B CA 1
ATOM 2557 C C . VAL B 1 10 ? 5.898 2.289 -45.906 1 27.42 10 VAL B C 1
ATOM 2559 O O . VAL B 1 10 ? 6.438 3.367 -45.625 1 27.42 10 VAL B O 1
ATOM 2562 N N . PRO B 1 11 ? 4.68 2.361 -46.344 1 26.16 11 PRO B N 1
ATOM 2563 C CA . PRO B 1 11 ? 3.867 3.543 -46.031 1 26.16 11 PRO B CA 1
ATOM 2564 C C . PRO B 1 11 ? 4.012 4 -44.594 1 26.16 11 PRO B C 1
ATOM 2566 O O . PRO B 1 11 ? 4.363 3.201 -43.719 1 26.16 11 PRO B O 1
ATOM 2569 N N . ALA B 1 12 ? 4.078 5.273 -44.375 1 26.2 12 ALA B N 1
ATOM 2570 C CA . ALA B 1 12 ? 4.227 6.117 -43.188 1 26.2 12 ALA B CA 1
ATOM 2571 C C . ALA B 1 12 ? 3.207 5.742 -42.125 1 26.2 12 ALA B C 1
ATOM 2573 O O . ALA B 1 12 ? 2.084 5.34 -42.438 1 26.2 12 ALA B O 1
ATOM 2574 N N . ALA B 1 13 ? 3.656 5.492 -40.906 1 25.84 13 ALA B N 1
ATOM 2575 C CA . ALA B 1 13 ? 2.949 5.16 -39.688 1 25.84 13 ALA B CA 1
ATOM 2576 C C . ALA B 1 13 ? 1.758 6.09 -39.469 1 25.84 13 ALA B C 1
ATOM 2578 O O . ALA B 1 13 ? 1.889 7.312 -39.562 1 25.84 13 ALA B O 1
ATOM 2579 N N . ARG B 1 14 ? 0.59 5.734 -39.781 1 26.64 14 ARG B N 1
ATOM 2580 C CA . ARG B 1 14 ? -0.563 6.602 -39.562 1 26.64 14 ARG B CA 1
ATOM 2581 C C . ARG B 1 14 ? -0.49 7.289 -38.188 1 26.64 14 ARG B C 1
ATOM 2583 O O . ARG B 1 14 ? -0.046 6.688 -37.219 1 26.64 14 ARG B O 1
ATOM 2590 N N . PRO B 1 15 ? -0.488 8.547 -38.062 1 25.36 15 PRO B N 1
ATOM 2591 C CA . PRO B 1 15 ? -0.384 9.328 -36.812 1 25.36 15 PRO B CA 1
ATOM 2592 C C . PRO B 1 15 ? -1.349 8.859 -35.75 1 25.36 15 PRO B C 1
ATOM 2594 O O . PRO B 1 15 ? -2.408 8.305 -36.062 1 25.36 15 PRO B O 1
ATOM 2597 N N . PHE B 1 16 ? -0.882 8.414 -34.719 1 23.91 16 PHE B N 1
ATOM 2598 C CA . PHE B 1 16 ? -1.593 8.047 -33.5 1 23.91 16 PHE B CA 1
ATOM 2599 C C . PHE B 1 16 ? -2.658 9.086 -33.156 1 23.91 16 PHE B C 1
ATOM 2601 O O . PHE B 1 16 ? -2.338 10.242 -32.875 1 23.91 16 PHE B O 1
ATOM 2608 N N . ARG B 1 17 ? -3.744 9.078 -33.812 1 27.41 17 ARG B N 1
ATOM 2609 C CA . ARG B 1 17 ? -4.809 10.008 -33.438 1 27.41 17 ARG B CA 1
ATOM 2610 C C . ARG B 1 17 ? -4.996 10.078 -31.938 1 27.41 17 ARG B C 1
ATOM 2612 O O . ARG B 1 17 ? -4.938 9.055 -31.25 1 27.41 17 ARG B O 1
ATOM 2619 N N . GLY B 1 18 ? -4.672 11.078 -31.297 1 26.94 18 GLY B N 1
ATOM 2620 C CA . GLY B 1 18 ? -4.789 11.5 -29.906 1 26.94 18 GLY B CA 1
ATOM 2621 C C . GLY B 1 18 ? -6.086 11.062 -29.25 1 26.94 18 GLY B C 1
ATOM 2622 O O . GLY B 1 18 ? -7.031 10.68 -29.938 1 26.94 18 GLY B O 1
ATOM 2623 N N . PRO B 1 19 ? -6.027 10.609 -28.094 1 26.11 19 PRO B N 1
ATOM 2624 C CA . PRO B 1 19 ? -7.234 10.062 -27.469 1 26.11 19 PRO B CA 1
ATOM 2625 C C . PRO B 1 19 ? -8.469 10.922 -27.734 1 26.11 19 PRO B C 1
ATOM 2627 O O . PRO B 1 19 ? -8.367 12.141 -27.859 1 26.11 19 PRO B O 1
ATOM 2630 N N . ARG B 1 20 ? -9.352 10.461 -28.531 1 26.84 20 ARG B N 1
ATOM 2631 C CA . ARG B 1 20 ? -10.625 11.133 -28.781 1 26.84 20 ARG B CA 1
ATOM 2632 C C . ARG B 1 20 ? -11.156 11.789 -27.516 1 26.84 20 ARG B C 1
ATOM 2634 O O . ARG B 1 20 ? -11.008 11.25 -26.422 1 26.84 20 ARG B O 1
ATOM 2641 N N . ARG B 1 21 ? -11.312 13.047 -27.453 1 28.61 21 ARG B N 1
ATOM 2642 C CA . ARG B 1 21 ? -12.023 13.867 -26.484 1 28.61 21 ARG B CA 1
ATOM 2643 C C . ARG B 1 21 ? -13.312 13.188 -26.031 1 28.61 21 ARG B C 1
ATOM 2645 O O . ARG B 1 21 ? -14.133 12.805 -26.859 1 28.61 21 ARG B O 1
ATOM 2652 N N . PHE B 1 22 ? -13.242 12.477 -24.922 1 26.3 22 PHE B N 1
ATOM 2653 C CA . PHE B 1 22 ? -14.531 11.992 -24.438 1 26.3 22 PHE B CA 1
ATOM 2654 C C . PHE B 1 22 ? -15.617 13.039 -24.641 1 26.3 22 PHE B C 1
ATOM 2656 O O . PHE B 1 22 ? -15.414 14.219 -24.359 1 26.3 22 PHE B O 1
ATOM 2663 N N . PRO B 1 23 ? -16.422 12.844 -25.625 1 29.08 23 PRO B N 1
ATOM 2664 C CA . PRO B 1 23 ? -17.484 13.836 -25.781 1 29.08 23 PRO B CA 1
ATOM 2665 C C . PRO B 1 23 ? -18.016 14.352 -24.453 1 29.08 23 PRO B C 1
ATOM 2667 O O . PRO B 1 23 ? -17.844 13.703 -23.422 1 29.08 23 PRO B O 1
ATOM 2670 N N . ALA B 1 24 ? -18.516 15.664 -24.328 1 27.08 24 ALA B N 1
ATOM 2671 C CA . ALA B 1 24 ? -19.188 16.453 -23.297 1 27.08 24 ALA B CA 1
ATOM 2672 C C . ALA B 1 24 ? -20.234 15.617 -22.547 1 27.08 24 ALA B C 1
ATOM 2674 O O . ALA B 1 24 ? -20.734 14.617 -23.078 1 27.08 24 ALA B O 1
ATOM 2675 N N . SER B 1 25 ? -20.422 15.859 -21.156 1 32.28 25 SER B N 1
ATOM 2676 C CA . SER B 1 25 ? -21.266 15.398 -20.062 1 32.28 25 SER B CA 1
ATOM 2677 C C . SER B 1 25 ? -22.688 15.141 -20.547 1 32.28 25 SER B C 1
ATOM 2679 O O . SER B 1 25 ? -23.562 14.812 -19.734 1 32.28 25 SER B O 1
ATOM 2681 N N . HIS B 1 26 ? -22.953 15.625 -21.781 1 29.77 26 HIS B N 1
ATOM 2682 C CA . HIS B 1 26 ? -24.406 15.633 -22 1 29.77 26 HIS B CA 1
ATOM 2683 C C . HIS B 1 26 ? -24.969 14.211 -22.016 1 29.77 26 HIS B C 1
ATOM 2685 O O . HIS B 1 26 ? -26.016 13.953 -21.406 1 29.77 26 HIS B O 1
ATOM 2691 N N . ASN B 1 27 ? -24.594 13.508 -23.125 1 29.55 27 ASN B N 1
ATOM 2692 C CA . ASN B 1 27 ? -25.453 12.453 -23.625 1 29.55 27 ASN B CA 1
ATOM 2693 C C . ASN B 1 27 ? -25.234 11.148 -22.859 1 29.55 27 ASN B C 1
ATOM 2695 O O . ASN B 1 27 ? -25.516 10.062 -23.391 1 29.55 27 ASN B O 1
ATOM 2699 N N . LEU B 1 28 ? -24.25 11.172 -21.984 1 31.41 28 LEU B N 1
ATOM 2700 C CA . LEU B 1 28 ? -24.141 9.844 -21.375 1 31.41 28 LEU B CA 1
ATOM 2701 C C . LEU B 1 28 ? -25.5 9.375 -20.844 1 31.41 28 LEU B C 1
ATOM 2703 O O . LEU B 1 28 ? -25.562 8.367 -20.125 1 31.41 28 LEU B O 1
ATOM 2707 N N . ARG B 1 29 ? -26.5 10.273 -20.906 1 28.66 29 ARG B N 1
ATOM 2708 C CA . ARG B 1 29 ? -27.797 9.812 -20.453 1 28.66 29 ARG B CA 1
ATOM 2709 C C . ARG B 1 29 ? -28.297 8.641 -21.297 1 28.66 29 ARG B C 1
ATOM 2711 O O . ARG B 1 29 ? -29.25 7.953 -20.906 1 28.66 29 ARG B O 1
ATOM 2718 N N . LYS B 1 30 ? -28.312 8.812 -22.656 1 30.98 30 LYS B N 1
ATOM 2719 C CA . LYS B 1 30 ? -29.297 8 -23.375 1 30.98 30 LYS B CA 1
ATOM 2720 C C . LYS B 1 30 ? -28.969 6.516 -23.281 1 30.98 30 LYS B C 1
ATOM 2722 O O . LYS B 1 30 ? -29.812 5.695 -22.953 1 30.98 30 LYS B O 1
ATOM 2727 N N . GLY B 1 31 ? -28.25 5.91 -24.359 1 31.44 31 GLY B N 1
ATOM 2728 C CA . GLY B 1 31 ? -28.5 4.598 -24.938 1 31.44 31 GLY B CA 1
ATOM 2729 C C . GLY B 1 31 ? -27.938 3.467 -24.094 1 31.44 31 GLY B C 1
ATOM 2730 O O . GLY B 1 31 ? -27.922 2.314 -24.531 1 31.44 31 GLY B O 1
ATOM 2731 N N . MET B 1 32 ? -26.766 3.518 -23.391 1 32.84 32 MET B N 1
ATOM 2732 C CA . MET B 1 32 ? -26.531 2.08 -23.297 1 32.84 32 MET B CA 1
ATOM 2733 C C . MET B 1 32 ? -27.719 1.362 -22.688 1 32.84 32 MET B C 1
ATOM 2735 O O . MET B 1 32 ? -28.406 1.912 -21.812 1 32.84 32 MET B O 1
ATOM 2739 N N . PRO B 1 33 ? -28.391 0.224 -23.141 1 32.81 33 PRO B N 1
ATOM 2740 C CA . PRO B 1 33 ? -29.562 -0.366 -22.5 1 32.81 33 PRO B CA 1
ATOM 2741 C C . PRO B 1 33 ? -29.578 -0.123 -20.984 1 32.81 33 PRO B C 1
ATOM 2743 O O . PRO B 1 33 ? -28.547 0.216 -20.406 1 32.81 33 PRO B O 1
ATOM 2746 N N . GLY B 1 34 ? -30.812 -0.25 -20.328 1 35.12 34 GLY B N 1
ATOM 2747 C CA . GLY B 1 34 ? -31.516 -0.008 -19.062 1 35.12 34 GLY B CA 1
ATOM 2748 C C . GLY B 1 34 ? -30.766 -0.55 -17.859 1 35.12 34 GLY B C 1
ATOM 2749 O O . GLY B 1 34 ? -31.344 -0.724 -16.797 1 35.12 34 GLY B O 1
ATOM 2750 N N . THR B 1 35 ? -29.734 -1.476 -18 1 36.53 35 THR B N 1
ATOM 2751 C CA . THR B 1 35 ? -29.609 -2.186 -16.734 1 36.53 35 THR B CA 1
ATOM 2752 C C . THR B 1 35 ? -29.422 -1.205 -15.586 1 36.53 35 THR B C 1
ATOM 2754 O O . THR B 1 35 ? -28.484 -0.402 -15.594 1 36.53 35 THR B O 1
ATOM 2757 N N . GLU B 1 36 ? -30.328 -0.489 -15.031 1 41.41 36 GLU B N 1
ATOM 2758 C CA . GLU B 1 36 ? -30.562 0.14 -13.734 1 41.41 36 GLU B CA 1
ATOM 2759 C C . GLU B 1 36 ? -29.562 -0.367 -12.695 1 41.41 36 GLU B C 1
ATOM 2761 O O . GLU B 1 36 ? -29.688 -1.491 -12.203 1 41.41 36 GLU B O 1
ATOM 2766 N N . HIS B 1 37 ? -28.234 -0.337 -12.836 1 51.22 37 HIS B N 1
ATOM 2767 C CA . HIS B 1 37 ? -27.25 -1.084 -12.07 1 51.22 37 HIS B CA 1
ATOM 2768 C C . HIS B 1 37 ? -27.344 -0.762 -10.586 1 51.22 37 HIS B C 1
ATOM 2770 O O . HIS B 1 37 ? -27.328 0.408 -10.195 1 51.22 37 HIS B O 1
ATOM 2776 N N . ASN B 1 38 ? -28.094 -1.451 -9.773 1 65.5 38 ASN B N 1
ATOM 2777 C CA . ASN B 1 38 ? -28.391 -1.416 -8.344 1 65.5 38 ASN B CA 1
ATOM 2778 C C . ASN B 1 38 ? -27.141 -1.687 -7.508 1 65.5 38 ASN B C 1
ATOM 2780 O O . ASN B 1 38 ? -27.234 -1.901 -6.297 1 65.5 38 ASN B O 1
ATOM 2784 N N . GLY B 1 39 ? -25.969 -1.648 -8.195 1 86.62 39 GLY B N 1
ATOM 2785 C CA . GLY B 1 39 ? -24.797 -1.9 -7.383 1 86.62 39 GLY B CA 1
ATOM 2786 C C . GLY B 1 39 ? -23.719 -0.84 -7.539 1 86.62 39 GLY B C 1
ATOM 2787 O O . GLY B 1 39 ? -23.938 0.174 -8.203 1 86.62 39 GLY B O 1
ATOM 2788 N N . ARG B 1 40 ? -22.75 -0.918 -6.875 1 91.94 40 ARG B N 1
ATOM 2789 C CA . ARG B 1 40 ? -21.656 0.044 -6.82 1 91.94 40 ARG B CA 1
ATOM 2790 C C . ARG B 1 40 ? -20.781 -0.046 -8.07 1 91.94 40 ARG B C 1
ATOM 2792 O O . ARG B 1 40 ? -20.188 0.948 -8.484 1 91.94 40 ARG B O 1
ATOM 2799 N N . PHE B 1 41 ? -20.812 -1.169 -8.742 1 95.81 41 PHE B N 1
ATOM 2800 C CA . PHE B 1 41 ? -19.844 -1.367 -9.812 1 95.81 41 PHE B CA 1
ATOM 2801 C C . PHE B 1 41 ? -20.547 -1.623 -11.141 1 95.81 41 PHE B C 1
ATOM 2803 O O . PHE B 1 41 ? -21.5 -2.396 -11.203 1 95.81 41 PHE B O 1
ATOM 2810 N N . LEU B 1 42 ? -20.078 -0.941 -12.148 1 95.5 42 LEU B N 1
ATOM 2811 C CA . LEU B 1 42 ? -20.422 -1.261 -13.523 1 95.5 42 LEU B CA 1
ATOM 2812 C C . LEU B 1 42 ? -19.359 -2.143 -14.164 1 95.5 42 LEU B C 1
ATOM 2814 O O . LEU B 1 42 ? -18.297 -1.655 -14.555 1 95.5 42 LEU B O 1
ATOM 2818 N N . LEU B 1 43 ? -19.641 -3.422 -14.305 1 94.94 43 LEU B N 1
ATOM 2819 C CA . LEU B 1 43 ? -18.688 -4.352 -14.898 1 94.94 43 LEU B CA 1
ATOM 2820 C C . LEU B 1 43 ? -18.531 -4.102 -16.391 1 94.94 43 LEU B C 1
ATOM 2822 O O . LEU B 1 43 ? -19.531 -4.004 -17.109 1 94.94 43 LEU B O 1
ATOM 2826 N N . GLN B 1 44 ? -17.312 -3.953 -16.844 1 94.88 44 GLN B N 1
ATOM 2827 C CA . GLN B 1 44 ? -17.094 -3.52 -18.219 1 94.88 44 GLN B CA 1
ATOM 2828 C C . GLN B 1 44 ? -16.453 -4.629 -19.047 1 94.88 44 GLN B C 1
ATOM 2830 O O . GLN B 1 44 ? -16.922 -4.945 -20.141 1 94.88 44 GLN B O 1
ATOM 2835 N N . GLN B 1 45 ? -15.352 -5.176 -18.625 1 95.12 45 GLN B N 1
ATOM 2836 C CA . GLN B 1 45 ? -14.578 -6.145 -19.391 1 95.12 45 GLN B CA 1
ATOM 2837 C C . GLN B 1 45 ? -14.109 -7.301 -18.516 1 95.12 45 GLN B C 1
ATOM 2839 O O . GLN B 1 45 ? -13.633 -7.086 -17.406 1 95.12 45 GLN B O 1
ATOM 2844 N N . LEU B 1 46 ? -14.227 -8.469 -19.078 1 94.75 46 LEU B N 1
ATOM 2845 C CA . LEU B 1 46 ? -13.695 -9.648 -18.406 1 94.75 46 LEU B CA 1
ATOM 2846 C C . LEU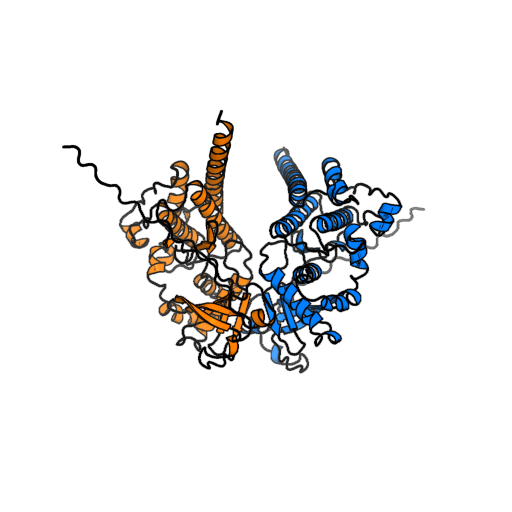 B 1 46 ? -12.18 -9.719 -18.547 1 94.75 46 LEU B C 1
ATOM 2848 O O . LEU B 1 46 ? -11.656 -9.719 -19.672 1 94.75 46 LEU B O 1
ATOM 2852 N N . LEU B 1 47 ? -11.477 -9.703 -17.453 1 93.25 47 LEU B N 1
ATOM 2853 C CA . LEU B 1 47 ? -10.016 -9.734 -17.469 1 93.25 47 LEU B CA 1
ATOM 2854 C C . LEU B 1 47 ? -9.508 -11.164 -17.359 1 93.25 47 LEU B C 1
ATOM 2856 O O . LEU B 1 47 ? -8.438 -11.492 -17.875 1 93.25 47 LEU B O 1
ATOM 2860 N N . GLY B 1 48 ? -10.172 -11.977 -16.609 1 89.31 48 GLY B N 1
ATOM 2861 C CA . GLY B 1 48 ? -9.812 -13.375 -16.406 1 89.31 48 GLY B CA 1
ATOM 2862 C C . GLY B 1 48 ? -10.914 -14.18 -15.75 1 89.31 48 GLY B C 1
ATOM 2863 O O . GLY B 1 48 ? -11.789 -13.617 -15.094 1 89.31 48 GLY B O 1
ATOM 2864 N N . CYS B 1 49 ? -10.797 -15.477 -16.031 1 87.88 49 CYS B N 1
ATOM 2865 C CA . CYS B 1 49 ? -11.797 -16.391 -15.477 1 87.88 49 CYS B CA 1
ATOM 2866 C C . CYS B 1 49 ? -11.172 -17.719 -15.078 1 87.88 49 CYS B C 1
ATOM 2868 O O . CYS B 1 49 ? -10.453 -18.328 -15.875 1 87.88 49 CYS B O 1
ATOM 2870 N N . GLY B 1 50 ? -11.414 -18.031 -13.828 1 80.06 50 GLY B N 1
ATOM 2871 C CA . GLY B 1 50 ? -11 -19.344 -13.367 1 80.06 50 GLY B CA 1
ATOM 2872 C C . GLY B 1 50 ? -12.164 -20.266 -13.055 1 80.06 50 GLY B C 1
ATOM 2873 O O . GLY B 1 50 ? -13.273 -20.062 -13.539 1 80.06 50 GLY B O 1
ATOM 2874 N N . GLY B 1 51 ? -11.852 -21.312 -12.367 1 78.12 51 GLY B N 1
ATOM 2875 C CA . GLY B 1 51 ? -12.883 -22.297 -12.047 1 78.12 51 GLY B CA 1
ATOM 2876 C C . GLY B 1 51 ? -13.805 -21.828 -10.93 1 78.12 51 GLY B C 1
ATOM 2877 O O . GLY B 1 51 ? -14.891 -22.391 -10.75 1 78.12 51 GLY B O 1
ATOM 2878 N N . VAL B 1 52 ? -13.43 -20.828 -10.25 1 84.25 52 VAL B N 1
ATOM 2879 C CA . VAL B 1 52 ? -14.195 -20.438 -9.07 1 84.25 52 VAL B CA 1
ATOM 2880 C C . VAL B 1 52 ? -14.602 -18.969 -9.188 1 84.25 52 VAL B C 1
ATOM 2882 O O . VAL B 1 52 ? -15.711 -18.594 -8.82 1 84.25 52 VAL B O 1
ATOM 2885 N N . CYS B 1 53 ? -13.656 -18.156 -9.742 1 92.25 53 CYS B N 1
ATOM 2886 C CA . CYS B 1 53 ? -13.875 -16.703 -9.766 1 92.25 53 CYS B CA 1
ATOM 2887 C C . CYS B 1 53 ? -13.656 -16.141 -11.164 1 92.25 53 CYS B C 1
ATOM 2889 O O . CYS B 1 53 ? -13.078 -16.812 -12.023 1 92.25 53 CYS B O 1
ATOM 2891 N N . GLU B 1 54 ? -14.18 -15.039 -11.32 1 94.69 54 GLU B N 1
ATOM 2892 C CA . GLU B 1 54 ? -13.891 -14.211 -12.492 1 94.69 54 GLU B CA 1
ATOM 2893 C C . GLU B 1 54 ? -13.539 -12.781 -12.086 1 94.69 54 GLU B C 1
ATOM 2895 O O . GLU B 1 54 ? -13.961 -12.312 -11.023 1 94.69 54 GLU B O 1
ATOM 2900 N N . VAL B 1 55 ? -12.711 -12.133 -12.875 1 96.06 55 VAL B N 1
ATOM 2901 C CA . VAL B 1 55 ? -12.25 -10.773 -12.602 1 96.06 55 VAL B CA 1
ATOM 2902 C C . VAL B 1 55 ? -12.664 -9.852 -13.75 1 96.06 55 VAL B C 1
ATOM 2904 O O . VAL B 1 55 ? -12.477 -10.188 -14.922 1 96.06 55 VAL B O 1
ATOM 2907 N N . TYR B 1 56 ? -13.211 -8.695 -13.391 1 96.81 56 TYR B N 1
ATOM 2908 C CA . TYR B 1 56 ? -13.664 -7.711 -14.375 1 96.81 56 TYR B CA 1
ATOM 2909 C C . TYR B 1 56 ? -12.969 -6.371 -14.156 1 96.81 56 TYR B C 1
ATOM 2911 O O . TYR B 1 56 ? -12.727 -5.969 -13.016 1 96.81 56 TYR B O 1
ATOM 2919 N N . ALA B 1 57 ? -12.68 -5.77 -15.281 1 97.06 57 ALA B N 1
ATOM 2920 C CA . ALA B 1 57 ? -12.531 -4.32 -15.203 1 97.06 57 ALA B CA 1
ATOM 2921 C C . ALA B 1 57 ? -13.883 -3.646 -14.977 1 97.06 57 ALA B C 1
ATOM 2923 O O . ALA B 1 57 ? -14.891 -4.039 -15.578 1 97.06 57 ALA B O 1
ATOM 2924 N N . ALA B 1 58 ? -13.93 -2.689 -14.078 1 96.75 58 ALA B N 1
ATOM 2925 C CA . ALA B 1 58 ? -15.203 -2.078 -13.719 1 96.75 58 ALA B CA 1
ATOM 2926 C C . ALA B 1 58 ? -15.039 -0.594 -13.414 1 96.75 58 ALA B C 1
ATOM 2928 O O . ALA B 1 58 ? -13.922 -0.131 -13.141 1 96.75 58 ALA B O 1
ATOM 2929 N N . LEU B 1 59 ? -16.109 0.087 -13.547 1 96 59 LEU B N 1
ATOM 2930 C CA . LEU B 1 59 ? -16.203 1.459 -13.062 1 96 59 LEU B CA 1
ATOM 2931 C C . LEU B 1 59 ? -16.812 1.503 -11.672 1 96 59 LEU B C 1
ATOM 2933 O O . LEU B 1 59 ? -17.891 0.941 -11.438 1 96 59 LEU B O 1
ATOM 2937 N N . ASP B 1 60 ? -16.109 2.086 -10.773 1 95.12 60 ASP B N 1
ATOM 2938 C CA . ASP B 1 60 ? -16.656 2.338 -9.445 1 95.12 60 ASP B CA 1
ATOM 2939 C C . ASP B 1 60 ? -17.547 3.584 -9.445 1 95.12 60 ASP B C 1
ATOM 2941 O O . ASP B 1 60 ? -17.047 4.707 -9.508 1 95.12 60 ASP B O 1
ATOM 2945 N N . LEU B 1 61 ? -18.781 3.441 -9.297 1 92.94 61 LEU B N 1
ATOM 2946 C CA . LEU B 1 61 ? -19.75 4.527 -9.477 1 92.94 61 LEU B CA 1
ATOM 2947 C C . LEU B 1 61 ? -19.656 5.523 -8.328 1 92.94 61 LEU B C 1
ATOM 2949 O O . LEU B 1 61 ? -19.984 6.703 -8.492 1 92.94 61 LEU B O 1
ATOM 2953 N N . ARG B 1 62 ? -19.297 5.023 -7.168 1 90.38 62 ARG B N 1
ATOM 2954 C CA . ARG B 1 62 ? -19.047 5.941 -6.062 1 90.38 62 ARG B CA 1
ATOM 2955 C C . ARG B 1 62 ? -17.891 6.887 -6.375 1 90.38 62 ARG B C 1
ATOM 2957 O O . ARG B 1 62 ? -17.953 8.078 -6.07 1 90.38 62 ARG B O 1
ATOM 2964 N N . ARG B 1 63 ? -16.922 6.387 -6.945 1 88.94 63 ARG B N 1
ATOM 2965 C CA . ARG B 1 63 ? -15.773 7.195 -7.316 1 88.94 63 ARG B CA 1
ATOM 2966 C C . ARG B 1 63 ? -16.125 8.164 -8.438 1 88.94 63 ARG B C 1
ATOM 2968 O O . ARG B 1 63 ? -15.625 9.297 -8.461 1 88.94 63 ARG B O 1
ATOM 2975 N N . VAL B 1 64 ? -16.922 7.688 -9.328 1 90.06 64 VAL B N 1
ATOM 2976 C CA . VAL B 1 64 ? -17.406 8.562 -10.383 1 90.06 64 VAL B CA 1
ATOM 2977 C C . VAL B 1 64 ? -18.203 9.719 -9.773 1 90.06 64 VAL B C 1
ATOM 2979 O O . VAL B 1 64 ? -18.016 10.875 -10.164 1 90.06 64 VAL B O 1
ATOM 2982 N N . GLU B 1 65 ? -19.031 9.359 -8.859 1 89.12 65 GLU B N 1
ATOM 2983 C CA . GLU B 1 65 ? -19.875 10.344 -8.188 1 89.12 65 GLU B CA 1
ATOM 2984 C C . GLU B 1 65 ? -19.047 11.477 -7.594 1 89.12 65 GLU B C 1
ATOM 2986 O O . GLU B 1 65 ? -19.453 12.641 -7.629 1 89.12 65 GLU B O 1
ATOM 2991 N N . TRP B 1 66 ? -17.906 11.148 -7.164 1 87.56 66 TRP B N 1
ATOM 2992 C CA . TRP B 1 66 ? -17.125 12.156 -6.453 1 87.56 66 TRP B CA 1
ATOM 2993 C C . TRP B 1 66 ? -15.938 12.609 -7.289 1 87.56 66 TRP B C 1
ATOM 2995 O O . TRP B 1 66 ? -14.906 13.016 -6.746 1 87.56 66 TRP B O 1
ATOM 3005 N N . SER B 1 67 ? -15.984 12.383 -8.531 1 84.19 67 SER B N 1
ATOM 3006 C CA . SER B 1 67 ? -15.102 12.953 -9.539 1 84.19 67 SER B CA 1
ATOM 3007 C C . SER B 1 67 ? -13.672 12.453 -9.375 1 84.19 67 SER B C 1
ATOM 3009 O O . SER B 1 67 ? -12.719 13.234 -9.484 1 84.19 67 SER B O 1
ATOM 3011 N N . ASP B 1 68 ? -13.586 11.219 -9.008 1 86.75 68 ASP B N 1
ATOM 3012 C CA . ASP B 1 68 ? -12.266 10.602 -9.039 1 86.75 68 ASP B CA 1
ATOM 3013 C C . ASP B 1 68 ? -11.703 10.562 -10.453 1 86.75 68 ASP B C 1
ATOM 3015 O O . ASP B 1 68 ? -12.422 10.211 -11.398 1 86.75 68 ASP B O 1
ATOM 3019 N N . ALA B 1 69 ? -10.438 10.977 -10.516 1 83 69 ALA B N 1
ATOM 3020 C CA . ALA B 1 69 ? -9.805 11.039 -11.836 1 83 69 ALA B CA 1
ATOM 3021 C C . ALA B 1 69 ? -9.609 9.641 -12.406 1 83 69 ALA B C 1
ATOM 3023 O O . ALA B 1 69 ? -9.492 9.477 -13.625 1 83 69 ALA B O 1
ATOM 3024 N N . SER B 1 70 ? -9.578 8.633 -11.625 1 88.38 70 SER B N 1
ATOM 3025 C CA . SER B 1 70 ? -9.344 7.254 -12.039 1 88.38 70 SER B CA 1
ATOM 3026 C C . SER B 1 70 ? -10.297 6.293 -11.328 1 88.38 70 SER B C 1
ATOM 3028 O O . SER B 1 70 ? -9.867 5.5 -10.492 1 88.38 70 SER B O 1
ATOM 3030 N N . PRO B 1 71 ? -11.539 6.316 -11.781 1 93 71 PRO B N 1
ATOM 3031 C CA . PRO B 1 71 ? -12.555 5.535 -11.078 1 93 71 PRO B CA 1
ATOM 3032 C C . PRO B 1 71 ? -12.547 4.059 -11.469 1 93 71 PRO B C 1
ATOM 3034 O O . PRO B 1 71 ? -13.336 3.271 -10.945 1 93 71 PRO B O 1
ATOM 3037 N N . GLN B 1 72 ? -11.641 3.645 -12.359 1 94.94 72 GLN B N 1
ATOM 3038 C CA . GLN B 1 72 ? -11.586 2.262 -12.82 1 94.94 72 GLN B CA 1
ATOM 3039 C C . GLN B 1 72 ? -10.953 1.355 -11.766 1 94.94 72 GLN B C 1
ATOM 3041 O O . GLN B 1 72 ? -9.984 1.742 -11.109 1 94.94 72 GLN B O 1
ATOM 3046 N N . VAL B 1 73 ? -11.586 0.211 -11.578 1 96.38 73 VAL B N 1
ATOM 3047 C CA . VAL B 1 73 ? -11.086 -0.795 -10.648 1 96.38 73 VAL B CA 1
ATOM 3048 C C . VAL B 1 73 ? -11.25 -2.188 -11.25 1 96.38 73 VAL B C 1
ATOM 3050 O O . VAL B 1 73 ? -11.891 -2.348 -12.289 1 96.38 73 VAL B O 1
ATOM 3053 N N . ALA B 1 74 ? -10.547 -3.176 -10.711 1 97.06 74 ALA B N 1
ATOM 3054 C CA . ALA B 1 74 ? -10.836 -4.582 -10.984 1 97.06 74 ALA B CA 1
ATOM 3055 C C . ALA B 1 74 ? -11.727 -5.18 -9.891 1 97.06 74 ALA B C 1
ATOM 3057 O O . ALA B 1 74 ? -11.555 -4.871 -8.711 1 97.06 74 ALA B O 1
ATOM 3058 N N . VAL B 1 75 ? -12.656 -6.016 -10.305 1 97.81 75 VAL B N 1
ATOM 3059 C CA . VAL B 1 75 ? -13.578 -6.652 -9.367 1 97.81 75 VAL B CA 1
ATOM 3060 C C . VAL B 1 75 ? -13.492 -8.172 -9.508 1 97.81 75 VAL B C 1
ATOM 3062 O O . VAL B 1 75 ? -13.664 -8.711 -10.609 1 97.81 75 VAL B O 1
ATOM 3065 N N . LYS B 1 76 ? -13.148 -8.812 -8.445 1 96.81 76 LYS B N 1
ATOM 3066 C CA . LYS B 1 76 ? -13.156 -10.273 -8.414 1 96.81 76 LYS B CA 1
ATOM 3067 C C . LYS B 1 76 ? -14.422 -10.805 -7.742 1 96.81 76 LYS B C 1
ATOM 3069 O O . LYS B 1 76 ? -14.742 -10.414 -6.617 1 96.81 76 LYS B O 1
ATOM 3074 N N . ARG B 1 77 ? -15.109 -11.641 -8.438 1 96.44 77 ARG B N 1
ATOM 3075 C CA . ARG B 1 77 ? -16.359 -12.203 -7.91 1 96.44 77 ARG B CA 1
ATOM 3076 C C . ARG B 1 77 ? -16.438 -13.695 -8.18 1 96.44 77 ARG B C 1
ATOM 3078 O O . ARG B 1 77 ? -15.672 -14.234 -8.977 1 96.44 77 ARG B O 1
ATOM 3085 N N . LEU B 1 78 ? -17.328 -14.32 -7.48 1 94.06 78 LEU B N 1
ATOM 3086 C CA . LEU B 1 78 ? -17.578 -15.742 -7.688 1 94.06 78 LEU B CA 1
ATOM 3087 C C . LEU B 1 78 ? -18.359 -15.969 -8.984 1 94.06 78 LEU B C 1
ATOM 3089 O O . LEU B 1 78 ? -19.141 -15.117 -9.406 1 94.06 78 LEU B O 1
ATOM 3093 N N . LEU B 1 79 ? -18.047 -17.125 -9.586 1 91.5 79 LEU B N 1
ATOM 3094 C CA . LEU B 1 79 ? -18.906 -17.531 -10.695 1 91.5 79 LEU B CA 1
ATOM 3095 C C . LEU B 1 79 ? -20.359 -17.578 -10.273 1 91.5 79 LEU B C 1
ATOM 3097 O O . LEU B 1 79 ? -20.672 -17.859 -9.117 1 91.5 79 LEU B O 1
ATOM 3101 N N . PRO B 1 80 ? -21.25 -17.297 -11.18 1 91.69 80 PRO B N 1
ATOM 3102 C CA . PRO B 1 80 ? -22.672 -17.203 -10.859 1 91.69 80 PRO B CA 1
ATOM 3103 C C . PRO B 1 80 ? -23.203 -18.438 -10.133 1 91.69 80 PRO B C 1
ATOM 3105 O O . PRO B 1 80 ? -24 -18.312 -9.203 1 91.69 80 PRO B O 1
ATOM 3108 N N . GLU B 1 81 ? -22.688 -19.562 -10.461 1 91.38 81 GLU B N 1
ATOM 3109 C CA . GLU B 1 81 ? -23.188 -20.812 -9.883 1 91.38 81 GLU B CA 1
ATOM 3110 C C . GLU B 1 81 ? -22.688 -21 -8.453 1 91.38 81 GLU B C 1
ATOM 3112 O O . GLU B 1 81 ? -23.219 -21.812 -7.703 1 91.38 81 GLU B O 1
ATOM 3117 N N . LEU B 1 82 ? -21.734 -20.203 -8.078 1 92.25 82 LEU B N 1
ATOM 3118 C CA . LEU B 1 82 ? -21.109 -20.406 -6.773 1 92.25 82 LEU B CA 1
ATOM 3119 C C . LEU B 1 82 ? -21.438 -19.25 -5.836 1 92.25 82 LEU B C 1
ATOM 3121 O O . LEU B 1 82 ? -21 -19.234 -4.68 1 92.25 82 LEU B O 1
ATOM 3125 N N . THR B 1 83 ? -22.219 -18.328 -6.258 1 92.81 83 THR B N 1
ATOM 3126 C CA . THR B 1 83 ? -22.469 -17.109 -5.508 1 92.81 83 THR B CA 1
ATOM 3127 C C . THR B 1 83 ? -23.141 -17.422 -4.176 1 92.81 83 THR B C 1
ATOM 3129 O O . THR B 1 83 ? -23 -16.656 -3.211 1 92.81 83 THR B O 1
ATOM 3132 N N . ARG B 1 84 ? -23.812 -18.531 -4.094 1 92.81 84 ARG B N 1
ATOM 3133 C CA . ARG B 1 84 ? -24.531 -18.859 -2.871 1 92.81 84 ARG B CA 1
ATOM 3134 C C . ARG B 1 84 ? -23.797 -19.953 -2.082 1 92.81 84 ARG B C 1
ATOM 3136 O O . ARG B 1 84 ? -24.281 -20.391 -1.034 1 92.81 84 ARG B O 1
ATOM 3143 N N . ASN B 1 85 ? -22.734 -20.359 -2.623 1 91.12 85 ASN B N 1
ATOM 3144 C CA . ASN B 1 85 ? -21.906 -21.344 -1.921 1 91.12 85 ASN B CA 1
ATOM 3145 C C . ASN B 1 85 ? -21.094 -20.688 -0.807 1 91.12 85 ASN B C 1
ATOM 3147 O O . ASN B 1 85 ? -20.188 -19.906 -1.075 1 91.12 85 ASN B O 1
ATOM 3151 N N . TYR B 1 86 ? -21.344 -21.078 0.329 1 89.75 86 TYR B N 1
ATOM 3152 C CA . TYR B 1 86 ? -20.75 -20.422 1.49 1 89.75 86 TYR B CA 1
ATOM 3153 C C . TYR B 1 86 ? -19.234 -20.625 1.512 1 89.75 86 TYR B C 1
ATOM 3155 O O . TYR B 1 86 ? -18.484 -19.703 1.848 1 89.75 86 TYR B O 1
ATOM 3163 N N . GLN B 1 87 ? -18.859 -21.812 1.198 1 86.5 87 GLN B N 1
ATOM 3164 C CA . GLN B 1 87 ? -17.422 -22.078 1.206 1 86.5 87 GLN B CA 1
ATOM 3165 C C . GLN B 1 87 ? -16.688 -21.234 0.179 1 86.5 87 GLN B C 1
ATOM 3167 O O . GLN B 1 87 ? -15.586 -20.75 0.438 1 86.5 87 GLN B O 1
ATOM 3172 N N . ALA B 1 88 ? -17.328 -21.078 -0.942 1 89.31 88 ALA B N 1
ATOM 3173 C CA . ALA B 1 88 ? -16.75 -20.219 -1.975 1 89.31 88 ALA B CA 1
ATOM 3174 C C . ALA B 1 88 ? -16.703 -18.766 -1.515 1 89.31 88 ALA B C 1
ATOM 3176 O O . ALA B 1 88 ? -15.703 -18.078 -1.729 1 89.31 88 ALA B O 1
ATOM 3177 N N . GLN B 1 89 ? -17.703 -18.359 -0.861 1 92.62 89 GLN B N 1
ATOM 3178 C CA . GLN B 1 89 ? -17.75 -17 -0.32 1 92.62 89 GLN B CA 1
ATOM 3179 C C . GLN B 1 89 ? -16.656 -16.781 0.72 1 92.62 89 GLN B C 1
ATOM 3181 O O . GLN B 1 89 ? -15.961 -15.758 0.701 1 92.62 89 GLN B O 1
ATOM 3186 N N . LEU B 1 90 ? -16.531 -17.719 1.543 1 89.88 90 LEU B N 1
ATOM 3187 C CA . LEU B 1 90 ? -15.523 -17.641 2.602 1 89.88 90 LEU B CA 1
ATOM 3188 C C . LEU B 1 90 ? -14.117 -17.578 2.018 1 89.88 90 LEU B C 1
ATOM 3190 O O . LEU B 1 90 ? -13.281 -16.797 2.48 1 89.88 90 LEU B O 1
ATOM 3194 N N . ALA B 1 91 ? -13.859 -18.375 1.025 1 88.5 91 ALA B N 1
ATOM 3195 C CA . ALA B 1 91 ? -12.547 -18.375 0.382 1 88.5 91 ALA B CA 1
ATOM 3196 C C . ALA B 1 91 ? -12.227 -17.031 -0.249 1 88.5 91 ALA B C 1
ATOM 3198 O O . ALA B 1 91 ? -11.109 -16.531 -0.123 1 88.5 91 ALA B O 1
ATOM 3199 N N . LEU B 1 92 ? -13.195 -16.5 -0.914 1 92.88 92 LEU B N 1
ATOM 3200 C CA . LEU B 1 92 ? -13.023 -15.188 -1.532 1 92.88 92 LEU B CA 1
ATOM 3201 C C . LEU B 1 92 ? -12.766 -14.125 -0.476 1 92.88 92 LEU B C 1
ATOM 3203 O O . LEU B 1 92 ? -11.859 -13.297 -0.636 1 92.88 92 LEU B O 1
ATOM 3207 N N . ALA B 1 93 ? -13.492 -14.172 0.604 1 93.25 93 ALA B N 1
ATOM 3208 C CA . ALA B 1 93 ? -13.328 -13.211 1.692 1 93.25 93 ALA B CA 1
ATOM 3209 C C . ALA B 1 93 ? -11.953 -13.352 2.346 1 93.25 93 ALA B C 1
ATOM 3211 O O . ALA B 1 93 ? -11.305 -12.352 2.654 1 93.25 93 ALA B O 1
ATOM 3212 N N . GLN B 1 94 ? -11.562 -14.531 2.506 1 90.19 94 GLN B N 1
ATOM 3213 C CA . GLN B 1 94 ? -10.273 -14.773 3.135 1 90.19 94 GLN B CA 1
ATOM 3214 C C . GLN B 1 94 ? -9.125 -14.281 2.252 1 90.19 94 GLN B C 1
ATOM 3216 O O . GLN B 1 94 ? -8.117 -13.781 2.754 1 90.19 94 GLN B O 1
ATOM 3221 N N . GLU B 1 95 ? -9.312 -14.531 0.972 1 92.38 95 GLU B N 1
ATOM 3222 C CA . GLU B 1 95 ? -8.32 -13.977 0.052 1 92.38 95 GLU B CA 1
ATOM 3223 C C . GLU B 1 95 ? -8.188 -12.469 0.234 1 92.38 95 GLU B C 1
ATOM 3225 O O . GLU B 1 95 ? -7.07 -11.945 0.348 1 92.38 95 GLU B O 1
ATOM 3230 N N . PHE B 1 96 ? -9.25 -11.797 0.323 1 94 96 PHE B N 1
ATOM 3231 C CA . PHE B 1 96 ? -9.25 -10.359 0.552 1 94 96 PHE B CA 1
ATOM 3232 C C . PHE B 1 96 ? -8.57 -10.016 1.874 1 94 96 PHE B C 1
ATOM 3234 O O . PHE B 1 96 ? -7.758 -9.094 1.94 1 94 96 PHE B O 1
ATOM 3241 N N . CYS B 1 97 ? -8.883 -10.781 2.896 1 89.69 97 CYS B N 1
ATOM 3242 C CA . CYS B 1 97 ? -8.375 -10.5 4.234 1 89.69 97 CYS B CA 1
ATOM 3243 C C . CYS B 1 97 ? -6.859 -10.648 4.285 1 89.69 97 CYS B C 1
ATOM 3245 O O . CYS B 1 97 ? -6.18 -9.891 4.984 1 89.69 97 CYS B O 1
ATOM 3247 N N . ILE B 1 98 ? -6.352 -11.516 3.559 1 88.44 98 ILE B N 1
ATOM 3248 C CA . ILE B 1 98 ? -4.906 -11.695 3.488 1 88.44 98 ILE B CA 1
ATOM 3249 C C . ILE B 1 98 ? -4.277 -10.531 2.736 1 88.44 98 ILE B C 1
ATOM 3251 O O . ILE B 1 98 ? -3.316 -9.922 3.215 1 88.44 98 ILE B O 1
ATOM 3255 N N . LEU B 1 99 ? -4.848 -10.195 1.681 1 92.69 99 LEU B N 1
ATOM 3256 C CA . LEU B 1 99 ? -4.285 -9.188 0.781 1 92.69 99 LEU B CA 1
ATOM 3257 C C . LEU B 1 99 ? -4.324 -7.805 1.417 1 92.69 99 LEU B C 1
ATOM 3259 O O . LEU B 1 99 ? -3.416 -6.996 1.211 1 92.69 99 LEU B O 1
ATOM 3263 N N . ARG B 1 100 ? -5.32 -7.535 2.121 1 89.44 100 ARG B N 1
ATOM 3264 C CA . ARG B 1 100 ? -5.559 -6.18 2.617 1 89.44 100 ARG B CA 1
ATOM 3265 C C . ARG B 1 100 ? -4.441 -5.742 3.559 1 89.44 100 ARG B C 1
ATOM 3267 O O . ARG B 1 100 ? -4.242 -4.543 3.777 1 89.44 100 ARG B O 1
ATOM 3274 N N . HIS B 1 101 ? -3.727 -6.629 4.098 1 83.75 101 HIS B N 1
ATOM 3275 C CA . HIS B 1 101 ? -2.678 -6.309 5.059 1 83.75 101 HIS B CA 1
ATOM 3276 C C . HIS B 1 101 ? -1.31 -6.262 4.387 1 83.75 101 HIS B C 1
ATOM 3278 O O . HIS B 1 101 ? -0.315 -5.895 5.02 1 83.75 101 HIS B O 1
ATOM 3284 N N . LEU B 1 102 ? -1.279 -6.66 3.225 1 87.62 102 LEU B N 1
ATOM 3285 C CA . LEU B 1 102 ? -0.011 -6.723 2.506 1 87.62 102 LEU B CA 1
ATOM 3286 C C . LEU B 1 102 ? 0.244 -5.43 1.741 1 87.62 102 LEU B C 1
ATOM 3288 O O . LEU B 1 102 ? -0.416 -5.156 0.736 1 87.62 102 LEU B O 1
ATOM 3292 N N . VAL B 1 103 ? 1.191 -4.68 2.283 1 85.06 103 VAL B N 1
ATOM 3293 C CA . VAL B 1 103 ? 1.532 -3.422 1.629 1 85.06 103 VAL B CA 1
ATOM 3294 C C . VAL B 1 103 ? 2.896 -3.543 0.953 1 85.06 103 VAL B C 1
ATOM 3296 O O . VAL B 1 103 ? 3.934 -3.469 1.616 1 85.06 103 VAL B O 1
ATOM 3299 N N . HIS B 1 104 ? 2.91 -3.711 -0.252 1 89.88 104 HIS B N 1
ATOM 3300 C CA . HIS B 1 104 ? 4.113 -3.865 -1.063 1 89.88 104 HIS B CA 1
ATOM 3301 C C . HIS B 1 104 ? 3.822 -3.592 -2.535 1 89.88 104 HIS B C 1
ATOM 3303 O O . HIS B 1 104 ? 2.789 -4.012 -3.059 1 89.88 104 HIS B O 1
ATOM 3309 N N . PRO B 1 105 ? 4.75 -2.928 -3.18 1 89.12 105 PRO B N 1
ATOM 3310 C CA . PRO B 1 105 ? 4.512 -2.588 -4.586 1 89.12 105 PRO B CA 1
ATOM 3311 C C . PRO B 1 105 ? 4.383 -3.822 -5.477 1 89.12 105 PRO B C 1
ATOM 3313 O O . PRO B 1 105 ? 3.844 -3.736 -6.582 1 89.12 105 PRO B O 1
ATOM 3316 N N . GLY B 1 106 ? 4.891 -4.93 -5.051 1 94.56 106 GLY B N 1
ATOM 3317 C CA . GLY B 1 106 ? 4.859 -6.148 -5.848 1 94.56 106 GLY B CA 1
ATOM 3318 C C . GLY B 1 106 ? 3.674 -7.039 -5.535 1 94.56 106 GLY B C 1
ATOM 3319 O O . GLY B 1 106 ? 3.607 -8.18 -6 1 94.56 106 GLY B O 1
ATOM 3320 N N . VAL B 1 107 ? 2.764 -6.613 -4.734 1 94.88 107 VAL B N 1
ATOM 3321 C CA . VAL B 1 107 ? 1.535 -7.328 -4.402 1 94.88 107 VAL B CA 1
ATOM 3322 C C . VAL B 1 107 ? 0.324 -6.484 -4.793 1 94.88 107 VAL B C 1
ATOM 3324 O O . VAL B 1 107 ? 0.279 -5.281 -4.516 1 94.88 107 VAL B O 1
ATOM 3327 N N . VAL B 1 108 ? -0.596 -7.082 -5.461 1 95.25 108 VAL B N 1
ATOM 3328 C CA . VAL B 1 108 ? -1.771 -6.355 -5.934 1 95.25 108 VAL B CA 1
ATOM 3329 C C . VAL B 1 108 ? -2.473 -5.688 -4.754 1 95.25 108 VAL B C 1
ATOM 3331 O O . VAL B 1 108 ? -2.609 -6.285 -3.686 1 95.25 108 VAL B O 1
ATOM 3334 N N . ARG B 1 109 ? -2.893 -4.512 -4.973 1 92.75 109 ARG B N 1
ATOM 3335 C CA . ARG B 1 109 ? -3.572 -3.758 -3.926 1 92.75 109 ARG B CA 1
ATOM 3336 C C . ARG B 1 109 ? -5.078 -3.994 -3.967 1 92.75 109 ARG B C 1
ATOM 3338 O O . ARG B 1 109 ? -5.715 -3.791 -5.004 1 92.75 109 ARG B O 1
ATOM 3345 N N . VAL B 1 110 ? -5.609 -4.375 -2.883 1 94.62 110 VAL B N 1
ATOM 3346 C CA . VAL B 1 110 ? -7.059 -4.535 -2.795 1 94.62 110 VAL B CA 1
ATOM 3347 C C . VAL B 1 110 ? -7.668 -3.338 -2.068 1 94.62 110 VAL B C 1
ATOM 3349 O O . VAL B 1 110 ? -7.004 -2.693 -1.255 1 94.62 110 VAL B O 1
ATOM 3352 N N . PHE B 1 111 ? -8.914 -3.035 -2.381 1 93.62 111 PHE B N 1
ATOM 3353 C CA . PHE B 1 111 ? -9.555 -1.847 -1.825 1 93.62 111 PHE B CA 1
ATOM 3354 C C . PHE B 1 111 ? -10.562 -2.229 -0.747 1 93.62 111 PHE B C 1
ATOM 3356 O O . PHE B 1 111 ? -10.453 -1.781 0.397 1 93.62 111 PHE B O 1
ATOM 3363 N N . ASP B 1 112 ? -11.57 -3.059 -1.179 1 94.56 112 ASP B N 1
ATOM 3364 C CA . ASP B 1 112 ? -12.57 -3.375 -0.171 1 94.56 112 ASP B CA 1
ATOM 3365 C C . ASP B 1 112 ? -13.398 -4.59 -0.584 1 94.56 112 ASP B C 1
ATOM 3367 O O . ASP B 1 112 ? -13.375 -5 -1.746 1 94.56 112 ASP B O 1
ATOM 3371 N N . LEU B 1 113 ? -14.047 -5.164 0.421 1 94.69 113 LEU B N 1
ATOM 3372 C CA . LEU B 1 113 ? -14.984 -6.27 0.256 1 94.69 113 LEU B CA 1
ATOM 3373 C C . LEU B 1 113 ? -16.422 -5.754 0.157 1 94.69 113 LEU B C 1
ATOM 3375 O O . LEU B 1 113 ? -16.844 -4.93 0.969 1 94.69 113 LEU B O 1
ATOM 3379 N N . HIS B 1 114 ? -17.188 -6.246 -0.86 1 93.5 114 HIS B N 1
ATOM 3380 C CA . HIS B 1 114 ? -18.5 -5.691 -1.148 1 93.5 114 HIS B CA 1
ATOM 3381 C C . HIS B 1 114 ? -19.562 -6.785 -1.201 1 93.5 114 HIS B C 1
ATOM 3383 O O . HIS B 1 114 ? -19.281 -7.91 -1.621 1 93.5 114 HIS B O 1
ATOM 3389 N N . ASN B 1 115 ? -20.719 -6.414 -0.794 1 92.19 115 ASN B N 1
ATOM 3390 C CA . ASN B 1 115 ? -21.938 -7.172 -1.1 1 92.19 115 ASN B CA 1
ATOM 3391 C C . ASN B 1 115 ? -22.734 -6.52 -2.223 1 92.19 115 ASN B C 1
ATOM 3393 O O . ASN B 1 115 ? -23.391 -5.5 -2.012 1 92.19 115 ASN B O 1
ATOM 3397 N N . GLU B 1 116 ? -22.641 -7.09 -3.375 1 93.5 116 GLU B N 1
ATOM 3398 C CA . GLU B 1 116 ? -23.328 -6.57 -4.555 1 93.5 116 GLU B CA 1
ATOM 3399 C C . GLU B 1 116 ? -24.531 -7.441 -4.922 1 93.5 116 GLU B C 1
ATOM 3401 O O . GLU B 1 116 ? -24.656 -8.57 -4.438 1 93.5 116 GLU B O 1
ATOM 3406 N N . PRO B 1 117 ? -25.391 -6.895 -5.707 1 91.94 117 PRO B N 1
ATOM 3407 C CA . PRO B 1 117 ? -26.516 -7.711 -6.133 1 91.94 117 PRO B CA 1
ATOM 3408 C C . PRO B 1 117 ? -26.094 -9.023 -6.785 1 91.94 117 PRO B C 1
ATOM 3410 O O . PRO B 1 117 ? -26.797 -10.031 -6.672 1 91.94 117 PRO B O 1
ATOM 3413 N N . PHE B 1 118 ? -24.922 -9.031 -7.402 1 92 118 PHE B N 1
ATOM 3414 C CA . PHE B 1 118 ? -24.453 -10.234 -8.086 1 92 118 PHE B CA 1
ATOM 3415 C C . PHE B 1 118 ? -23.641 -11.117 -7.133 1 92 118 PHE B C 1
ATOM 3417 O O . PHE B 1 118 ? -23.109 -12.148 -7.539 1 92 118 PHE B O 1
ATOM 3424 N N . GLY B 1 119 ? -23.578 -10.68 -5.84 1 93.25 119 GLY B N 1
ATOM 3425 C CA . GLY B 1 119 ? -22.906 -11.5 -4.844 1 93.25 119 GLY B CA 1
ATOM 3426 C C . GLY B 1 119 ? -21.688 -10.828 -4.227 1 93.25 119 GLY B C 1
ATOM 3427 O O . GLY B 1 119 ? -21.422 -9.656 -4.508 1 93.25 119 GLY B O 1
ATOM 3428 N N . LEU B 1 120 ? -21.016 -11.609 -3.381 1 94.38 120 LEU B N 1
ATOM 3429 C CA . LEU B 1 120 ? -19.812 -11.141 -2.707 1 94.38 120 LEU B CA 1
ATOM 3430 C C . LEU B 1 120 ? -18.688 -10.906 -3.707 1 94.38 120 LEU B C 1
ATOM 3432 O O . LEU B 1 120 ? -18.484 -11.711 -4.613 1 94.38 120 LEU B O 1
ATOM 3436 N N . CYS B 1 121 ? -18.031 -9.836 -3.553 1 96.81 121 CYS B N 1
ATOM 3437 C CA . CYS B 1 121 ? -16.875 -9.531 -4.402 1 96.81 121 CYS B CA 1
ATOM 3438 C C . CYS B 1 121 ? -15.922 -8.578 -3.707 1 96.81 121 CYS B C 1
ATOM 3440 O O . CYS B 1 121 ? -16.234 -8.023 -2.654 1 96.81 121 CYS B O 1
ATOM 3442 N N . TYR B 1 122 ? -14.711 -8.461 -4.203 1 96.5 122 TYR B N 1
ATOM 3443 C CA . TYR B 1 122 ? -13.859 -7.391 -3.701 1 96.5 122 TYR B CA 1
ATOM 3444 C C . TYR B 1 122 ? -13.219 -6.613 -4.848 1 96.5 122 TYR B C 1
ATOM 3446 O O . TYR B 1 122 ? -13.055 -7.145 -5.949 1 96.5 122 TYR B O 1
ATOM 3454 N N . SER B 1 123 ? -13.039 -5.324 -4.59 1 96.62 123 SER B N 1
ATOM 3455 C CA . SER B 1 123 ? -12.406 -4.426 -5.555 1 96.62 123 SER B CA 1
ATOM 3456 C C . SER B 1 123 ? -10.906 -4.32 -5.312 1 96.62 123 SER B C 1
ATOM 3458 O O . SER B 1 123 ? -10.445 -4.453 -4.18 1 96.62 123 SER B O 1
ATOM 3460 N N . MET B 1 124 ? -10.18 -4.117 -6.379 1 96 124 MET B N 1
ATOM 3461 C CA . MET B 1 124 ? -8.727 -3.98 -6.324 1 96 124 MET B CA 1
ATOM 3462 C C . MET B 1 124 ? -8.227 -3.082 -7.453 1 96 124 MET B C 1
ATOM 3464 O O . MET B 1 124 ? -9 -2.641 -8.297 1 96 124 MET B O 1
ATOM 3468 N N . GLU B 1 125 ? -6.98 -2.732 -7.363 1 93.5 125 GLU B N 1
ATOM 3469 C CA . GLU B 1 125 ? -6.398 -1.884 -8.398 1 93.5 125 GLU B CA 1
ATOM 3470 C C . GLU B 1 125 ? -6.453 -2.562 -9.766 1 93.5 125 GLU B C 1
ATOM 3472 O O . GLU B 1 125 ? -6.242 -3.771 -9.875 1 93.5 125 GLU B O 1
ATOM 3477 N N . LEU B 1 126 ? -6.848 -1.824 -10.742 1 94.56 126 LEU B N 1
ATOM 3478 C CA . LEU B 1 126 ? -6.797 -2.307 -12.117 1 94.56 126 LEU B CA 1
ATOM 3479 C C . LEU B 1 126 ? -5.391 -2.162 -12.695 1 94.56 126 LEU B C 1
ATOM 3481 O O . LEU B 1 126 ? -4.906 -1.045 -12.883 1 94.56 126 LEU B O 1
ATOM 3485 N N . LEU B 1 127 ? -4.789 -3.227 -12.883 1 92.62 127 LEU B N 1
ATOM 3486 C CA . LEU B 1 127 ? -3.418 -3.242 -13.383 1 92.62 127 LEU B CA 1
ATOM 3487 C C . LEU B 1 127 ? -3.398 -3.242 -14.906 1 92.62 127 LEU B C 1
ATOM 3489 O O . LEU B 1 127 ? -4.117 -4.02 -15.547 1 92.62 127 LEU B O 1
ATOM 3493 N N . GLN B 1 128 ? -2.652 -2.248 -15.352 1 88.94 128 GLN B N 1
ATOM 3494 C CA . GLN B 1 128 ? -2.396 -2.227 -16.797 1 88.94 128 GLN B CA 1
ATOM 3495 C C . GLN B 1 128 ? -1.032 -2.828 -17.109 1 88.94 128 GLN B C 1
ATOM 3497 O O . GLN B 1 128 ? -0.016 -2.416 -16.547 1 88.94 128 GLN B O 1
ATOM 3502 N N . GLY B 1 129 ? -1.05 -3.867 -17.766 1 88.94 129 GLY B N 1
ATOM 3503 C CA . GLY B 1 129 ? 0.187 -4.539 -18.141 1 88.94 129 GLY B CA 1
ATOM 3504 C C . GLY B 1 129 ? -0.037 -5.895 -18.781 1 88.94 129 GLY B C 1
ATOM 3505 O O . GLY B 1 129 ? -1.1 -6.148 -19.344 1 88.94 129 GLY B O 1
ATOM 3506 N N . ARG B 1 130 ? 1.037 -6.629 -18.859 1 89.12 130 ARG B N 1
ATOM 3507 C CA . ARG B 1 130 ? 0.943 -7.953 -19.469 1 89.12 130 ARG B CA 1
ATOM 3508 C C . ARG B 1 130 ? 1.377 -9.031 -18.484 1 89.12 130 ARG B C 1
ATOM 3510 O O . ARG B 1 130 ? 2.135 -8.766 -17.547 1 89.12 130 ARG B O 1
ATOM 3517 N N . ASN B 1 131 ? 0.878 -10.195 -18.734 1 90.81 131 ASN B N 1
ATOM 3518 C CA . ASN B 1 131 ? 1.292 -11.352 -17.938 1 90.81 131 ASN B CA 1
ATOM 3519 C C . ASN B 1 131 ? 2.723 -11.773 -18.25 1 90.81 131 ASN B C 1
ATOM 3521 O O . ASN B 1 131 ? 3.16 -11.664 -19.406 1 90.81 131 ASN B O 1
ATOM 3525 N N . ALA B 1 132 ? 3.354 -12.25 -17.25 1 92.88 132 ALA B N 1
ATOM 3526 C CA . ALA B 1 132 ? 4.727 -12.711 -17.453 1 92.88 132 ALA B CA 1
ATOM 3527 C C . ALA B 1 132 ? 4.789 -13.812 -18.516 1 92.88 132 ALA B C 1
ATOM 3529 O O . ALA B 1 132 ? 5.809 -13.977 -19.188 1 92.88 132 ALA B O 1
ATOM 3530 N N . GLY B 1 133 ? 3.711 -14.547 -18.641 1 89.62 133 GLY B N 1
ATOM 3531 C CA . GLY B 1 133 ? 3.656 -15.609 -19.625 1 89.62 133 GLY B CA 1
ATOM 3532 C C . GLY B 1 133 ? 3.672 -15.102 -21.047 1 89.62 133 GLY B C 1
ATOM 3533 O O . GLY B 1 133 ? 3.92 -15.867 -21.984 1 89.62 133 GLY B O 1
ATOM 3534 N N . GLU B 1 134 ? 3.432 -13.844 -21.219 1 89.75 134 GLU B N 1
ATOM 3535 C CA . GLU B 1 134 ? 3.391 -13.234 -22.547 1 89.75 134 GLU B CA 1
ATOM 3536 C C . GLU B 1 134 ? 4.762 -12.711 -22.953 1 89.75 134 GLU B C 1
ATOM 3538 O O . GLU B 1 134 ? 4.961 -12.297 -24.094 1 89.75 134 GLU B O 1
ATOM 3543 N N . ILE B 1 135 ? 5.645 -12.742 -22.047 1 89.38 135 ILE B N 1
ATOM 3544 C CA . ILE B 1 135 ? 6.988 -12.25 -22.344 1 89.38 135 ILE B CA 1
ATOM 3545 C C . ILE B 1 135 ? 7.738 -13.281 -23.188 1 89.38 135 ILE B C 1
ATOM 3547 O O . ILE B 1 135 ? 7.703 -14.477 -22.891 1 89.38 135 ILE B O 1
ATOM 3551 N N . ARG B 1 136 ? 8.375 -12.797 -24.172 1 89.06 136 ARG B N 1
ATOM 3552 C CA . ARG B 1 136 ? 9.211 -13.633 -25.031 1 89.06 136 ARG B CA 1
ATOM 3553 C C . ARG B 1 136 ? 10.68 -13.234 -24.906 1 89.06 136 ARG B C 1
ATOM 3555 O O . ARG B 1 136 ? 10.992 -12.086 -24.609 1 89.06 136 ARG B O 1
ATOM 3562 N N . PRO B 1 137 ? 11.469 -14.328 -25.094 1 87.56 137 PRO B N 1
ATOM 3563 C CA . PRO B 1 137 ? 12.898 -13.984 -25.078 1 87.56 137 PRO B CA 1
ATOM 3564 C C . PRO B 1 137 ? 13.227 -12.836 -26.031 1 87.56 137 PRO B C 1
ATOM 3566 O O . PRO B 1 137 ? 12.758 -12.812 -27.172 1 87.56 137 PRO B O 1
ATOM 3569 N N . GLY B 1 138 ? 13.898 -11.828 -25.531 1 87 138 GLY B N 1
ATOM 3570 C CA . GLY B 1 138 ? 14.281 -10.695 -26.359 1 87 138 GLY B CA 1
ATOM 3571 C C . GLY B 1 138 ? 13.383 -9.484 -26.172 1 87 138 GLY B C 1
ATOM 3572 O O . GLY B 1 138 ? 13.734 -8.375 -26.562 1 87 138 GLY B O 1
ATOM 3573 N N . ASP B 1 139 ? 12.234 -9.719 -25.547 1 88.56 139 ASP B N 1
ATOM 3574 C CA . ASP B 1 139 ? 11.297 -8.617 -25.344 1 88.56 139 ASP B CA 1
ATOM 3575 C C . ASP B 1 139 ? 11.898 -7.555 -24.422 1 88.56 139 ASP B C 1
ATOM 3577 O O . ASP B 1 139 ? 11.625 -6.363 -24.578 1 88.56 139 ASP B O 1
ATOM 3581 N N . LEU B 1 140 ? 12.734 -7.98 -23.469 1 89.38 140 LEU B N 1
ATOM 3582 C CA . LEU B 1 140 ? 13.32 -7.082 -22.484 1 89.38 140 LEU B CA 1
ATOM 3583 C C . LEU B 1 140 ? 14.844 -7.203 -22.469 1 89.38 140 LEU B C 1
ATOM 3585 O O . LEU B 1 140 ? 15.383 -8.305 -22.609 1 89.38 140 LEU B O 1
ATOM 3589 N N . PRO B 1 141 ? 15.477 -6.035 -22.312 1 89.75 141 PRO B N 1
ATOM 3590 C CA . PRO B 1 141 ? 16.938 -6.098 -22.156 1 89.75 141 PRO B CA 1
ATOM 3591 C C . PRO B 1 141 ? 17.359 -6.75 -20.844 1 89.75 141 PRO B C 1
ATOM 3593 O O . PRO B 1 141 ? 16.562 -6.844 -19.906 1 89.75 141 PRO B O 1
ATOM 3596 N N . GLY B 1 142 ? 18.562 -7.176 -20.859 1 89.31 142 GLY B N 1
ATOM 3597 C CA . GLY B 1 142 ? 19.109 -7.859 -19.703 1 89.31 142 GLY B CA 1
ATOM 3598 C C . GLY B 1 142 ? 18.938 -7.078 -18.406 1 89.31 142 GLY B C 1
ATOM 3599 O O . GLY B 1 142 ? 18.531 -7.637 -17.391 1 89.31 142 GLY B O 1
ATOM 3600 N N . ALA B 1 143 ? 19.172 -5.828 -18.516 1 90.25 143 ALA B N 1
ATOM 3601 C CA . ALA B 1 143 ? 19.062 -4.977 -17.344 1 90.25 143 ALA B CA 1
ATOM 3602 C C . ALA B 1 143 ? 17.641 -4.938 -16.812 1 90.25 143 ALA B C 1
ATOM 3604 O O . ALA B 1 143 ? 17.406 -5.008 -15.602 1 90.25 143 ALA B O 1
ATOM 3605 N N . ALA B 1 144 ? 16.703 -4.859 -17.688 1 91.56 144 ALA B N 1
ATOM 360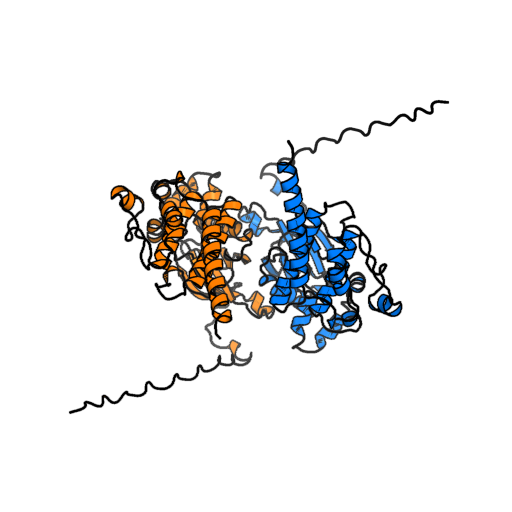6 C CA . ALA B 1 144 ? 15.297 -4.824 -17.312 1 91.56 144 ALA B CA 1
ATOM 3607 C C . ALA B 1 144 ? 14.859 -6.156 -16.719 1 91.56 144 ALA B C 1
ATOM 3609 O O . ALA B 1 144 ? 14.117 -6.184 -15.727 1 91.56 144 ALA B O 1
ATOM 3610 N N . LEU B 1 145 ? 15.367 -7.207 -17.281 1 93.69 145 LEU B N 1
ATOM 3611 C CA . LEU B 1 145 ? 15.055 -8.539 -16.766 1 93.69 145 LEU B CA 1
ATOM 3612 C C . LEU B 1 145 ? 15.617 -8.727 -15.359 1 93.69 145 LEU B C 1
ATOM 3614 O O . LEU B 1 145 ? 14.938 -9.273 -14.484 1 93.69 145 LEU B O 1
ATOM 3618 N N . ALA B 1 146 ? 16.812 -8.266 -15.188 1 94.88 146 ALA B N 1
ATOM 3619 C CA . ALA B 1 146 ? 17.469 -8.359 -13.883 1 94.88 146 ALA B CA 1
ATOM 3620 C C . ALA B 1 146 ? 16.672 -7.59 -12.828 1 94.88 146 ALA B C 1
ATOM 3622 O O . ALA B 1 146 ? 16.391 -8.125 -11.75 1 94.88 146 ALA B O 1
ATOM 3623 N N . THR B 1 147 ? 16.312 -6.418 -13.203 1 94.56 147 THR B N 1
ATOM 3624 C CA . THR B 1 147 ? 15.57 -5.559 -12.289 1 94.56 147 THR B CA 1
ATOM 3625 C C . THR B 1 147 ? 14.195 -6.145 -11.977 1 94.56 147 THR B C 1
ATOM 3627 O O . THR B 1 147 ? 13.789 -6.215 -10.82 1 94.56 147 THR B O 1
ATOM 3630 N N . MET B 1 148 ? 13.555 -6.527 -12.992 1 95.19 148 MET B N 1
ATOM 3631 C CA . MET B 1 148 ? 12.227 -7.117 -12.844 1 95.19 148 MET B CA 1
ATOM 3632 C C . MET B 1 148 ? 12.273 -8.344 -11.938 1 95.19 148 MET B C 1
ATOM 3634 O O . MET B 1 148 ? 11.438 -8.492 -11.047 1 95.19 148 MET B O 1
ATOM 3638 N N . THR B 1 149 ? 13.227 -9.18 -12.148 1 97.12 149 THR B N 1
ATOM 3639 C CA . THR B 1 149 ? 13.344 -10.422 -11.391 1 97.12 149 THR B CA 1
ATOM 3640 C C . THR B 1 149 ? 13.695 -10.141 -9.938 1 97.12 149 THR B C 1
ATOM 3642 O O . THR B 1 149 ? 13.156 -10.766 -9.023 1 97.12 149 THR B O 1
ATOM 3645 N N . ALA B 1 150 ? 14.57 -9.219 -9.758 1 97.38 150 ALA B N 1
ATOM 3646 C CA . ALA B 1 150 ? 14.906 -8.812 -8.391 1 97.38 150 ALA B CA 1
ATOM 3647 C C . ALA B 1 150 ? 13.672 -8.312 -7.652 1 97.38 150 ALA B C 1
ATOM 3649 O O . ALA B 1 150 ? 13.445 -8.672 -6.492 1 97.38 150 ALA B O 1
ATOM 3650 N N . ARG B 1 151 ? 12.898 -7.543 -8.305 1 96.25 151 ARG B N 1
ATOM 3651 C CA . ARG B 1 151 ? 11.68 -7 -7.711 1 96.25 151 ARG B CA 1
ATOM 3652 C C . ARG B 1 151 ? 10.672 -8.109 -7.422 1 96.25 151 ARG B C 1
ATOM 3654 O O . ARG B 1 151 ? 9.969 -8.062 -6.41 1 96.25 151 ARG B O 1
ATOM 3661 N N . PHE B 1 152 ? 10.617 -9.023 -8.344 1 97.88 152 PHE B N 1
ATOM 3662 C CA . PHE B 1 152 ? 9.75 -10.18 -8.156 1 97.88 152 PHE B CA 1
ATOM 3663 C C . PHE B 1 152 ? 10.117 -10.945 -6.895 1 97.88 152 PHE B C 1
ATOM 3665 O O . PHE B 1 152 ? 9.258 -11.211 -6.051 1 97.88 152 PHE B O 1
ATOM 3672 N N . PHE B 1 153 ? 11.367 -11.227 -6.695 1 98.44 153 PHE B N 1
ATOM 3673 C CA . PHE B 1 153 ? 11.812 -11.961 -5.516 1 98.44 153 PHE B CA 1
ATOM 3674 C C . PHE B 1 153 ? 11.719 -11.094 -4.27 1 98.44 153 PHE B C 1
ATOM 3676 O O . PHE B 1 153 ? 11.57 -11.609 -3.156 1 98.44 153 PHE B O 1
ATOM 3683 N N . ASP B 1 154 ? 11.797 -9.82 -4.461 1 97.19 154 ASP B N 1
ATOM 3684 C CA . ASP B 1 154 ? 11.578 -8.914 -3.336 1 97.19 154 ASP B CA 1
ATOM 3685 C C . ASP B 1 154 ? 10.148 -9.047 -2.799 1 97.19 154 ASP B C 1
ATOM 3687 O O . ASP B 1 154 ? 9.938 -9.086 -1.586 1 97.19 154 ASP B O 1
ATOM 3691 N N . ALA B 1 155 ? 9.242 -9.109 -3.67 1 97.06 155 ALA B N 1
ATOM 3692 C CA . ALA B 1 155 ? 7.848 -9.305 -3.277 1 97.06 155 ALA B CA 1
ATOM 3693 C C . ALA B 1 155 ? 7.66 -10.633 -2.561 1 97.06 155 ALA B C 1
ATOM 3695 O O . ALA B 1 155 ? 6.969 -10.711 -1.544 1 97.06 155 ALA B O 1
ATOM 3696 N N . LEU B 1 156 ? 8.305 -11.602 -3.078 1 97.94 156 LEU B N 1
ATOM 3697 C CA . LEU B 1 156 ? 8.195 -12.922 -2.469 1 97.94 156 LEU B CA 1
ATOM 3698 C C . LEU B 1 156 ? 8.844 -12.938 -1.09 1 97.94 156 LEU B C 1
ATOM 3700 O O . LEU B 1 156 ? 8.305 -13.531 -0.151 1 97.94 156 LEU B O 1
ATOM 3704 N N . ALA B 1 157 ? 10 -12.344 -1.034 1 98.06 157 ALA B N 1
ATOM 3705 C CA . ALA B 1 157 ? 10.672 -12.25 0.258 1 98.06 157 ALA B CA 1
ATOM 3706 C C . ALA B 1 157 ? 9.805 -11.523 1.278 1 98.06 157 ALA B C 1
ATOM 3708 O O . ALA B 1 157 ? 9.742 -11.922 2.445 1 98.06 157 ALA B O 1
ATOM 3709 N N . PHE B 1 158 ? 9.164 -10.523 0.836 1 94.31 158 PHE B N 1
ATOM 3710 C CA . PHE B 1 158 ? 8.242 -9.781 1.683 1 94.31 158 PHE B CA 1
ATOM 3711 C C . PHE B 1 158 ? 7.121 -10.688 2.186 1 94.31 158 PHE B C 1
ATOM 3713 O O . PHE B 1 158 ? 6.84 -10.727 3.385 1 94.31 158 PHE B O 1
ATOM 3720 N N . LEU B 1 159 ? 6.52 -11.406 1.329 1 96.38 159 LEU B N 1
ATOM 3721 C CA . LEU B 1 159 ? 5.457 -12.328 1.708 1 96.38 159 LEU B CA 1
ATOM 3722 C C . LEU B 1 159 ? 5.953 -13.336 2.738 1 96.38 159 LEU B C 1
ATOM 3724 O O . LEU B 1 159 ? 5.309 -13.547 3.768 1 96.38 159 LEU B O 1
ATOM 3728 N N . HIS B 1 160 ? 7.07 -13.898 2.453 1 96.75 160 HIS B N 1
ATOM 3729 C CA . HIS B 1 160 ? 7.617 -14.945 3.309 1 96.75 160 HIS B CA 1
ATOM 3730 C C . HIS B 1 160 ? 7.992 -14.398 4.68 1 96.75 160 HIS B C 1
ATOM 3732 O O . HIS B 1 160 ? 7.844 -15.086 5.691 1 96.75 160 HIS B O 1
ATOM 3738 N N . ALA B 1 161 ? 8.445 -13.195 4.68 1 94.25 161 ALA B N 1
ATOM 3739 C CA . ALA B 1 161 ? 8.781 -12.547 5.945 1 94.25 161 ALA B CA 1
ATOM 3740 C C . ALA B 1 161 ? 7.535 -12.359 6.809 1 94.25 161 ALA B C 1
ATOM 3742 O O . ALA B 1 161 ? 7.629 -12.289 8.031 1 94.25 161 ALA B O 1
ATOM 3743 N N . GLN B 1 162 ? 6.426 -12.305 6.18 1 89.88 162 GLN B N 1
ATOM 3744 C CA . GLN B 1 162 ? 5.16 -12.172 6.891 1 89.88 162 GLN B CA 1
ATOM 3745 C C . GLN B 1 162 ? 4.57 -13.547 7.219 1 89.88 162 GLN B C 1
ATOM 3747 O O . GLN B 1 162 ? 3.451 -13.641 7.73 1 89.88 162 GLN B O 1
ATOM 3752 N N . GLY B 1 163 ? 5.234 -14.586 6.855 1 92.38 163 GLY B N 1
ATOM 3753 C CA . GLY B 1 163 ? 4.777 -15.938 7.109 1 92.38 163 GLY B CA 1
ATOM 3754 C C . GLY B 1 163 ? 3.744 -16.422 6.105 1 92.38 163 GLY B C 1
ATOM 3755 O O . GLY B 1 163 ? 2.992 -17.359 6.379 1 92.38 163 GLY B O 1
ATOM 3756 N N . ILE B 1 164 ? 3.672 -15.797 5.012 1 93.25 164 ILE B N 1
ATOM 3757 C CA . ILE B 1 164 ? 2.652 -16.125 4.02 1 93.25 164 ILE B CA 1
ATOM 3758 C C . ILE B 1 164 ? 3.301 -16.797 2.814 1 93.25 164 ILE B C 1
ATOM 3760 O O . ILE B 1 164 ? 4.234 -16.25 2.217 1 93.25 164 ILE B O 1
ATOM 3764 N N . ALA B 1 165 ? 2.863 -17.969 2.49 1 95.19 165 ALA B N 1
ATOM 3765 C CA . ALA B 1 165 ? 3.15 -18.625 1.209 1 95.19 165 ALA B CA 1
ATOM 3766 C C . ALA B 1 165 ? 2.078 -18.281 0.176 1 95.19 165 ALA B C 1
ATOM 3768 O O . ALA B 1 165 ? 0.881 -18.375 0.462 1 95.19 165 ALA B O 1
ATOM 3769 N N . HIS B 1 166 ? 2.467 -17.891 -1.012 1 94.94 166 HIS B N 1
ATOM 3770 C CA . HIS B 1 166 ? 1.507 -17.547 -2.057 1 94.94 166 HIS B CA 1
ATOM 3771 C C . HIS B 1 166 ? 0.708 -18.766 -2.492 1 94.94 166 HIS B C 1
ATOM 3773 O O . HIS B 1 166 ? -0.521 -18.719 -2.58 1 94.94 166 HIS B O 1
ATOM 3779 N N . GLY B 1 167 ? 1.51 -19.828 -2.861 1 92.44 167 GLY B N 1
ATOM 3780 C CA . GLY B 1 167 ? 0.909 -21.141 -3.086 1 92.44 167 GLY B CA 1
ATOM 3781 C C . GLY B 1 167 ? 0.488 -21.359 -4.527 1 92.44 167 GLY B C 1
ATOM 3782 O O . GLY B 1 167 ? 0.13 -22.469 -4.906 1 92.44 167 GLY B O 1
ATOM 3783 N N . ASP B 1 168 ? 0.59 -20.359 -5.383 1 91.81 168 ASP B N 1
ATOM 3784 C CA . ASP B 1 168 ? 0.188 -20.547 -6.773 1 91.81 168 ASP B CA 1
ATOM 3785 C C . ASP B 1 168 ? 0.98 -19.625 -7.703 1 91.81 168 ASP B C 1
ATOM 3787 O O . ASP B 1 168 ? 0.403 -18.953 -8.562 1 91.81 168 ASP B O 1
ATOM 3791 N N . ILE B 1 169 ? 2.197 -19.547 -7.496 1 95.94 169 ILE B N 1
ATOM 3792 C CA . ILE B 1 169 ? 3.055 -18.734 -8.344 1 95.94 169 ILE B CA 1
ATOM 3793 C C . ILE B 1 169 ? 3.197 -19.375 -9.719 1 95.94 169 ILE B C 1
ATOM 3795 O O . ILE B 1 169 ? 3.502 -20.562 -9.82 1 95.94 169 ILE B O 1
ATOM 3799 N N . LYS B 1 170 ? 2.932 -18.656 -10.75 1 94.62 170 LYS B N 1
ATOM 3800 C CA . LYS B 1 170 ? 3.047 -19 -12.164 1 94.62 170 LYS B CA 1
ATOM 3801 C C . LYS B 1 170 ? 3.021 -17.75 -13.039 1 94.62 170 LYS B C 1
ATOM 3803 O O . LYS B 1 170 ? 2.674 -16.656 -12.578 1 94.62 170 LYS B O 1
ATOM 3808 N N . PRO B 1 171 ? 3.447 -17.875 -14.273 1 94.44 171 PRO B N 1
ATOM 3809 C CA . PRO B 1 171 ? 3.494 -16.688 -15.133 1 94.44 171 PRO B CA 1
ATOM 3810 C C . PRO B 1 171 ? 2.154 -15.953 -15.203 1 94.44 171 PRO B C 1
ATOM 3812 O O . PRO B 1 171 ? 2.117 -14.719 -15.195 1 94.44 171 PRO B O 1
ATOM 3815 N N . ALA B 1 172 ? 1.03 -16.688 -15.141 1 91.5 172 ALA B N 1
ATOM 3816 C CA . ALA B 1 172 ? -0.302 -16.094 -15.273 1 91.5 172 ALA B CA 1
ATOM 3817 C C . ALA B 1 172 ? -0.658 -15.273 -14.039 1 91.5 172 ALA B C 1
ATOM 3819 O O . ALA B 1 172 ? -1.587 -14.461 -14.07 1 91.5 172 ALA B O 1
ATOM 3820 N N . ASN B 1 173 ? 0.076 -15.453 -12.938 1 93.69 173 ASN B N 1
ATOM 3821 C CA . ASN B 1 173 ? -0.208 -14.742 -11.695 1 93.69 173 ASN B CA 1
ATOM 3822 C C . ASN B 1 173 ? 0.851 -13.68 -11.406 1 93.69 173 ASN B C 1
ATOM 3824 O O . ASN B 1 173 ? 0.972 -13.219 -10.273 1 93.69 173 ASN B O 1
ATOM 3828 N N . LEU B 1 174 ? 1.617 -13.398 -12.383 1 96.06 174 LEU B N 1
ATOM 3829 C CA . LEU B 1 174 ? 2.607 -12.328 -12.336 1 96.06 174 LEU B CA 1
ATOM 3830 C C . LEU B 1 174 ? 2.379 -11.328 -13.461 1 96.06 174 LEU B C 1
ATOM 3832 O O . LEU B 1 174 ? 2.643 -11.625 -14.625 1 96.06 174 LEU B O 1
ATOM 3836 N N . LEU B 1 175 ? 1.932 -10.188 -13.086 1 95.62 175 LEU B N 1
ATOM 3837 C CA . LEU B 1 175 ? 1.664 -9.141 -14.062 1 95.62 175 LEU B CA 1
ATOM 3838 C C . LEU B 1 175 ? 2.797 -8.117 -14.094 1 95.62 175 LEU B C 1
ATOM 3840 O O . LEU B 1 175 ? 3.33 -7.75 -13.047 1 95.62 175 LEU B O 1
ATOM 3844 N N . LEU B 1 176 ? 3.139 -7.719 -15.266 1 93.5 176 LEU B N 1
ATOM 3845 C CA . LEU B 1 176 ? 4.133 -6.668 -15.438 1 93.5 176 LEU B CA 1
ATOM 3846 C C . LEU B 1 176 ? 3.469 -5.348 -15.812 1 93.5 176 LEU B C 1
ATOM 3848 O O . LEU B 1 176 ? 2.982 -5.191 -16.938 1 93.5 176 LEU B O 1
ATOM 3852 N N . LYS B 1 177 ? 3.465 -4.453 -14.805 1 89.62 177 LYS B N 1
ATOM 3853 C CA . LYS B 1 177 ? 2.941 -3.111 -15.047 1 89.62 177 LYS B CA 1
ATOM 3854 C C . LYS B 1 177 ? 3.908 -2.285 -15.891 1 89.62 177 LYS B C 1
ATOM 3856 O O . LYS B 1 177 ? 4.941 -2.791 -16.328 1 89.62 177 LYS B O 1
ATOM 3861 N N . SER B 1 178 ? 3.477 -1.019 -16.188 1 79.94 178 SER B N 1
ATOM 3862 C CA . SER B 1 178 ? 4.359 -0.099 -16.891 1 79.94 178 SER B CA 1
ATOM 3863 C C . SER B 1 178 ? 5.727 -0.017 -16.219 1 79.94 178 SER B C 1
ATOM 3865 O O . SER B 1 178 ? 5.824 0 -14.992 1 79.94 178 SER B O 1
ATOM 3867 N N . GLY B 1 179 ? 6.773 -0.108 -17.031 1 73.56 179 GLY B N 1
ATOM 3868 C CA . GLY B 1 179 ? 8.133 -0.085 -16.531 1 73.56 179 GLY B CA 1
ATOM 3869 C C . GLY B 1 179 ? 8.602 -1.432 -16 1 73.56 179 GLY B C 1
ATOM 3870 O O . GLY B 1 179 ? 9.508 -1.501 -15.172 1 73.56 179 GLY B O 1
ATOM 3871 N N . GLU B 1 180 ? 7.863 -2.455 -16.391 1 79.56 180 GLU B N 1
ATOM 3872 C CA . GLU B 1 180 ? 8.172 -3.85 -16.094 1 79.56 180 GLU B CA 1
ATOM 3873 C C . GLU B 1 180 ? 8.203 -4.094 -14.586 1 79.56 180 GLU B C 1
ATOM 3875 O O . GLU B 1 180 ? 9.109 -4.758 -14.07 1 79.56 180 GLU B O 1
ATOM 3880 N N . ARG B 1 181 ? 7.344 -3.486 -13.906 1 90.56 181 ARG B N 1
ATOM 3881 C CA . ARG B 1 181 ? 7.188 -3.725 -12.477 1 90.56 181 ARG B CA 1
ATOM 3882 C C . ARG B 1 181 ? 6.297 -4.934 -12.219 1 90.56 181 ARG B C 1
ATOM 3884 O O . ARG B 1 181 ? 5.109 -4.918 -12.547 1 90.56 181 ARG B O 1
ATOM 3891 N N . PRO B 1 182 ? 6.93 -5.98 -11.641 1 96.19 182 PRO B N 1
ATOM 3892 C CA . PRO B 1 182 ? 6.152 -7.199 -11.414 1 96.19 182 PRO B CA 1
ATOM 3893 C C . PRO B 1 182 ? 5.184 -7.074 -10.242 1 96.19 182 PRO B C 1
ATOM 3895 O O . PRO B 1 182 ? 5.539 -6.52 -9.203 1 96.19 182 PRO B O 1
ATOM 3898 N N . VAL B 1 183 ? 3.965 -7.543 -10.414 1 96.62 183 VAL B N 1
ATOM 3899 C CA . VAL B 1 183 ? 2.945 -7.555 -9.375 1 96.62 183 VAL B CA 1
ATOM 3900 C C . VAL B 1 183 ? 2.316 -8.945 -9.281 1 96.62 183 VAL B C 1
ATOM 3902 O O . VAL B 1 183 ? 1.819 -9.477 -10.281 1 96.62 183 VAL B O 1
ATOM 3905 N N . LEU B 1 184 ? 2.426 -9.516 -8.125 1 96.88 184 LEU B N 1
ATOM 3906 C CA . LEU B 1 184 ? 1.784 -10.805 -7.867 1 96.88 184 LEU B CA 1
ATOM 3907 C C . LEU B 1 184 ? 0.279 -10.633 -7.691 1 96.88 184 LEU B C 1
ATOM 3909 O O . LEU B 1 184 ? -0.171 -9.711 -7 1 96.88 184 LEU B O 1
ATOM 3913 N N . ILE B 1 185 ? -0.452 -11.492 -8.32 1 94.44 185 ILE B N 1
ATOM 3914 C CA . ILE B 1 185 ? -1.906 -11.461 -8.211 1 94.44 185 ILE B CA 1
ATOM 3915 C C . ILE B 1 185 ? -2.432 -12.844 -7.855 1 94.44 185 ILE B C 1
ATOM 3917 O O . ILE B 1 185 ? -1.682 -13.828 -7.875 1 94.44 185 ILE B O 1
ATOM 3921 N N . ASP B 1 186 ? -3.686 -12.953 -7.41 1 90.94 186 ASP B N 1
ATOM 3922 C CA . ASP B 1 186 ? -4.438 -14.18 -7.152 1 90.94 186 ASP B CA 1
ATOM 3923 C C . ASP B 1 186 ? -3.85 -14.945 -5.969 1 90.94 186 ASP B C 1
ATOM 3925 O O . ASP B 1 186 ? -3.1 -15.906 -6.156 1 90.94 186 ASP B O 1
ATOM 3929 N N . PHE B 1 187 ? -4.246 -14.719 -4.836 1 91.19 187 PHE B N 1
ATOM 3930 C CA . PHE B 1 187 ? -3.781 -15.32 -3.59 1 91.19 187 PHE B CA 1
ATOM 3931 C C . PHE B 1 187 ? -4.785 -16.344 -3.07 1 91.19 187 PHE B C 1
ATOM 3933 O O . PHE B 1 187 ? -4.957 -16.484 -1.859 1 91.19 187 PHE B O 1
ATOM 3940 N N . ASN B 1 188 ? -5.438 -16.984 -3.918 1 84.38 188 ASN B N 1
ATOM 3941 C CA . ASN B 1 188 ? -6.523 -17.891 -3.553 1 84.38 188 ASN B CA 1
ATOM 3942 C C . ASN B 1 188 ? -6.016 -19.078 -2.738 1 84.38 188 ASN B C 1
ATOM 3944 O O . ASN B 1 188 ? -6.672 -19.516 -1.795 1 84.38 188 ASN B O 1
ATOM 3948 N N . VAL B 1 189 ? -4.898 -19.562 -3.033 1 75.56 189 VAL B N 1
ATOM 3949 C CA . VAL B 1 189 ? -4.355 -20.719 -2.33 1 75.56 189 VAL B CA 1
ATOM 3950 C C . VAL B 1 189 ? -3.869 -20.297 -0.945 1 75.56 189 VAL B C 1
ATOM 3952 O O . VAL B 1 189 ? -4.082 -21.016 0.036 1 75.56 189 VAL B O 1
ATOM 3955 N N . ALA B 1 190 ? -3.242 -19.203 -0.878 1 77.25 190 ALA B N 1
ATOM 3956 C CA . ALA B 1 190 ? -2.814 -18.672 0.417 1 77.25 190 ALA B CA 1
ATOM 3957 C C . ALA B 1 190 ? -3.994 -18.547 1.378 1 77.25 190 ALA B C 1
ATOM 3959 O O . ALA B 1 190 ? -3.877 -18.891 2.561 1 77.25 190 ALA B O 1
ATOM 3960 N N . ALA B 1 191 ? -5.035 -18.156 0.888 1 73 191 ALA B N 1
ATOM 3961 C CA . ALA B 1 191 ? -6.242 -17.938 1.686 1 73 191 ALA B CA 1
ATOM 3962 C C . ALA B 1 191 ? -6.789 -19.266 2.207 1 73 191 ALA B C 1
ATOM 3964 O O . ALA B 1 191 ? -7.262 -19.344 3.344 1 73 191 ALA B O 1
ATOM 3965 N N . ALA B 1 192 ? -6.66 -20.234 1.459 1 66 192 ALA B N 1
ATOM 3966 C CA . ALA B 1 192 ? -7.191 -21.562 1.813 1 66 192 ALA B CA 1
ATOM 3967 C C . ALA B 1 192 ? -6.336 -22.219 2.891 1 66 192 ALA B C 1
ATOM 3969 O O . ALA B 1 192 ? -6.836 -23.031 3.676 1 66 192 ALA B O 1
ATOM 3970 N N . SER B 1 193 ? -5.105 -21.844 2.973 1 62.06 193 SER B N 1
ATOM 3971 C CA . SER B 1 193 ? -4.164 -22.469 3.893 1 62.06 193 SER B CA 1
ATOM 3972 C C . SER B 1 193 ? -4.289 -21.891 5.297 1 62.06 193 SER B C 1
ATOM 3974 O O . SER B 1 193 ? -3.932 -22.547 6.277 1 62.06 193 SER B O 1
ATOM 3976 N N . VAL B 1 194 ? -4.609 -20.641 5.352 1 56.25 194 VAL B N 1
ATOM 3977 C CA . VAL B 1 194 ? -4.738 -20.031 6.668 1 56.25 194 VAL B CA 1
ATOM 3978 C C . VAL B 1 194 ? -5.934 -20.625 7.406 1 56.25 194 VAL B C 1
ATOM 3980 O O . VAL B 1 194 ? -5.957 -20.656 8.641 1 56.25 194 VAL B O 1
ATOM 3983 N N . ARG B 1 195 ? -6.898 -21.25 6.734 1 51.09 195 ARG B N 1
ATOM 3984 C CA . ARG B 1 195 ? -8.102 -21.828 7.324 1 51.09 195 ARG B CA 1
ATOM 3985 C C . ARG B 1 195 ? -7.793 -23.156 8.023 1 51.09 195 ARG B C 1
ATOM 3987 O O . ARG B 1 195 ? -8.656 -23.734 8.68 1 51.09 195 ARG B O 1
ATOM 3994 N N . LYS B 1 196 ? -6.723 -23.766 7.836 1 45.91 196 LYS B N 1
ATOM 3995 C CA . LYS B 1 196 ? -6.613 -25.141 8.312 1 45.91 196 LYS B CA 1
ATOM 3996 C C . LYS B 1 196 ? -6.898 -25.234 9.812 1 45.91 196 LYS B C 1
ATOM 3998 O O . LYS B 1 196 ? -6.957 -26.328 10.375 1 45.91 196 LYS B O 1
ATOM 4003 N N . GLY B 1 197 ? -6.805 -24.266 10.672 1 38.28 197 GLY B N 1
ATOM 4004 C CA . GLY B 1 197 ? -7.242 -24.766 11.969 1 38.28 197 GLY B CA 1
ATOM 4005 C C . GLY B 1 197 ? -8.727 -25.094 12.008 1 38.28 197 GLY B C 1
ATOM 4006 O O . GLY B 1 197 ? -9.25 -25.484 13.047 1 38.28 197 GLY B O 1
ATOM 4007 N N . GLY B 1 198 ? -9.562 -24.562 11.219 1 35.28 198 GLY B N 1
ATOM 4008 C CA . GLY B 1 198 ? -10.945 -25 11.359 1 35.28 198 GLY B CA 1
ATOM 4009 C C . GLY B 1 198 ? -11.227 -26.328 10.695 1 35.28 198 GLY B C 1
ATOM 4010 O O . GLY B 1 198 ? -10.344 -26.906 10.055 1 35.28 198 GLY B O 1
ATOM 4011 N N . THR B 1 199 ? -12.695 -26.859 10.758 1 34.03 199 THR B N 1
ATOM 4012 C CA . THR B 1 199 ? -13.258 -28.172 10.469 1 34.03 199 THR B CA 1
ATOM 4013 C C . THR B 1 199 ? -12.93 -28.594 9.039 1 34.03 199 THR B C 1
ATOM 4015 O O . THR B 1 199 ? -12.789 -27.75 8.148 1 34.03 199 THR B O 1
ATOM 4018 N N . PRO B 1 200 ? -12.633 -29.891 8.781 1 33.53 200 PRO B N 1
ATOM 4019 C CA . PRO B 1 200 ? -12.375 -30.719 7.594 1 33.53 200 PRO B CA 1
ATOM 4020 C C . PRO B 1 200 ? -13.25 -30.328 6.402 1 33.53 200 PRO B C 1
ATOM 4022 O O . PRO B 1 200 ? -13.125 -30.906 5.324 1 33.53 200 PRO B O 1
ATOM 4025 N N . ALA B 1 201 ? -14.367 -29.797 6.664 1 33.47 201 ALA B N 1
ATOM 4026 C CA . ALA B 1 201 ? -15.367 -29.656 5.605 1 33.47 201 ALA B CA 1
ATOM 4027 C C . ALA B 1 201 ? -14.812 -28.828 4.438 1 33.47 201 ALA B C 1
ATOM 4029 O O . ALA B 1 201 ? -15.492 -28.656 3.426 1 33.47 201 ALA B O 1
ATOM 4030 N N . ALA B 1 202 ? -13.828 -28.047 4.621 1 38.25 202 ALA B N 1
ATOM 4031 C CA . ALA B 1 202 ? -13.234 -27.312 3.508 1 38.25 202 ALA B CA 1
ATOM 4032 C C . ALA B 1 202 ? -12.594 -28.266 2.502 1 38.25 202 ALA B C 1
ATOM 4034 O O . ALA B 1 202 ? -12 -27.828 1.514 1 38.25 202 ALA B O 1
ATOM 4035 N N . VAL B 1 203 ? -12.523 -29.516 2.76 1 34.22 203 VAL B N 1
ATOM 4036 C CA . VAL B 1 203 ? -12.031 -30.625 1.95 1 34.22 203 VAL B CA 1
ATOM 4037 C C . VAL B 1 203 ? -12.852 -30.734 0.668 1 34.22 203 VAL B C 1
ATOM 4039 O O . VAL B 1 203 ? -12.32 -31.062 -0.392 1 34.22 203 VAL B O 1
ATOM 4042 N N . GLY B 1 204 ? -14.141 -30.578 0.85 1 36.41 204 GLY B N 1
ATOM 4043 C CA . GLY B 1 204 ? -14.938 -30.844 -0.344 1 36.41 204 GLY B CA 1
ATOM 4044 C C . GLY B 1 204 ? -14.633 -29.875 -1.477 1 36.41 204 GLY B C 1
ATOM 4045 O O . GLY B 1 204 ? -14.859 -30.188 -2.646 1 36.41 204 GLY B O 1
ATOM 4046 N N . LEU B 1 205 ? -14.547 -28.578 -1.11 1 39.78 205 LEU B N 1
ATOM 4047 C CA . LEU B 1 205 ? -14.18 -27.656 -2.182 1 39.78 205 LEU B CA 1
ATOM 4048 C C . LEU B 1 205 ? -12.734 -27.875 -2.619 1 39.78 205 LEU B C 1
ATOM 4050 O O . LEU B 1 205 ? -12.289 -27.328 -3.627 1 39.78 205 LEU B O 1
ATOM 4054 N N . ARG B 1 206 ? -11.898 -28.484 -1.88 1 41.78 206 ARG B N 1
ATOM 4055 C CA . ARG B 1 206 ? -10.57 -28.922 -2.291 1 41.78 206 ARG B CA 1
ATOM 4056 C C . ARG B 1 206 ? -10.648 -29.812 -3.523 1 41.78 206 ARG B C 1
ATOM 4058 O O . ARG B 1 206 ? -9.773 -29.766 -4.395 1 41.78 206 ARG B O 1
ATOM 4065 N N . GLU B 1 207 ? -11.523 -30.719 -3.35 1 39.19 207 GLU B N 1
ATOM 4066 C CA . GLU B 1 207 ? -11.703 -31.625 -4.477 1 39.19 207 GLU B CA 1
ATOM 4067 C C . GLU B 1 207 ? -12.219 -30.891 -5.711 1 39.19 207 GLU B C 1
ATOM 4069 O O . GLU B 1 207 ? -11.82 -31.203 -6.836 1 39.19 207 GLU B O 1
ATOM 4074 N N . SER B 1 208 ? -13.336 -30.203 -5.484 1 38.44 208 SER B N 1
ATOM 4075 C CA . SER B 1 208 ? -13.898 -29.562 -6.664 1 38.44 208 SER B CA 1
ATOM 4076 C C . SER B 1 208 ? -13.023 -28.406 -7.137 1 38.44 208 SER B C 1
ATOM 4078 O O . SER B 1 208 ? -13.234 -27.859 -8.219 1 38.44 208 SER B O 1
ATOM 4080 N N . LEU B 1 209 ? -12.305 -27.719 -6.207 1 41.22 209 LEU B N 1
ATOM 4081 C CA . LEU B 1 209 ? -11.414 -26.672 -6.711 1 41.22 209 LEU B CA 1
ATOM 4082 C C . LEU B 1 209 ? -10.117 -27.281 -7.242 1 41.22 209 LEU B C 1
ATOM 4084 O O . LEU B 1 209 ? -9.125 -27.359 -6.516 1 41.22 209 LEU B O 1
ATOM 4088 N N . ARG B 1 210 ? -10.211 -28.297 -7.926 1 40.03 210 ARG B N 1
ATOM 4089 C CA . ARG B 1 210 ? -9.07 -28.812 -8.672 1 40.03 210 ARG B CA 1
ATOM 4090 C C . ARG B 1 210 ? -8.141 -27.688 -9.109 1 40.03 210 ARG B C 1
ATOM 4092 O O . ARG B 1 210 ? -8.609 -26.656 -9.602 1 40.03 210 ARG B O 1
ATOM 4099 N N . VAL B 1 211 ? -7.098 -27.562 -8.391 1 47.16 211 VAL B N 1
ATOM 4100 C CA . VAL B 1 211 ? -6.062 -26.672 -8.922 1 47.16 211 VAL B CA 1
ATOM 4101 C C . VAL B 1 211 ? -6.082 -26.719 -10.445 1 47.16 211 VAL B C 1
ATOM 4103 O O . VAL B 1 211 ? -6.02 -27.797 -11.047 1 47.16 211 VAL B O 1
ATOM 4106 N N . PRO B 1 212 ? -6.492 -25.609 -11.031 1 53.62 212 PRO B N 1
ATOM 4107 C CA . PRO B 1 212 ? -6.422 -25.672 -12.492 1 53.62 212 PRO B CA 1
ATOM 4108 C C . PRO B 1 212 ? -5.137 -26.328 -12.992 1 53.62 212 PRO B C 1
ATOM 4110 O O . PRO B 1 212 ? -4.086 -26.188 -12.359 1 53.62 212 PRO B O 1
ATOM 4113 N N . ALA B 1 213 ? -5.195 -27.266 -13.906 1 50.34 213 ALA B N 1
ATOM 4114 C CA . ALA B 1 213 ? -4.117 -27.984 -14.57 1 50.34 213 ALA B CA 1
ATOM 4115 C C . ALA B 1 213 ? -2.895 -27.094 -14.766 1 50.34 213 ALA B C 1
ATOM 4117 O O . ALA B 1 213 ? -1.762 -27.531 -14.547 1 50.34 213 ALA B O 1
ATOM 4118 N N . HIS B 1 214 ? -3.145 -25.875 -14.961 1 59.19 214 HIS B N 1
ATOM 4119 C CA . HIS B 1 214 ? -2.035 -24.984 -15.281 1 59.19 214 HIS B CA 1
ATOM 4120 C C . HIS B 1 214 ? -1.2 -24.672 -14.047 1 59.19 214 HIS B C 1
ATOM 4122 O O . HIS B 1 214 ? 0.014 -24.484 -14.141 1 59.19 214 HIS B O 1
ATOM 4128 N N . SER B 1 215 ? -1.815 -24.797 -12.883 1 75.06 215 SER B N 1
ATOM 4129 C CA . SER B 1 215 ? -1.073 -24.578 -11.648 1 75.06 215 SER B CA 1
ATOM 4130 C C . SER B 1 215 ? -0.212 -25.781 -11.297 1 75.06 215 SER B C 1
ATOM 4132 O O . SER B 1 215 ? 0.856 -25.641 -10.695 1 75.06 215 SER B O 1
ATOM 4134 N N . LEU B 1 216 ? -0.518 -26.875 -11.93 1 82.75 216 LEU B N 1
ATOM 4135 C CA . LEU B 1 216 ? 0.182 -28.109 -11.609 1 82.75 216 LEU B CA 1
ATOM 4136 C C . LEU B 1 216 ? 1.578 -28.125 -12.227 1 82.75 216 LEU B C 1
ATOM 4138 O O . LEU B 1 216 ? 2.521 -28.641 -11.625 1 82.75 216 LEU B O 1
ATOM 4142 N N . LEU B 1 217 ? 1.729 -27.422 -13.352 1 90.75 217 LEU B N 1
ATOM 4143 C CA . LEU B 1 217 ? 2.988 -27.406 -14.086 1 90.75 217 LEU B CA 1
ATOM 4144 C C . LEU B 1 217 ? 4.059 -26.656 -13.312 1 90.75 217 LEU B C 1
ATOM 4146 O O . LEU B 1 217 ? 5.254 -26.859 -13.531 1 90.75 217 LEU B O 1
ATOM 4150 N N . TYR B 1 218 ? 3.639 -25.891 -12.367 1 94.88 218 TYR B N 1
ATOM 4151 C CA . TYR B 1 218 ? 4.602 -25.047 -11.664 1 94.88 218 TYR B CA 1
ATOM 4152 C C . TYR B 1 218 ? 4.688 -25.422 -10.188 1 94.88 218 TYR B C 1
ATOM 4154 O O . TYR B 1 218 ? 5.371 -24.75 -9.406 1 94.88 218 TYR B O 1
ATOM 4162 N N . SER B 1 219 ? 4.008 -26.484 -9.859 1 94.44 219 SER B N 1
ATOM 4163 C CA . SER B 1 219 ? 3.973 -26.922 -8.469 1 94.44 219 SER B CA 1
ATOM 4164 C C . SER B 1 219 ? 5.199 -27.75 -8.117 1 94.44 219 SER B C 1
ATOM 4166 O O . SER B 1 219 ? 5.703 -28.5 -8.953 1 94.44 219 SER B O 1
ATOM 4168 N N . SER B 1 220 ? 5.648 -27.672 -6.91 1 95.31 220 SER B N 1
ATOM 4169 C CA . SER B 1 220 ? 6.75 -28.484 -6.41 1 95.31 220 SER B CA 1
ATOM 4170 C C . SER B 1 220 ? 6.316 -29.938 -6.199 1 95.31 220 SER B C 1
ATOM 4172 O O . SER B 1 220 ? 5.117 -30.219 -6.141 1 95.31 220 SER B O 1
ATOM 4174 N N . PRO B 1 221 ? 7.297 -30.781 -6.117 1 94.5 221 PRO B N 1
ATOM 4175 C CA . PRO B 1 221 ? 6.953 -32.188 -5.836 1 94.5 221 PRO B CA 1
ATOM 4176 C C . PRO B 1 221 ? 6.164 -32.344 -4.535 1 94.5 221 PRO B C 1
ATOM 4178 O O . PRO B 1 221 ? 5.203 -33.094 -4.484 1 94.5 221 PRO B O 1
ATOM 4181 N N . GLU B 1 222 ? 6.555 -31.578 -3.463 1 93.38 222 GLU B N 1
ATOM 4182 C CA . GLU B 1 222 ? 5.871 -31.656 -2.176 1 93.38 222 GLU B CA 1
ATOM 4183 C C . GLU B 1 222 ? 4.402 -31.266 -2.301 1 93.38 222 GLU B C 1
ATOM 4185 O O . GLU B 1 222 ? 3.531 -31.906 -1.705 1 93.38 222 GLU B O 1
ATOM 4190 N N . ARG B 1 223 ? 4.156 -30.266 -3.062 1 91 223 ARG B N 1
ATOM 4191 C CA . ARG B 1 223 ? 2.785 -29.812 -3.273 1 91 223 ARG B CA 1
ATOM 4192 C C . ARG B 1 223 ? 1.979 -30.859 -4.039 1 91 223 ARG B C 1
ATOM 4194 O O . ARG B 1 223 ? 0.819 -31.125 -3.709 1 91 223 ARG B O 1
ATOM 4201 N N . LEU B 1 224 ? 2.561 -31.438 -5.07 1 90 224 LEU B N 1
ATOM 4202 C CA . LEU B 1 224 ? 1.895 -32.438 -5.879 1 90 224 LEU B CA 1
ATOM 4203 C C . LEU B 1 224 ? 1.575 -33.688 -5.051 1 90 224 LEU B C 1
ATOM 4205 O O . LEU B 1 224 ? 0.616 -34.406 -5.344 1 90 224 LEU B O 1
ATOM 4209 N N . GLU B 1 225 ? 2.361 -33.875 -4.074 1 88.75 225 GLU B N 1
ATOM 4210 C CA . GLU B 1 225 ? 2.162 -35 -3.188 1 88.75 225 GLU B CA 1
ATOM 4211 C C . GLU B 1 225 ? 1.119 -34.719 -2.117 1 88.75 225 GLU B C 1
ATOM 4213 O O . GLU B 1 225 ? 0.854 -35.531 -1.246 1 88.75 225 GLU B O 1
ATOM 4218 N N . GLY B 1 226 ? 0.583 -33.406 -2.148 1 85.38 226 GLY B N 1
ATOM 4219 C CA . GLY B 1 226 ? -0.536 -33.094 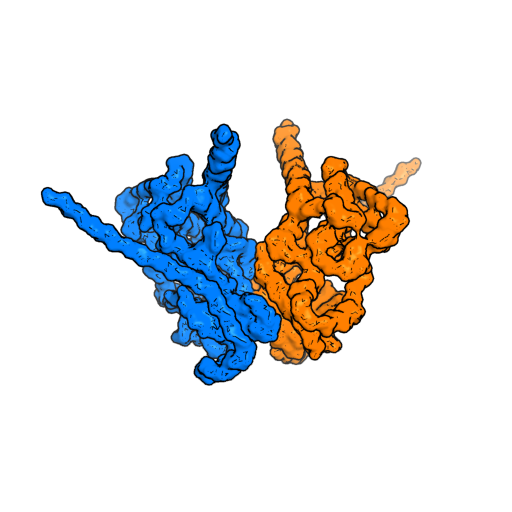-1.279 1 85.38 226 GLY B CA 1
ATOM 4220 C C . GLY B 1 226 ? -0.128 -32.281 -0.063 1 85.38 226 GLY B C 1
ATOM 4221 O O . GLY B 1 226 ? -0.935 -32.062 0.843 1 85.38 226 GLY B O 1
ATOM 4222 N N . GLY B 1 227 ? 1.056 -31.953 0.024 1 85.38 227 GLY B N 1
ATOM 4223 C CA . GLY B 1 227 ? 1.507 -31.125 1.141 1 85.38 227 GLY B CA 1
ATOM 4224 C C . GLY B 1 227 ? 0.911 -29.734 1.141 1 85.38 227 GLY B C 1
ATOM 4225 O O . GLY B 1 227 ? 0.453 -29.25 0.104 1 85.38 227 GLY B O 1
ATOM 4226 N N . PRO B 1 228 ? 0.852 -29.094 2.314 1 86.75 228 PRO B N 1
ATOM 4227 C CA . PRO B 1 228 ? 0.406 -27.703 2.369 1 86.75 228 PRO B CA 1
ATOM 4228 C C . PRO B 1 228 ? 1.376 -26.75 1.68 1 86.75 228 PRO B C 1
ATOM 4230 O O . PRO B 1 228 ? 2.562 -27.062 1.54 1 86.75 228 PRO B O 1
ATOM 4233 N N . PRO B 1 229 ? 0.835 -25.656 1.247 1 89.44 229 PRO B N 1
ATOM 4234 C CA . PRO B 1 229 ? 1.738 -24.672 0.657 1 89.44 229 PRO B CA 1
ATOM 4235 C C . PRO B 1 229 ? 2.832 -24.219 1.622 1 89.44 229 PRO B C 1
ATOM 4237 O O . PRO B 1 229 ? 2.582 -24.078 2.82 1 89.44 229 PRO B O 1
ATOM 4240 N N . SER B 1 230 ? 4.039 -24.078 1.076 1 94 230 SER B N 1
ATOM 4241 C CA . SER B 1 230 ? 5.18 -23.625 1.866 1 94 230 SER B CA 1
ATOM 4242 C C . SER B 1 230 ? 6.008 -22.609 1.104 1 94 230 SER B C 1
ATOM 4244 O O . SER B 1 230 ? 5.809 -22.406 -0.096 1 94 230 SER B O 1
ATOM 4246 N N . MET B 1 231 ? 6.859 -21.953 1.82 1 96.62 231 MET B N 1
ATOM 4247 C CA . MET B 1 231 ? 7.73 -20.953 1.206 1 96.62 231 MET B CA 1
ATOM 4248 C C . MET B 1 231 ? 8.695 -21.609 0.219 1 96.62 231 MET B C 1
ATOM 4250 O O . MET B 1 231 ? 9.039 -21.016 -0.804 1 96.62 231 MET B O 1
ATOM 4254 N N . GLU B 1 232 ? 9.055 -22.812 0.549 1 97.31 232 GLU B N 1
ATOM 4255 C CA . GLU B 1 232 ? 9.938 -23.562 -0.347 1 97.31 232 GLU B CA 1
ATOM 4256 C C . GLU B 1 232 ? 9.227 -23.906 -1.652 1 97.31 232 GLU B C 1
ATOM 4258 O O . GLU B 1 232 ? 9.844 -23.938 -2.715 1 97.31 232 GLU B O 1
ATOM 4263 N N . ASP B 1 233 ? 7.941 -24.203 -1.564 1 96 233 ASP B N 1
ATOM 4264 C CA . ASP B 1 233 ? 7.145 -24.453 -2.762 1 96 233 ASP B CA 1
ATOM 4265 C C . ASP B 1 233 ? 7.094 -23.219 -3.658 1 96 233 ASP B C 1
ATOM 4267 O O . ASP B 1 233 ? 7.184 -23.328 -4.883 1 96 233 ASP B O 1
ATOM 4271 N N . ASP B 1 234 ? 6.941 -22.109 -2.973 1 97.62 234 ASP B N 1
ATOM 4272 C CA . ASP B 1 234 ? 6.922 -20.844 -3.695 1 97.62 234 ASP B CA 1
ATOM 4273 C C . ASP B 1 234 ? 8.211 -20.641 -4.492 1 97.62 234 ASP B C 1
ATOM 4275 O O . ASP B 1 234 ? 8.18 -20.156 -5.621 1 97.62 234 ASP B O 1
ATOM 4279 N N . ILE B 1 235 ? 9.281 -21.016 -3.877 1 98.62 235 ILE B N 1
ATOM 4280 C CA . ILE B 1 235 ? 10.578 -20.828 -4.516 1 98.62 235 ILE B CA 1
ATOM 4281 C C . ILE B 1 235 ? 10.664 -21.672 -5.781 1 98.62 235 ILE B C 1
ATOM 4283 O O . ILE B 1 235 ? 11.102 -21.188 -6.832 1 98.62 235 ILE B O 1
ATOM 4287 N N . PHE B 1 236 ? 10.258 -22.891 -5.699 1 98.31 236 PHE B N 1
ATOM 4288 C CA . PHE B 1 236 ? 10.258 -23.766 -6.867 1 98.31 236 PHE B CA 1
ATOM 4289 C C . PHE B 1 236 ? 9.43 -23.156 -7.992 1 98.31 236 PHE B C 1
ATOM 4291 O O . PHE B 1 236 ? 9.906 -23 -9.117 1 98.31 236 PHE B O 1
ATOM 4298 N N . SER B 1 237 ? 8.203 -22.766 -7.652 1 97.81 237 SER B N 1
ATOM 4299 C CA . SER B 1 237 ? 7.289 -22.203 -8.633 1 97.81 237 SER B CA 1
ATOM 4300 C C . SER B 1 237 ? 7.844 -20.906 -9.219 1 97.81 237 SER B C 1
ATOM 4302 O O . SER B 1 237 ? 7.723 -20.656 -10.414 1 97.81 237 SER B O 1
ATOM 4304 N N . ALA B 1 238 ? 8.438 -20.109 -8.352 1 98.5 238 ALA B N 1
ATOM 4305 C CA . ALA B 1 238 ? 9.008 -18.828 -8.781 1 98.5 238 ALA B CA 1
ATOM 4306 C C . ALA B 1 238 ? 10.164 -19.047 -9.75 1 98.5 238 ALA B C 1
ATOM 4308 O O . ALA B 1 238 ? 10.266 -18.359 -10.766 1 98.5 238 ALA B O 1
ATOM 4309 N N . CYS B 1 239 ? 11.008 -19.969 -9.406 1 98.56 239 CYS B N 1
ATOM 4310 C CA . CYS B 1 239 ? 12.156 -20.234 -10.258 1 98.56 239 CYS B CA 1
ATOM 4311 C C . CYS B 1 239 ? 11.719 -20.844 -11.594 1 98.56 239 CYS B C 1
ATOM 4313 O O . CYS B 1 239 ? 12.328 -20.562 -12.633 1 98.56 239 CYS B O 1
ATOM 4315 N N . CYS B 1 240 ? 10.672 -21.672 -11.602 1 97.69 240 CYS B N 1
ATOM 4316 C CA . CYS B 1 240 ? 10.086 -22.125 -12.852 1 97.69 240 CYS B CA 1
ATOM 4317 C C . CYS B 1 240 ? 9.625 -20.953 -13.703 1 97.69 240 CYS B C 1
ATOM 4319 O O . CYS B 1 240 ? 9.898 -20.891 -14.898 1 97.69 240 CYS B O 1
ATOM 4321 N N . THR B 1 241 ? 8.969 -20.016 -13.086 1 97.12 241 THR B N 1
ATOM 4322 C CA . THR B 1 241 ? 8.43 -18.844 -13.75 1 97.12 241 THR B CA 1
ATOM 4323 C C . THR B 1 241 ? 9.555 -18 -14.352 1 97.12 241 THR B C 1
ATOM 4325 O O . THR B 1 241 ? 9.484 -17.594 -15.516 1 97.12 241 THR B O 1
ATOM 4328 N N . VAL B 1 242 ? 10.586 -17.75 -13.531 1 97.56 242 VAL B N 1
ATOM 4329 C CA . VAL B 1 242 ? 11.719 -16.969 -13.992 1 97.56 242 VAL B CA 1
ATOM 4330 C C . VAL B 1 242 ? 12.391 -17.656 -15.172 1 97.56 242 VAL B C 1
ATOM 4332 O O . VAL B 1 242 ? 12.703 -17.031 -16.188 1 97.56 242 VAL B O 1
ATOM 4335 N N . HIS B 1 243 ? 12.617 -18.969 -15.039 1 97 243 HIS B N 1
ATOM 4336 C CA . HIS B 1 243 ? 13.211 -19.734 -16.125 1 97 243 HIS B CA 1
ATOM 4337 C C . HIS B 1 243 ? 12.422 -19.562 -17.422 1 97 243 HIS B C 1
ATOM 4339 O O . HIS B 1 243 ? 13 -19.328 -18.484 1 97 243 HIS B O 1
ATOM 4345 N N . GLU B 1 244 ? 11.148 -19.672 -17.312 1 95.19 244 GLU B N 1
ATOM 4346 C CA . GLU B 1 244 ? 10.281 -19.578 -18.484 1 95.19 244 GLU B CA 1
ATOM 4347 C C . GLU B 1 244 ? 10.312 -18.172 -19.078 1 95.19 244 GLU B C 1
ATOM 4349 O O . GLU B 1 244 ? 10.32 -18.016 -20.297 1 95.19 244 GLU B O 1
ATOM 4354 N N . VAL B 1 245 ? 10.289 -17.156 -18.281 1 94.5 245 VAL B N 1
ATOM 4355 C CA . VAL B 1 245 ? 10.336 -15.789 -18.766 1 94.5 245 VAL B CA 1
ATOM 4356 C C . VAL B 1 245 ? 11.625 -15.555 -19.562 1 94.5 245 VAL B C 1
ATOM 4358 O O . VAL B 1 245 ? 11.617 -14.898 -20.594 1 94.5 245 VAL B O 1
ATOM 4361 N N . PHE B 1 246 ? 12.711 -16.109 -19.094 1 95.06 246 PHE B N 1
ATOM 4362 C CA . PHE B 1 246 ? 14.023 -15.883 -19.688 1 95.06 246 PHE B CA 1
ATOM 4363 C C . PHE B 1 246 ? 14.203 -16.734 -20.938 1 95.06 246 PHE B C 1
ATOM 4365 O O . PHE B 1 246 ? 14.867 -16.312 -21.891 1 95.06 246 PHE B O 1
ATOM 4372 N N . SER B 1 247 ? 13.656 -17.922 -20.969 1 93.75 247 SER B N 1
ATOM 4373 C CA . SER B 1 247 ? 13.953 -18.859 -22.047 1 93.75 247 SER B CA 1
ATOM 4374 C C . SER B 1 247 ? 12.781 -18.984 -23 1 93.75 247 SER B C 1
ATOM 4376 O O . SER B 1 247 ? 12.93 -19.484 -24.125 1 93.75 247 SER B O 1
ATOM 4378 N N . GLY B 1 248 ? 11.586 -18.641 -22.469 1 92.81 248 GLY B N 1
ATOM 4379 C CA . GLY B 1 248 ? 10.383 -18.859 -23.266 1 92.81 248 GLY B CA 1
ATOM 4380 C C . GLY B 1 248 ? 9.82 -20.266 -23.125 1 92.81 248 GLY B C 1
ATOM 4381 O O . GLY B 1 248 ? 8.797 -20.594 -23.719 1 92.81 248 GLY B O 1
ATOM 4382 N N . ALA B 1 249 ? 10.508 -21.031 -22.297 1 92.88 249 ALA B N 1
ATOM 4383 C CA . ALA B 1 249 ? 10.078 -22.422 -22.156 1 92.88 249 ALA B CA 1
ATOM 4384 C C . ALA B 1 249 ? 10.117 -22.859 -20.688 1 92.88 249 ALA B C 1
ATOM 4386 O O . ALA B 1 249 ? 10.977 -22.406 -19.922 1 92.88 249 ALA B O 1
ATOM 4387 N N . HIS B 1 250 ? 9.227 -23.703 -20.375 1 94.94 250 HIS B N 1
ATOM 4388 C CA . HIS B 1 250 ? 9.219 -24.312 -19.047 1 94.94 250 HIS B CA 1
ATOM 4389 C C . HIS B 1 250 ? 10.5 -25.109 -18.797 1 94.94 250 HIS B C 1
ATOM 4391 O O . HIS B 1 250 ? 10.984 -25.797 -19.688 1 94.94 250 HIS B O 1
ATOM 4397 N N . PRO B 1 251 ? 11.016 -25.047 -17.641 1 96.38 251 PRO B N 1
ATOM 4398 C CA . PRO B 1 251 ? 12.32 -25.672 -17.391 1 96.38 251 PRO B CA 1
ATOM 4399 C C . PRO B 1 251 ? 12.281 -27.188 -17.547 1 96.38 251 PRO B C 1
ATOM 4401 O O . PRO B 1 251 ? 13.312 -27.812 -17.812 1 96.38 251 PRO B O 1
ATOM 4404 N N . PHE B 1 252 ? 11.117 -27.844 -17.375 1 96.75 252 PHE B N 1
ATOM 4405 C CA . PHE B 1 252 ? 11.016 -29.297 -17.438 1 96.75 252 PHE B CA 1
ATOM 4406 C C . PHE B 1 252 ? 10.102 -29.734 -18.578 1 96.75 252 PHE B C 1
ATOM 4408 O O . PHE B 1 252 ? 9.344 -30.688 -18.453 1 96.75 252 PHE B O 1
ATOM 4415 N N . LYS B 1 253 ? 10.094 -28.938 -19.641 1 93.19 253 LYS B N 1
ATOM 4416 C CA . LYS B 1 253 ? 9.375 -29.266 -20.875 1 93.19 253 LYS B CA 1
ATOM 4417 C C . LYS B 1 253 ? 7.895 -29.484 -20.594 1 93.19 253 LYS B C 1
ATOM 4419 O O . LYS B 1 253 ? 7.297 -30.438 -21.109 1 93.19 253 LYS B O 1
ATOM 4424 N N . ARG B 1 254 ? 7.383 -28.766 -19.656 1 91.75 254 ARG B N 1
ATOM 4425 C CA . ARG B 1 254 ? 5.969 -28.75 -19.297 1 91.75 254 ARG B CA 1
ATOM 4426 C C . ARG B 1 254 ? 5.535 -30.078 -18.688 1 91.75 254 ARG B C 1
ATOM 4428 O O . ARG B 1 254 ? 4.395 -30.516 -18.875 1 91.75 254 ARG B O 1
ATOM 4435 N N . LEU B 1 255 ? 6.473 -30.75 -18.109 1 92.62 255 LEU B N 1
ATOM 4436 C CA . LEU B 1 255 ? 6.164 -31.891 -17.266 1 92.62 255 LEU B CA 1
ATOM 4437 C C . LEU B 1 255 ? 5.969 -31.453 -15.82 1 92.62 255 LEU B C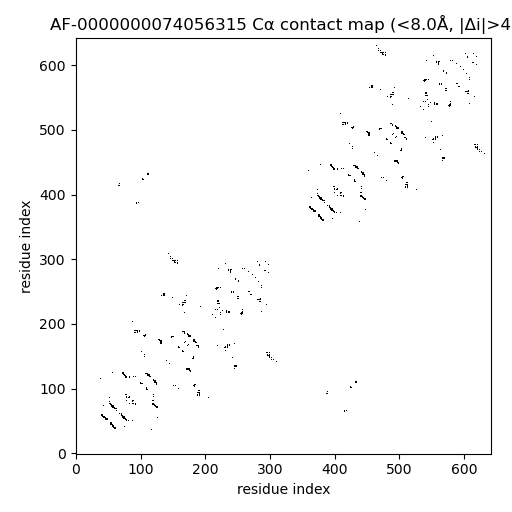 1
ATOM 4439 O O . LEU B 1 255 ? 6.516 -30.438 -15.391 1 92.62 255 LEU B O 1
ATOM 4443 N N . SER B 1 256 ? 5.207 -32.281 -15.18 1 93.06 256 SER B N 1
ATOM 4444 C CA . SER B 1 256 ? 5.086 -32.031 -13.75 1 93.06 256 SER B CA 1
ATOM 4445 C C . SER B 1 256 ? 6.418 -32.281 -13.039 1 93.06 256 SER B C 1
ATOM 4447 O O . SER B 1 256 ? 7.273 -33 -13.539 1 93.06 256 SER B O 1
ATOM 4449 N N . SER B 1 257 ? 6.523 -31.656 -11.906 1 94.25 257 SER B N 1
ATOM 4450 C CA . SER B 1 257 ? 7.758 -31.828 -11.141 1 94.25 257 SER B CA 1
ATOM 4451 C C . SER B 1 257 ? 7.984 -33.281 -10.766 1 94.25 257 SER B C 1
ATOM 4453 O O . SER B 1 257 ? 9.125 -33.75 -10.734 1 94.25 257 SER B O 1
ATOM 4455 N N . SER B 1 258 ? 6.957 -34 -10.5 1 92.75 258 SER B N 1
ATOM 4456 C CA . SER B 1 258 ? 7.066 -35.406 -10.172 1 92.75 258 SER B CA 1
ATOM 4457 C C . SER B 1 258 ? 7.59 -36.219 -11.359 1 92.75 258 SER B C 1
ATOM 4459 O O . SER B 1 258 ? 8.477 -37.062 -11.203 1 92.75 258 SER B O 1
ATOM 4461 N N . GLU B 1 259 ? 7.027 -35.938 -12.508 1 93.94 259 GLU B N 1
ATOM 4462 C CA . GLU B 1 259 ? 7.484 -36.625 -13.727 1 93.94 259 GLU B CA 1
ATOM 4463 C C . GLU B 1 259 ? 8.93 -36.25 -14.047 1 93.94 259 GLU B C 1
ATOM 4465 O O . GLU B 1 259 ? 9.727 -37.094 -14.422 1 93.94 259 GLU B O 1
ATOM 4470 N N . ALA B 1 260 ? 9.195 -35 -13.93 1 96.06 260 ALA B N 1
ATOM 4471 C CA . ALA B 1 260 ? 10.555 -34.531 -14.188 1 96.06 260 ALA B CA 1
ATOM 4472 C C . ALA B 1 260 ? 11.555 -35.188 -13.234 1 96.06 260 ALA B C 1
ATOM 4474 O O . ALA B 1 260 ? 12.648 -35.594 -13.641 1 96.06 260 ALA B O 1
ATOM 4475 N N . ARG B 1 261 ? 11.164 -35.281 -11.992 1 95.12 261 ARG B N 1
ATOM 4476 C CA . ARG B 1 261 ? 12 -35.938 -10.977 1 95.12 261 ARG B CA 1
ATOM 4477 C C . ARG B 1 261 ? 12.258 -37.375 -11.32 1 95.12 261 ARG B C 1
ATOM 4479 O O . ARG B 1 261 ? 13.391 -37.875 -11.227 1 95.12 261 ARG B O 1
ATOM 4486 N N . GLN B 1 262 ? 11.219 -38.062 -11.734 1 94.94 262 GLN B N 1
ATOM 4487 C CA . GLN B 1 262 ? 11.32 -39.469 -12.102 1 94.94 262 GLN B CA 1
ATOM 4488 C C . GLN B 1 262 ? 12.281 -39.656 -13.273 1 94.94 262 GLN B C 1
ATOM 4490 O O . GLN B 1 262 ? 12.992 -40.656 -13.336 1 94.94 262 GLN B O 1
ATOM 4495 N N . GLN B 1 263 ? 12.25 -38.719 -14.148 1 95.94 263 GLN B N 1
ATOM 4496 C CA . GLN B 1 263 ? 13.102 -38.781 -15.336 1 95.94 263 GLN B CA 1
ATOM 4497 C C . GLN B 1 263 ? 14.477 -38.188 -15.07 1 95.94 263 GLN B C 1
ATOM 4499 O O . GLN B 1 263 ? 15.305 -38.094 -15.984 1 95.94 263 GLN B O 1
ATOM 4504 N N . ASP B 1 264 ? 14.695 -37.75 -13.859 1 93.94 264 ASP B N 1
ATOM 4505 C CA . ASP B 1 264 ? 15.945 -37.125 -13.453 1 93.94 264 ASP B CA 1
ATOM 4506 C C . ASP B 1 264 ? 16.312 -35.969 -14.398 1 93.94 264 ASP B C 1
ATOM 4508 O O . ASP B 1 264 ? 17.438 -35.906 -14.891 1 93.94 264 ASP B O 1
ATOM 4512 N N . MET B 1 265 ? 15.367 -35.188 -14.75 1 95.31 265 MET B N 1
ATOM 4513 C CA . MET B 1 265 ? 15.57 -34.094 -15.688 1 95.31 265 MET B CA 1
ATOM 4514 C C . MET B 1 265 ? 16.406 -32.969 -15.055 1 95.31 265 MET B C 1
ATOM 4516 O O . MET B 1 265 ? 16.25 -32.688 -13.875 1 95.31 265 MET B O 1
ATOM 4520 N N . VAL B 1 266 ? 17.25 -32.406 -15.867 1 93.69 266 VAL B N 1
ATOM 4521 C CA . VAL B 1 266 ? 18.062 -31.266 -15.469 1 93.69 266 VAL B CA 1
ATOM 4522 C C . VAL B 1 266 ? 17.766 -30.078 -16.391 1 93.69 266 VAL B C 1
ATOM 4524 O O . VAL B 1 266 ? 18 -30.141 -17.594 1 93.69 266 VAL B O 1
ATOM 4527 N N . PRO B 1 267 ? 17.219 -29.031 -15.773 1 95.81 267 PRO B N 1
ATOM 4528 C CA . PRO B 1 267 ? 16.922 -27.891 -16.625 1 95.81 267 PRO B CA 1
ATOM 4529 C C . PRO B 1 267 ? 18.172 -27.25 -17.219 1 95.81 267 PRO B C 1
ATOM 4531 O O . PRO B 1 267 ? 19.203 -27.172 -16.562 1 95.81 267 PRO B O 1
ATOM 4534 N N . ALA B 1 268 ? 18.047 -26.75 -18.469 1 95.75 268 ALA B N 1
ATOM 4535 C CA . ALA B 1 268 ? 19.141 -26.016 -19.125 1 95.75 268 ALA B CA 1
ATOM 4536 C C . ALA B 1 268 ? 19.156 -24.562 -18.703 1 95.75 268 ALA B C 1
ATOM 4538 O O . ALA B 1 268 ? 18.109 -23.969 -18.406 1 95.75 268 ALA B O 1
ATOM 4539 N N . ARG B 1 269 ? 20.281 -24.062 -18.672 1 96.31 269 ARG B N 1
ATOM 4540 C CA . ARG B 1 269 ? 20.391 -22.641 -18.375 1 96.31 269 ARG B CA 1
ATOM 4541 C C . ARG B 1 269 ? 19.734 -21.797 -19.469 1 96.31 269 ARG B C 1
ATOM 4543 O O . ARG B 1 269 ? 20.094 -21.922 -20.641 1 96.31 269 ARG B O 1
ATOM 4550 N N . PRO B 1 270 ? 18.844 -20.922 -19.078 1 94.81 270 PRO B N 1
ATOM 4551 C CA . PRO B 1 270 ? 18.359 -19.984 -20.094 1 94.81 270 PRO B CA 1
ATOM 4552 C C . PRO B 1 270 ? 19.438 -19.047 -20.594 1 94.81 270 PRO B C 1
ATOM 4554 O O . PRO B 1 270 ? 20.25 -18.547 -19.812 1 94.81 270 PRO B O 1
ATOM 4557 N N . PRO B 1 271 ? 19.469 -18.766 -21.844 1 89.81 271 PRO B N 1
ATOM 4558 C CA . PRO B 1 271 ? 20.5 -17.891 -22.406 1 89.81 271 PRO B CA 1
ATOM 4559 C C . PRO B 1 271 ? 20.531 -16.516 -21.75 1 89.81 271 PRO B C 1
ATOM 4561 O O . PRO B 1 271 ? 21.609 -15.914 -21.625 1 89.81 271 PRO B O 1
ATOM 4564 N N . GLY B 1 272 ? 19.516 -16.047 -21.297 1 89.94 272 GLY B N 1
ATOM 4565 C CA . GLY B 1 272 ? 19.469 -14.703 -20.734 1 89.94 272 GLY B CA 1
ATOM 4566 C C . GLY B 1 272 ? 19.953 -14.641 -19.297 1 89.94 272 GLY B C 1
ATOM 4567 O O . GLY B 1 272 ? 20.219 -13.547 -18.781 1 89.94 272 GLY B O 1
ATOM 4568 N N . ILE B 1 273 ? 20.203 -15.719 -18.672 1 94.19 273 ILE B N 1
ATOM 4569 C CA . ILE B 1 273 ? 20.656 -15.758 -17.297 1 94.19 273 ILE B CA 1
ATOM 4570 C C . ILE B 1 273 ? 22.188 -15.836 -17.266 1 94.19 273 ILE B C 1
ATOM 4572 O O . ILE B 1 273 ? 22.781 -16.766 -17.828 1 94.19 273 ILE B O 1
ATOM 4576 N N . PRO B 1 274 ? 22.812 -14.898 -16.656 1 94.5 274 PRO B N 1
ATOM 4577 C CA . PRO B 1 274 ? 24.266 -14.992 -16.562 1 94.5 274 PRO B CA 1
ATOM 4578 C C . PRO B 1 274 ? 24.734 -16.281 -15.875 1 94.5 274 PRO B C 1
ATOM 4580 O O . PRO B 1 274 ? 24.094 -16.75 -14.93 1 94.5 274 PRO B O 1
ATOM 4583 N N . PRO B 1 275 ? 25.875 -16.781 -16.344 1 95.31 275 PRO B N 1
ATOM 4584 C CA . PRO B 1 275 ? 26.391 -18.031 -15.781 1 95.31 275 PRO B CA 1
ATOM 4585 C C . PRO B 1 275 ? 26.578 -17.969 -14.266 1 95.31 275 PRO B C 1
ATOM 4587 O O . PRO B 1 275 ? 26.375 -18.969 -13.57 1 95.31 275 PRO B O 1
ATOM 4590 N N . PHE B 1 276 ? 26.875 -16.844 -13.781 1 94.19 276 PHE B N 1
ATOM 4591 C CA . PHE B 1 276 ? 27.172 -16.719 -12.352 1 94.19 276 PHE B CA 1
ATOM 4592 C C . PHE B 1 276 ? 25.891 -16.781 -11.531 1 94.19 276 PHE B C 1
ATOM 4594 O O . PHE B 1 276 ? 25.938 -17.031 -10.32 1 94.19 276 PHE B O 1
ATOM 4601 N N . LEU B 1 277 ? 24.734 -16.625 -12.141 1 96.62 277 LEU B N 1
ATOM 4602 C CA . LEU B 1 277 ? 23.469 -16.625 -11.422 1 96.62 277 LEU B CA 1
ATOM 4603 C C . LEU B 1 277 ? 22.781 -17.984 -11.547 1 96.62 277 LEU B C 1
ATOM 4605 O O . LEU B 1 277 ? 21.906 -18.328 -10.742 1 96.62 277 LEU B O 1
ATOM 4609 N N . TRP B 1 278 ? 23.156 -18.734 -12.523 1 97 278 TRP B N 1
ATOM 4610 C CA . TRP B 1 278 ? 22.469 -19.969 -12.875 1 97 278 TRP B CA 1
ATOM 4611 C C . TRP B 1 278 ? 22.5 -20.969 -11.727 1 97 278 TRP B C 1
ATOM 4613 O O . TRP B 1 278 ? 21.484 -21.578 -11.398 1 97 278 TRP B O 1
ATOM 4623 N N . PRO B 1 279 ? 23.641 -21.109 -11.031 1 97.56 279 PRO B N 1
ATOM 4624 C CA . PRO B 1 279 ? 23.672 -22.094 -9.953 1 97.56 279 PRO B CA 1
ATOM 4625 C C . PRO B 1 279 ? 22.609 -21.828 -8.891 1 97.56 279 PRO B C 1
ATOM 4627 O O . PRO B 1 279 ? 21.984 -22.766 -8.391 1 97.56 279 PRO B O 1
ATOM 4630 N N . LEU B 1 280 ? 22.422 -20.594 -8.594 1 97.94 280 LEU B N 1
ATOM 4631 C CA . LEU B 1 280 ? 21.438 -20.234 -7.566 1 97.94 280 LEU B CA 1
ATOM 4632 C C . LEU B 1 280 ? 20.016 -20.484 -8.062 1 97.94 280 LEU B C 1
ATOM 4634 O O . LEU B 1 280 ? 19.203 -21.062 -7.34 1 97.94 280 LEU B O 1
ATOM 4638 N N . LEU B 1 281 ? 19.734 -20.062 -9.289 1 97.88 281 LEU B N 1
ATOM 4639 C CA . LEU B 1 281 ? 18.406 -20.297 -9.859 1 97.88 281 LEU B CA 1
ATOM 4640 C C . LEU B 1 281 ? 18.141 -21.797 -10 1 97.88 281 LEU B C 1
ATOM 4642 O O . LEU B 1 281 ? 17.031 -22.25 -9.719 1 97.88 281 LEU B O 1
ATOM 4646 N N . ARG B 1 282 ? 19.141 -22.5 -10.438 1 98 282 ARG B N 1
ATOM 4647 C CA . ARG B 1 282 ? 19.016 -23.953 -10.594 1 98 282 ARG B CA 1
ATOM 4648 C C . ARG B 1 282 ? 18.688 -24.609 -9.266 1 98 282 ARG B C 1
ATOM 4650 O O . ARG B 1 282 ? 17.891 -25.562 -9.211 1 98 282 ARG B O 1
ATOM 4657 N N . ARG B 1 283 ? 19.312 -24.156 -8.203 1 98.25 283 ARG B N 1
ATOM 4658 C CA . ARG B 1 283 ? 19 -24.688 -6.879 1 98.25 283 ARG B CA 1
ATOM 4659 C C . ARG B 1 283 ? 17.531 -24.453 -6.52 1 98.25 283 ARG B C 1
ATOM 4661 O O . ARG B 1 283 ? 16.922 -25.266 -5.832 1 98.25 283 ARG B O 1
ATOM 4668 N N . GLY B 1 284 ? 17.031 -23.359 -6.996 1 98.38 284 GLY B N 1
ATOM 4669 C CA . GLY B 1 284 ? 15.625 -23.078 -6.762 1 98.38 284 GLY B CA 1
ATOM 4670 C C . GLY B 1 284 ? 14.695 -24.062 -7.449 1 98.38 284 GLY B C 1
ATOM 4671 O O . GLY B 1 284 ? 13.531 -24.203 -7.07 1 98.38 284 GLY B O 1
ATOM 4672 N N . LEU B 1 285 ? 15.203 -24.781 -8.445 1 98.06 285 LEU B N 1
ATOM 4673 C CA . LEU B 1 285 ? 14.445 -25.734 -9.234 1 98.06 285 LEU B CA 1
ATOM 4674 C C . LEU B 1 285 ? 14.672 -27.156 -8.727 1 98.06 285 LEU B C 1
ATOM 4676 O O . LEU B 1 285 ? 14.227 -28.125 -9.344 1 98.06 285 LEU B O 1
ATOM 4680 N N . ALA B 1 286 ? 15.375 -27.234 -7.605 1 97.88 286 ALA B N 1
ATOM 4681 C CA . ALA B 1 286 ? 15.656 -28.547 -7.043 1 97.88 286 ALA B CA 1
ATOM 4682 C C . ALA B 1 286 ? 14.375 -29.281 -6.66 1 97.88 286 ALA B C 1
ATOM 4684 O O . ALA B 1 286 ? 13.414 -28.656 -6.195 1 97.88 286 ALA B O 1
ATOM 4685 N N . PHE B 1 287 ? 14.367 -30.578 -6.785 1 97 287 PHE B N 1
ATOM 4686 C CA . PHE B 1 287 ? 13.195 -31.375 -6.441 1 97 287 PHE B CA 1
ATOM 4687 C C . PHE B 1 287 ? 13.078 -31.547 -4.93 1 97 287 PHE B C 1
ATOM 4689 O O . PHE B 1 287 ? 11.992 -31.812 -4.414 1 97 287 PHE B O 1
ATOM 4696 N N . GLN B 1 288 ? 14.188 -31.375 -4.238 1 95.75 288 GLN B N 1
ATOM 4697 C CA . GLN B 1 288 ? 14.18 -31.406 -2.779 1 95.75 288 GLN B CA 1
ATOM 4698 C C . GLN B 1 288 ? 14 -30.016 -2.191 1 95.75 288 GLN B C 1
ATOM 4700 O O . GLN B 1 288 ? 14.805 -29.125 -2.461 1 95.75 288 GLN B O 1
ATOM 4705 N N . ALA B 1 289 ? 13.109 -29.891 -1.342 1 96.62 289 ALA B N 1
ATOM 4706 C CA . ALA B 1 289 ? 12.742 -28.578 -0.789 1 96.62 289 ALA B CA 1
ATOM 4707 C C . ALA B 1 289 ? 13.906 -27.953 -0.041 1 96.62 289 ALA B C 1
ATOM 4709 O O . ALA B 1 289 ? 14.133 -26.734 -0.138 1 96.62 289 ALA B O 1
ATOM 4710 N N . GLN B 1 290 ? 14.68 -28.672 0.685 1 96.38 290 GLN B N 1
ATOM 4711 C CA . GLN B 1 290 ? 15.742 -28.172 1.559 1 96.38 290 GLN B CA 1
ATOM 4712 C C . GLN B 1 290 ? 16.891 -27.578 0.749 1 96.38 290 GLN B C 1
ATOM 4714 O O . GLN B 1 290 ? 17.688 -26.812 1.273 1 96.38 290 GLN B O 1
ATOM 4719 N N . ALA B 1 291 ? 16.969 -27.969 -0.468 1 97.19 291 ALA B N 1
ATOM 4720 C CA . ALA B 1 291 ? 18.062 -27.5 -1.316 1 97.19 291 ALA B CA 1
ATOM 4721 C C . ALA B 1 291 ? 17.781 -26.109 -1.874 1 97.19 291 ALA B C 1
ATOM 4723 O O . ALA B 1 291 ? 18.688 -25.438 -2.373 1 97.19 291 ALA B O 1
ATOM 4724 N N . ARG B 1 292 ? 16.562 -25.719 -1.82 1 98.31 292 ARG B N 1
ATOM 4725 C CA . ARG B 1 292 ? 16.156 -24.484 -2.469 1 98.31 292 ARG B CA 1
ATOM 4726 C C . ARG B 1 292 ? 16.547 -23.266 -1.626 1 98.31 292 ARG B C 1
ATOM 4728 O O . ARG B 1 292 ? 16.438 -23.297 -0.398 1 98.31 292 ARG B O 1
ATOM 4735 N N . PRO B 1 293 ? 17 -22.203 -2.25 1 98.5 293 PRO B N 1
ATOM 4736 C CA . PRO B 1 293 ? 17.328 -20.984 -1.517 1 98.5 293 PRO B CA 1
ATOM 4737 C C . PRO B 1 293 ? 16.094 -20.234 -1.051 1 98.5 293 PRO B C 1
ATOM 4739 O O . PRO B 1 293 ? 14.961 -20.609 -1.395 1 98.5 293 PRO B O 1
ATOM 4742 N N . ASP B 1 294 ? 16.344 -19.25 -0.226 1 98.19 294 ASP B N 1
ATOM 4743 C CA . ASP B 1 294 ? 15.227 -18.406 0.164 1 98.19 294 ASP B CA 1
ATOM 4744 C C . ASP B 1 294 ? 15.055 -17.234 -0.812 1 98.19 294 ASP B C 1
ATOM 4746 O O . ASP B 1 294 ? 15.922 -17 -1.65 1 98.19 294 ASP B O 1
ATOM 4750 N N . ALA B 1 295 ? 13.945 -16.656 -0.727 1 98.44 295 ALA B N 1
ATOM 4751 C CA . ALA B 1 295 ? 13.609 -15.562 -1.644 1 98.44 295 ALA B CA 1
ATOM 4752 C C . ALA B 1 295 ? 14.594 -14.406 -1.498 1 98.44 295 ALA B C 1
ATOM 4754 O O . ALA B 1 295 ? 14.945 -13.758 -2.486 1 98.44 295 ALA B O 1
ATOM 4755 N N . ALA B 1 296 ? 15.031 -14.125 -0.315 1 97.5 296 ALA B N 1
ATOM 4756 C CA . ALA B 1 296 ? 15.945 -13.016 -0.061 1 97.5 296 ALA B CA 1
ATOM 4757 C C . ALA B 1 296 ? 17.281 -13.234 -0.774 1 97.5 296 ALA B C 1
ATOM 4759 O O . ALA B 1 296 ? 17.859 -12.297 -1.318 1 97.5 296 ALA B O 1
ATOM 4760 N N . SER B 1 297 ? 17.766 -14.43 -0.719 1 97.94 297 SER B N 1
ATOM 4761 C CA . SER B 1 297 ? 19.016 -14.766 -1.397 1 97.94 297 SER B CA 1
ATOM 4762 C C . SER B 1 297 ? 18.891 -14.562 -2.904 1 97.94 297 SER B C 1
ATOM 4764 O O . SER B 1 297 ? 19.797 -14.008 -3.531 1 97.94 297 SER B O 1
ATOM 4766 N N . LEU B 1 298 ? 17.812 -14.992 -3.445 1 98.44 298 LEU B N 1
ATOM 4767 C CA . LEU B 1 298 ? 17.578 -14.805 -4.871 1 98.44 298 LEU B CA 1
ATOM 4768 C C . LEU B 1 298 ? 17.453 -13.32 -5.211 1 98.44 298 LEU B C 1
ATOM 4770 O O . LEU B 1 298 ? 18.016 -12.859 -6.203 1 98.44 298 LEU B O 1
ATOM 4774 N N . ARG B 1 299 ? 16.719 -12.586 -4.406 1 98 299 ARG B N 1
ATOM 4775 C CA . ARG B 1 299 ? 16.578 -11.141 -4.578 1 98 299 ARG B CA 1
ATOM 4776 C C . ARG B 1 299 ? 17.953 -10.461 -4.625 1 98 299 ARG B C 1
ATOM 4778 O O . ARG B 1 299 ? 18.219 -9.664 -5.527 1 98 299 ARG B O 1
ATOM 4785 N N . ARG B 1 300 ? 18.781 -10.773 -3.686 1 96.75 300 ARG B N 1
ATOM 4786 C CA . ARG B 1 300 ? 20.109 -10.164 -3.598 1 96.75 300 ARG B CA 1
ATOM 4787 C C . ARG B 1 300 ? 20.938 -10.461 -4.848 1 96.75 300 ARG B C 1
ATOM 4789 O O . ARG B 1 300 ? 21.609 -9.57 -5.379 1 96.75 300 ARG B O 1
ATOM 4796 N N . ALA B 1 301 ? 20.906 -11.664 -5.254 1 96.69 301 ALA B N 1
ATOM 4797 C CA . ALA B 1 301 ? 21.688 -12.086 -6.418 1 96.69 301 ALA B CA 1
ATOM 4798 C C . ALA B 1 301 ? 21.25 -11.328 -7.668 1 96.69 301 ALA B C 1
ATOM 4800 O O . ALA B 1 301 ? 22.078 -10.805 -8.406 1 96.69 301 ALA B O 1
ATOM 4801 N N . PHE B 1 302 ? 19.984 -11.242 -7.883 1 97.12 302 PHE B N 1
ATOM 4802 C CA . PHE B 1 302 ? 19.484 -10.578 -9.086 1 97.12 302 PHE B CA 1
ATOM 4803 C C . PHE B 1 302 ? 19.641 -9.062 -8.961 1 97.12 302 PHE B C 1
ATOM 4805 O O . PHE B 1 302 ? 19.859 -8.375 -9.961 1 97.12 302 PHE B O 1
ATOM 4812 N N . ALA B 1 303 ? 19.516 -8.562 -7.762 1 94.62 303 ALA B N 1
ATOM 4813 C CA . ALA B 1 303 ? 19.766 -7.141 -7.539 1 94.62 303 ALA B CA 1
ATOM 4814 C C . ALA B 1 303 ? 21.219 -6.781 -7.875 1 94.62 303 ALA B C 1
ATOM 4816 O O . ALA B 1 303 ? 21.484 -5.727 -8.453 1 94.62 303 ALA B O 1
ATOM 4817 N N . ALA B 1 304 ? 22.109 -7.625 -7.453 1 93.44 304 ALA B N 1
ATOM 4818 C CA . ALA B 1 304 ? 23.516 -7.418 -7.77 1 93.44 304 ALA B CA 1
ATOM 4819 C C . ALA B 1 304 ? 23.75 -7.41 -9.281 1 93.44 304 ALA B C 1
ATOM 4821 O O . ALA B 1 304 ? 24.484 -6.57 -9.797 1 93.44 304 ALA B O 1
ATOM 4822 N N . TRP B 1 305 ? 23.125 -8.359 -9.922 1 94 305 TRP B N 1
ATOM 4823 C CA . TRP B 1 305 ? 23.219 -8.391 -11.375 1 94 305 TRP B CA 1
ATOM 4824 C C . TRP B 1 305 ? 22.656 -7.109 -11.992 1 94 305 TRP B C 1
ATOM 4826 O O . TRP B 1 305 ? 23.25 -6.539 -12.906 1 94 305 TRP B O 1
ATOM 4836 N N . SER B 1 306 ? 21.516 -6.645 -11.523 1 92.5 306 SER B N 1
ATOM 4837 C CA . SER B 1 306 ? 20.891 -5.41 -12 1 92.5 306 SER B CA 1
ATOM 4838 C C . SER B 1 306 ? 21.844 -4.223 -11.844 1 92.5 306 SER B C 1
ATOM 4840 O O . SER B 1 306 ? 21.953 -3.393 -12.742 1 92.5 306 SER B O 1
ATOM 4842 N N . ALA B 1 307 ? 22.469 -4.168 -10.703 1 88.88 307 ALA B N 1
ATOM 4843 C CA . ALA B 1 307 ? 23.422 -3.094 -10.43 1 88.88 307 ALA B CA 1
ATOM 4844 C C . ALA B 1 307 ? 24.594 -3.129 -11.422 1 88.88 307 ALA B C 1
ATOM 4846 O O . ALA B 1 307 ? 25.047 -2.082 -11.883 1 88.88 307 ALA B O 1
ATOM 4847 N N . LEU B 1 308 ? 25.062 -4.23 -11.734 1 87 308 LEU B N 1
ATOM 4848 C CA . LEU B 1 308 ? 26.172 -4.41 -12.672 1 87 308 LEU B CA 1
ATOM 4849 C C . LEU B 1 308 ? 25.766 -3.967 -14.078 1 87 308 LEU B C 1
ATOM 4851 O O . LEU B 1 308 ? 26.562 -3.363 -14.797 1 87 308 LEU B O 1
ATOM 4855 N N . CYS B 1 309 ? 24.531 -4.301 -14.422 1 87.12 309 CYS B N 1
ATOM 4856 C CA . CYS B 1 309 ? 24.031 -3.914 -15.734 1 87.12 309 CYS B CA 1
ATOM 4857 C C . CYS B 1 309 ? 23.938 -2.398 -15.852 1 87.12 309 CYS B C 1
ATOM 4859 O O . CYS B 1 309 ? 24.125 -1.842 -16.938 1 87.12 309 CYS B O 1
ATOM 4861 N N . ASN B 1 310 ? 23.547 -1.769 -14.773 1 77.69 310 ASN B N 1
ATOM 4862 C CA . ASN B 1 310 ? 23.359 -0.322 -14.789 1 77.69 310 ASN B CA 1
ATOM 4863 C C . ASN B 1 310 ? 24.703 0.417 -14.711 1 77.69 310 ASN B C 1
ATOM 4865 O O . ASN B 1 310 ? 24.812 1.562 -15.156 1 77.69 310 ASN B O 1
ATOM 4869 N N . CYS B 1 311 ? 25.594 -0.149 -14 1 68.62 311 CYS B N 1
ATOM 4870 C CA . CYS B 1 311 ? 26.922 0.45 -13.93 1 68.62 311 CYS B CA 1
ATOM 4871 C C . CYS B 1 311 ? 27.625 0.387 -15.289 1 68.62 311 CYS B C 1
ATOM 4873 O O . CYS B 1 311 ? 28.359 1.305 -15.656 1 68.62 311 CYS B O 1
ATOM 4875 N N . THR B 1 312 ? 27.531 -0.747 -15.945 1 57.56 312 THR B N 1
ATOM 4876 C CA . THR B 1 312 ? 28.203 -0.88 -17.234 1 57.56 312 THR B CA 1
ATOM 4877 C C . THR B 1 312 ? 27.562 0.045 -18.266 1 57.56 312 THR B C 1
ATOM 4879 O O . THR B 1 312 ? 28.234 0.479 -19.219 1 57.56 312 THR B O 1
ATOM 4882 N N . GLY B 1 313 ? 26.359 0.32 -18.203 1 50.06 313 GLY B N 1
ATOM 4883 C CA . GLY B 1 313 ? 25.781 1.306 -19.094 1 50.06 313 GLY B CA 1
ATOM 4884 C C . GLY B 1 313 ? 26.266 2.717 -18.828 1 50.06 313 GLY B C 1
ATOM 4885 O O . GLY B 1 313 ? 26.391 3.523 -19.75 1 50.06 313 GLY B O 1
ATOM 4886 N N . GLN B 1 314 ? 26.453 3.057 -17.578 1 45.94 314 GLN B N 1
ATOM 4887 C CA . GLN B 1 314 ? 27 4.363 -17.234 1 45.94 314 GLN B CA 1
ATOM 4888 C C . GLN B 1 314 ? 28.484 4.457 -17.609 1 45.94 314 GLN B C 1
ATOM 4890 O O . GLN B 1 314 ? 28.969 5.531 -17.969 1 45.94 314 GLN B O 1
ATOM 4895 N N . VAL B 1 315 ? 29.234 3.389 -17.469 1 41.62 315 VAL B N 1
ATOM 4896 C CA . VAL B 1 315 ? 30.625 3.51 -17.891 1 41.62 315 VAL B CA 1
ATOM 4897 C C . VAL B 1 315 ? 30.688 3.74 -19.406 1 41.62 315 VAL B C 1
ATOM 4899 O O . VAL B 1 315 ? 31.734 4.145 -19.938 1 41.62 315 VAL B O 1
ATOM 4902 N N . ARG B 1 316 ? 29.734 3.24 -20.078 1 40.78 316 ARG B N 1
ATOM 4903 C CA . ARG B 1 316 ? 29.906 3.48 -21.5 1 40.78 316 ARG B CA 1
ATOM 4904 C C . ARG B 1 316 ? 29.812 4.969 -21.828 1 40.78 316 ARG B C 1
ATOM 4906 O O . ARG B 1 316 ? 30.25 5.406 -22.891 1 40.78 316 ARG B O 1
ATOM 4913 N N . ASN B 1 317 ? 28.953 5.605 -21.078 1 38.03 317 ASN B N 1
ATOM 4914 C CA . ASN B 1 317 ? 28.859 7.008 -21.484 1 38.03 317 ASN B CA 1
ATOM 4915 C C . ASN B 1 317 ? 30.109 7.789 -21.094 1 38.03 317 ASN B C 1
ATOM 4917 O O . ASN B 1 317 ? 30.234 8.969 -21.422 1 38.03 317 ASN B O 1
ATOM 4921 N N . PHE B 1 318 ? 30.812 7.305 -20.109 1 36.16 318 PHE B N 1
ATOM 4922 C CA . PHE B 1 318 ? 32 8.078 -19.781 1 36.16 318 PHE B CA 1
ATOM 4923 C C . PHE B 1 318 ? 33.094 7.875 -20.828 1 36.16 318 PHE B C 1
ATOM 4925 O O . PHE B 1 318 ? 34.031 8.664 -20.906 1 36.16 318 PHE B O 1
ATOM 4932 N N . PHE B 1 319 ? 33.062 6.738 -21.484 1 30.34 319 PHE B N 1
ATOM 4933 C CA . PHE B 1 319 ? 34.188 6.523 -22.391 1 30.34 319 PHE B CA 1
ATOM 4934 C C . PHE B 1 319 ? 33.844 6.941 -23.812 1 30.34 319 PHE B C 1
ATOM 4936 O O . PHE B 1 319 ? 34.344 6.387 -24.781 1 30.34 319 PHE B O 1
ATOM 4943 N N . THR B 1 320 ? 32.656 7.512 -24 1 30.23 320 THR B N 1
ATOM 4944 C CA . THR B 1 320 ? 32.75 8.102 -25.328 1 30.23 320 THR B CA 1
ATOM 4945 C C . THR B 1 320 ? 33.719 9.289 -25.328 1 30.23 320 THR B C 1
ATOM 4947 O O . THR B 1 320 ? 33.562 10.227 -24.531 1 30.23 320 THR B O 1
ATOM 4950 N N . PRO B 1 321 ? 34.812 9.188 -26.047 1 28.53 321 PRO B N 1
ATOM 4951 C CA . PRO B 1 321 ? 35.594 10.398 -26.312 1 28.53 321 PRO B CA 1
ATOM 4952 C C . PRO B 1 321 ? 34.75 11.516 -26.906 1 28.53 321 PRO B C 1
ATOM 4954 O O . PRO B 1 321 ? 33.719 11.258 -27.562 1 28.53 321 PRO B O 1
#

Foldseek 3Di:
DPPPPPPPPPDDDPPPPPPPDPDDPPPVPDDPDDPPFQWQWAFDAWPDDDPFKTKGWIFGVVCVVVPNVDRIWIKIDTDLVCQPPVLSLQLQVLLCVVQCPDDDQQAWHWDDWDQGPSHTMTITHDADFAFLLPADAPNDDLLLLLVLLLQNLVSLLSCVVVVFFQQQAASRQWGQGPSRHTHGHDSSLRSLQVPVVDDCPSVVVVVVVPPPPVSQLLFAPCVVVPDRGDQLRSLSSSLQRSQCSQAVAGQQRSDGNVVSVVVVHQGDHRPSDDPVLRVLSSQSNDNDSVSHDGSVVNSVVSVVVSVVVVVVVVVVVVPPD/DPCPPPPPPDDDDPPPPDPPDPPDPPPVPDDPDDPVFQWQWAFDAWPDDDPFKTKGWIFGVVCVVVPNPDRIWIKIDTDLVCQPPVLSLQLQVLLCVVQCPDDDQQEWHWDDWDQGPSHTMTITHDADFAFLLPADAPNDDLLLLLVLLLQNLVSLLSCVVVVFFQQQAASRQWGQGPSRHTHGHDSSLRSLQVPVVDDCPSVVVVVVVPPPLVSQLLFAPCVVVPHRGDQLRSLQSSLQRSQCSQAVAGQQRSDGNVVSVVVVHQGDHRPSDDPVLRVLSSQSNDNDSVSHDGSVVNSVSSVVVSVVVVVVVVVVVVPPD

Organism: NCBI:txid44742

Secondary structure (DSSP, 8-state):
------------------------TTGGGT-S------SSEEEEEEEEE-SSEEEEEEEEHHHHHTT-S--EEEEEEE-GGGTT-HHHHHHHHHHHHHHTT---TTBPPEEEEEEETTEEEEEE----EEEGGG--TTSS-HHHHHHHHHHHHHHHHHHHHTT------SGGGEEEETTTEEEE---HHHHHHHGGGS-GGGGHHHHHS---HHHHTT--HHHHTTPPP-HHHHHHHHHHHHHHHHHSS-TTTT--HHHHHHTT--PPPPTTS-TTTHHHHHHHT-SSGGGSPPHHHHHHHHHHHHHHHHHHHHHHHHS--/------------------------TTGGGS-S------SSEEEEEEEEE-SSEEEEEEEEHHHHHTT-S--EEEEEEE-GGGTT-HHHHHHHHHHHHHHTT---TTBPPEEEEEEETTEEEEEE----EEEGGG--TTSS-HHHHHHHHHHHHHHHHHHHHTT-------GGGEEEETTTEEEE---HHHHHHHGGGS-GGGGHHHHHS---HHHHTT--HHHHTTPPP-HHHHHHHHHHHHHHHHHSS-TTTT--HHHHHHTT--PPPPTTS-TTTHHHHHHHT-SSGGGSPPHHHHHHHHHHHHHHHHHHHHHHHHS--

Radius of gyration: 28.47 Å; Cα contacts (8 Å, |Δi|>4): 980; chains: 2; bounding box: 69×79×128 Å

Nearest PDB structures (foldseek):
  7du9-assembly1_B  TM=8.166E-01  e=7.710E-14  Homo sapiens
  7dua-assembly1_B  TM=8.299E-01  e=1.130E-12  Homo sapiens
  8s3x-assembly1_C  TM=7.524E-01  e=1.494E-12  Homo sapiens
  6mzq-assembly2_B  TM=8.381E-01  e=3.425E-11  Homo sapiens
  7ozy-assembly2_BBB  TM=7.794E-01  e=6.048E-12  Homo sapiens